Protein AF-A0A959NCQ2-F1 (afdb_monomer_lite)

Radius of gyration: 23.72 Å; chains: 1; bounding box: 54×71×57 Å

Foldseek 3Di:
DEFEFEADDLDDVLVVLVLVVVVVLVVLCVVVVFYWYKYAQFQFPQANVQGARIWIGGQAAIEGEDEFADAEEKEAFALDVCRNQLPFIAHPVRDGDACQQFSHVVNNQVVNLVVVQVCCVVQQPVPAPPVWAADSVQHAYEYEYAYYYDYHYDDHPVNVNRYYYYYPVCPSVVVVVNRPDHDPRGGHDPSSVVSVCVRGPGGGDDSPDDPPDDPDPPDDPPDPDPVPDDPVLVVLLVVLLVQLPDQFAFEEFEEDDPPPCLVVCLVVSSVSCSVVSQGGEAAEEQAPVVQVVVVVVDVDRHDHLQSNFWADDWDWPPPPPPDDDDDDDDPQQTATETATDADPDALRYEYEYAQQLQAFQDADADSRYAYHRRHSNVSSVVNNVVVVGSYHYYYYHYLPDDHDDDSLGTSNNQVSCCVVVVGHYHYD

Structure (mmCIF, N/CA/C/O backbone):
data_AF-A0A959NCQ2-F1
#
_entry.id   AF-A0A959NCQ2-F1
#
loop_
_atom_site.group_PDB
_atom_site.id
_atom_site.type_symbol
_atom_site.label_atom_id
_atom_site.label_alt_id
_atom_site.label_comp_id
_atom_site.label_asym_id
_atom_site.label_entity_id
_atom_site.label_seq_id
_atom_site.pdbx_PDB_ins_code
_atom_site.Cartn_x
_atom_site.Cartn_y
_atom_site.Cartn_z
_atom_site.occupancy
_atom_site.B_iso_or_equiv
_atom_site.auth_seq_id
_atom_site.auth_comp_id
_atom_site.auth_asym_id
_atom_site.auth_atom_id
_atom_site.pdbx_PDB_model_num
ATOM 1 N N . MET A 1 1 ? 11.828 0.399 -29.749 1.00 88.88 1 MET A N 1
ATOM 2 C CA . MET A 1 1 ? 10.495 1.011 -29.669 1.00 88.88 1 MET A CA 1
ATOM 3 C C . MET A 1 1 ? 9.910 0.740 -28.293 1.00 88.88 1 MET A C 1
ATOM 5 O O . MET A 1 1 ? 9.916 -0.409 -27.861 1.00 88.88 1 MET A O 1
ATOM 9 N N . LEU A 1 2 ? 9.439 1.788 -27.616 1.00 95.06 2 LEU A N 1
ATOM 10 C CA . LEU A 1 2 ? 8.756 1.683 -26.324 1.00 95.06 2 LEU A CA 1
ATOM 11 C C . LEU A 1 2 ? 7.277 1.329 -26.543 1.00 95.06 2 LEU A C 1
ATOM 13 O O . LEU A 1 2 ? 6.545 2.111 -27.152 1.00 95.06 2 LEU A O 1
ATOM 17 N N . GLU A 1 3 ? 6.834 0.170 -26.058 1.00 95.31 3 GLU A N 1
ATOM 18 C CA . GLU A 1 3 ? 5.405 -0.157 -25.958 1.00 95.31 3 GLU A CA 1
ATOM 19 C C . GLU A 1 3 ? 4.844 0.476 -24.677 1.00 95.31 3 GLU A C 1
ATOM 21 O O . GLU A 1 3 ? 5.456 0.363 -23.616 1.00 95.31 3 GLU A O 1
ATOM 26 N N . ILE A 1 4 ? 3.698 1.157 -24.766 1.00 95.00 4 ILE A N 1
ATOM 27 C CA . ILE A 1 4 ? 3.068 1.816 -23.615 1.00 95.00 4 ILE A CA 1
ATOM 28 C C . ILE A 1 4 ? 1.709 1.179 -23.367 1.00 95.00 4 ILE A C 1
ATOM 30 O O . ILE A 1 4 ? 0.886 1.055 -24.278 1.00 95.00 4 ILE A O 1
ATOM 34 N N . ARG A 1 5 ? 1.473 0.802 -22.116 1.00 92.69 5 ARG A N 1
ATOM 35 C CA . ARG A 1 5 ? 0.220 0.237 -21.637 1.00 92.69 5 ARG A CA 1
ATOM 36 C C . ARG A 1 5 ? -0.274 0.963 -20.405 1.00 92.69 5 ARG A C 1
ATOM 38 O O . ARG A 1 5 ? 0.516 1.490 -19.622 1.00 92.69 5 ARG A O 1
ATOM 45 N N . LYS A 1 6 ? -1.588 0.987 -20.236 1.00 86.50 6 LYS A N 1
ATOM 46 C CA . LYS A 1 6 ? -2.242 1.668 -19.130 1.00 86.50 6 LYS A CA 1
ATOM 47 C C . LYS A 1 6 ? -3.520 0.939 -18.724 1.00 86.50 6 LYS A C 1
ATOM 49 O O . LYS A 1 6 ? -4.366 0.677 -19.570 1.00 86.50 6 LYS A O 1
ATOM 54 N N . GLY A 1 7 ? -3.647 0.609 -17.443 1.00 82.19 7 GLY A N 1
ATOM 55 C CA . GLY A 1 7 ? -4.901 0.135 -16.859 1.00 82.19 7 GLY A CA 1
ATOM 56 C C . GLY A 1 7 ? -5.801 1.289 -16.406 1.00 82.19 7 GLY A C 1
ATOM 57 O O . GLY A 1 7 ? -5.586 2.462 -16.732 1.00 82.19 7 GLY A O 1
ATOM 58 N N . THR A 1 8 ? -6.825 0.974 -15.620 1.00 65.75 8 THR A N 1
ATOM 59 C CA . THR A 1 8 ? -7.712 1.979 -15.025 1.00 65.75 8 THR A CA 1
ATOM 60 C C . THR A 1 8 ? -7.016 2.724 -13.887 1.00 65.75 8 THR A C 1
ATOM 62 O O . THR A 1 8 ? -6.666 2.139 -12.868 1.00 65.75 8 THR A O 1
ATOM 65 N N . ALA A 1 9 ? -6.826 4.036 -14.045 1.00 56.16 9 ALA A N 1
ATOM 66 C CA . ALA A 1 9 ? -6.297 4.893 -12.985 1.00 56.16 9 ALA A CA 1
ATOM 67 C C . ALA A 1 9 ? -7.378 5.233 -11.950 1.00 56.16 9 ALA A C 1
ATOM 69 O O . ALA A 1 9 ? -8.510 5.543 -12.326 1.00 56.16 9 ALA A O 1
ATOM 70 N N . ALA A 1 10 ? -7.012 5.275 -10.667 1.00 47.88 10 ALA A N 1
ATOM 71 C CA . ALA A 1 10 ? -7.911 5.720 -9.603 1.00 47.88 10 ALA A CA 1
ATOM 72 C C . ALA A 1 10 ? -8.162 7.244 -9.631 1.00 47.88 10 ALA A C 1
ATOM 74 O O . ALA A 1 10 ? -9.206 7.703 -9.168 1.00 47.88 10 ALA A O 1
ATOM 75 N N . LYS A 1 11 ? -7.225 8.044 -10.178 1.00 51.47 11 LYS A N 1
ATOM 76 C CA . LYS A 1 11 ? -7.264 9.519 -10.117 1.00 51.47 11 LYS A CA 1
ATOM 77 C C . LYS A 1 11 ? -6.995 10.201 -11.461 1.00 51.47 11 LYS A C 1
ATOM 79 O O . LYS A 1 11 ? -6.108 9.827 -12.224 1.00 51.47 11 LYS A O 1
ATOM 84 N N . ASN A 1 12 ? -7.737 11.280 -11.730 1.00 49.41 12 ASN A N 1
ATOM 85 C CA . ASN A 1 12 ? -7.699 11.994 -13.013 1.00 49.41 12 ASN A CA 1
ATOM 86 C C . ASN A 1 12 ? -6.396 12.769 -13.277 1.00 49.41 12 ASN A C 1
ATOM 88 O O . ASN A 1 12 ? -5.976 12.858 -14.426 1.00 49.41 12 ASN A O 1
ATOM 92 N N . TYR A 1 13 ? -5.736 13.331 -12.257 1.00 51.50 13 TYR A N 1
ATOM 93 C CA . TYR A 1 13 ? -4.524 14.144 -12.464 1.00 51.50 13 TYR A CA 1
ATOM 94 C C . TYR A 1 13 ? -3.281 13.297 -12.790 1.00 51.50 13 TYR A C 1
ATOM 96 O O . TYR A 1 13 ? -2.416 13.736 -13.548 1.00 51.50 13 TYR A O 1
ATOM 104 N N . GLU A 1 14 ? -3.216 12.059 -12.289 1.00 58.56 14 GLU A N 1
ATOM 105 C CA . GLU A 1 14 ? -2.194 11.075 -12.670 1.00 58.56 14 GLU A CA 1
ATOM 106 C C . GLU A 1 14 ? -2.267 10.756 -14.166 1.00 58.56 14 GLU A C 1
ATOM 108 O O . GLU A 1 14 ? -1.239 10.548 -14.806 1.00 58.56 14 GLU A O 1
ATOM 113 N N . ASN A 1 15 ? -3.460 10.832 -14.768 1.00 70.31 15 ASN A N 1
ATOM 114 C CA . ASN A 1 15 ? -3.638 10.577 -16.194 1.00 70.31 15 ASN A CA 1
ATOM 115 C C . ASN A 1 15 ? -2.961 11.625 -17.083 1.00 70.31 15 ASN A C 1
ATOM 117 O O . ASN A 1 15 ? -2.410 11.252 -18.121 1.00 70.31 15 ASN A O 1
ATOM 121 N N . THR A 1 16 ? -2.996 12.903 -16.696 1.00 77.81 16 THR A N 1
ATOM 122 C CA . THR A 1 16 ? -2.387 13.991 -17.476 1.00 77.81 16 THR A CA 1
ATOM 123 C C . THR A 1 16 ? -0.868 13.931 -17.399 1.00 77.81 16 THR A C 1
ATOM 125 O O . THR A 1 16 ? -0.206 13.944 -18.436 1.00 77.81 16 THR A O 1
ATOM 128 N N . PHE A 1 17 ? -0.315 13.804 -16.186 1.00 84.44 17 PHE A N 1
ATOM 129 C CA . PHE A 1 17 ? 1.134 13.705 -16.015 1.00 84.44 17 PHE A CA 1
ATOM 130 C C . PHE A 1 17 ? 1.694 12.441 -16.672 1.00 84.44 17 PHE A C 1
ATOM 132 O O . PHE A 1 17 ? 2.692 12.523 -17.381 1.00 84.44 17 PHE A O 1
ATOM 139 N N . PHE A 1 18 ? 1.030 11.291 -16.511 1.00 88.62 18 PHE A N 1
ATOM 140 C CA . PHE A 1 18 ? 1.467 10.054 -17.153 1.00 88.62 18 PHE A CA 1
ATOM 141 C C . PHE A 1 18 ? 1.508 10.174 -18.680 1.00 88.62 18 PHE A C 1
ATOM 143 O O . PHE A 1 18 ? 2.438 9.666 -19.297 1.00 88.62 18 PHE A O 1
ATOM 150 N N . ARG A 1 19 ? 0.541 10.864 -19.306 1.00 87.56 19 ARG A N 1
ATOM 151 C CA . ARG A 1 19 ? 0.542 11.073 -20.763 1.00 87.56 19 ARG A CA 1
ATOM 152 C C . ARG A 1 19 ? 1.773 11.866 -21.212 1.00 87.56 19 ARG A C 1
ATOM 154 O O . ARG A 1 19 ? 2.469 11.411 -22.114 1.00 87.56 19 ARG A O 1
ATOM 161 N N . GLU A 1 20 ? 2.058 12.995 -20.557 1.00 89.56 20 GLU A N 1
ATOM 162 C CA . GLU A 1 20 ? 3.260 13.806 -20.824 1.00 89.56 20 GLU A CA 1
ATOM 163 C C . GLU A 1 20 ? 4.541 12.984 -20.595 1.00 89.56 20 GLU A C 1
ATOM 165 O O . GLU A 1 20 ? 5.436 12.958 -21.439 1.00 89.56 20 GLU A O 1
ATOM 170 N N . PHE A 1 21 ? 4.617 12.271 -19.470 1.00 93.19 21 PHE A N 1
ATOM 171 C CA . PHE A 1 21 ? 5.746 11.414 -19.114 1.00 93.19 21 PHE A CA 1
ATOM 172 C C . PHE A 1 21 ? 5.989 10.317 -20.163 1.00 93.19 21 PHE A C 1
ATOM 174 O O . PHE A 1 21 ? 7.114 10.146 -20.631 1.00 93.19 21 PHE A O 1
ATOM 181 N N . ALA A 1 22 ? 4.938 9.602 -20.567 1.00 93.88 22 ALA A N 1
ATOM 182 C CA . ALA A 1 22 ? 5.013 8.504 -21.522 1.00 93.88 22 ALA A CA 1
ATOM 183 C C . ALA A 1 22 ? 5.372 8.985 -22.936 1.00 93.88 22 ALA A C 1
ATOM 185 O O . ALA A 1 22 ? 6.167 8.336 -23.615 1.00 93.88 22 ALA A O 1
ATOM 186 N N . GLU A 1 23 ? 4.848 10.136 -23.372 1.00 93.69 23 GLU A N 1
ATOM 187 C CA . GLU A 1 23 ? 5.219 10.755 -24.649 1.00 93.69 23 GLU A CA 1
ATOM 188 C C . GLU A 1 23 ? 6.704 11.138 -24.677 1.00 93.69 23 GLU A C 1
ATOM 190 O O . GLU A 1 23 ? 7.433 10.784 -25.608 1.00 93.69 23 GLU A O 1
ATOM 195 N N . ASN A 1 24 ? 7.183 11.800 -23.624 1.00 94.62 24 ASN A N 1
ATOM 196 C CA . ASN A 1 24 ? 8.582 12.197 -23.520 1.00 94.62 24 ASN A CA 1
ATOM 197 C C . ASN A 1 24 ? 9.521 10.987 -23.442 1.00 94.62 24 ASN A C 1
ATOM 199 O O . ASN A 1 24 ? 10.575 10.979 -24.085 1.00 94.62 24 ASN A O 1
ATOM 203 N N . LEU A 1 25 ? 9.126 9.939 -22.715 1.00 96.00 25 LEU A N 1
ATOM 204 C CA . LEU A 1 25 ? 9.899 8.705 -22.640 1.00 96.00 25 LEU A CA 1
ATOM 205 C C . LEU A 1 25 ? 9.923 7.969 -23.985 1.00 96.00 25 LEU A C 1
ATOM 207 O O . LEU A 1 25 ? 10.978 7.495 -24.400 1.00 96.00 25 LEU A O 1
ATOM 211 N N . LYS A 1 26 ? 8.808 7.937 -24.722 1.00 95.38 26 LYS A N 1
ATOM 212 C CA . LYS A 1 26 ? 8.772 7.381 -26.081 1.00 95.38 26 LYS A CA 1
ATOM 213 C C . LYS A 1 26 ? 9.739 8.112 -27.010 1.00 95.38 26 LYS A C 1
ATOM 215 O O . LYS A 1 26 ? 10.547 7.465 -27.669 1.00 95.38 26 LYS A O 1
ATOM 220 N N . ASN A 1 27 ? 9.725 9.445 -26.994 1.00 94.88 27 ASN A N 1
ATOM 221 C CA . ASN A 1 27 ? 10.647 10.261 -27.788 1.00 94.88 27 ASN A CA 1
ATOM 222 C C . ASN A 1 27 ? 12.119 9.972 -27.446 1.00 94.88 27 ASN A C 1
ATOM 224 O O . ASN A 1 27 ? 12.967 9.924 -28.339 1.00 94.88 27 ASN A O 1
ATOM 228 N N . LEU A 1 28 ? 12.433 9.751 -26.164 1.00 95.69 28 LEU A N 1
ATOM 229 C CA . LEU A 1 28 ? 13.764 9.335 -25.721 1.00 95.69 28 LEU A CA 1
ATOM 230 C C . LEU A 1 28 ? 14.143 7.960 -26.295 1.00 95.69 28 LEU A C 1
ATOM 232 O O . LEU A 1 28 ? 15.222 7.814 -26.869 1.00 95.69 28 LEU A O 1
ATOM 236 N N . PHE A 1 29 ? 13.262 6.966 -26.169 1.00 96.19 29 PHE A N 1
ATOM 237 C CA . PHE A 1 29 ? 13.514 5.604 -26.647 1.00 96.19 29 PHE A CA 1
ATOM 238 C C . PHE A 1 29 ? 13.675 5.561 -28.168 1.00 96.19 29 PHE A C 1
ATOM 240 O O . PHE A 1 29 ? 14.603 4.925 -28.662 1.00 96.19 29 PHE A O 1
ATOM 247 N N . ASP A 1 30 ? 12.850 6.299 -28.909 1.00 95.19 30 ASP A N 1
ATOM 248 C CA . ASP A 1 30 ? 12.948 6.398 -30.366 1.00 95.19 30 ASP A CA 1
ATOM 249 C C . ASP A 1 30 ? 14.263 7.075 -30.787 1.00 95.19 30 ASP A C 1
ATOM 251 O O . ASP A 1 30 ? 14.976 6.569 -31.657 1.00 95.19 30 ASP A O 1
ATOM 255 N N . LYS A 1 31 ? 14.651 8.168 -30.113 1.00 95.25 31 LYS A N 1
ATOM 256 C CA . LYS A 1 31 ? 15.910 8.888 -30.374 1.00 95.25 31 LYS A CA 1
ATOM 257 C C . LYS A 1 31 ? 17.145 7.999 -30.219 1.00 95.25 31 LYS A C 1
ATOM 259 O O . LYS A 1 31 ? 18.093 8.145 -30.988 1.00 95.25 31 LYS A O 1
ATOM 264 N N . TYR A 1 32 ? 17.151 7.112 -29.226 1.00 95.06 32 TYR A N 1
ATOM 265 C CA . TYR A 1 32 ? 18.282 6.224 -28.937 1.00 95.06 32 TYR A CA 1
ATOM 266 C C . TYR A 1 32 ? 18.091 4.795 -29.469 1.00 95.06 32 TYR A C 1
ATOM 268 O O . TYR A 1 32 ? 18.942 3.946 -29.223 1.00 95.06 32 TYR A O 1
ATOM 276 N N . SER A 1 33 ? 17.022 4.537 -30.236 1.00 94.12 33 SER A N 1
ATOM 277 C CA . SER A 1 33 ? 16.682 3.207 -30.772 1.00 94.12 33 SER A CA 1
ATOM 278 C C . SER A 1 33 ? 16.604 2.117 -29.694 1.00 94.12 33 SER A C 1
ATOM 280 O O . SER A 1 33 ? 17.014 0.981 -29.914 1.00 94.12 33 SER A O 1
ATOM 282 N N . LEU A 1 34 ? 16.074 2.475 -28.525 1.00 94.56 34 LEU A N 1
ATOM 283 C CA . LEU A 1 34 ? 15.917 1.584 -27.381 1.00 94.56 34 LEU A CA 1
ATOM 284 C C . LEU A 1 34 ? 14.582 0.850 -27.446 1.00 94.56 34 LEU A C 1
ATOM 286 O O . LEU A 1 34 ? 13.574 1.394 -27.906 1.00 94.56 34 LEU A O 1
ATOM 290 N N . ASP A 1 35 ? 14.565 -0.377 -26.945 1.00 95.00 35 ASP A N 1
ATOM 291 C CA . ASP A 1 35 ? 13.361 -1.172 -26.741 1.00 95.00 35 ASP A CA 1
ATOM 292 C C . ASP A 1 35 ? 12.968 -1.175 -25.260 1.00 95.00 35 ASP A C 1
ATOM 294 O O . ASP A 1 35 ? 13.820 -1.120 -24.374 1.00 95.00 35 ASP A O 1
ATOM 298 N N . GLY A 1 36 ? 11.665 -1.211 -24.994 1.00 96.94 36 GLY A N 1
ATOM 299 C CA . GLY A 1 36 ? 11.150 -1.293 -23.634 1.00 96.94 36 GLY A CA 1
ATOM 300 C C . GLY A 1 36 ? 9.636 -1.403 -23.586 1.00 96.94 36 GLY A C 1
ATOM 301 O O . GLY A 1 36 ? 8.948 -1.272 -24.602 1.00 96.94 36 GLY A O 1
ATOM 302 N N . LEU A 1 37 ? 9.132 -1.596 -22.378 1.00 97.81 37 LEU A N 1
ATOM 303 C CA . LEU A 1 37 ? 7.721 -1.684 -22.051 1.00 97.81 37 LEU A CA 1
ATOM 304 C C . LEU A 1 37 ? 7.444 -0.795 -20.835 1.00 97.81 37 LEU A C 1
ATOM 306 O O . LEU A 1 37 ? 8.033 -0.987 -19.776 1.00 97.81 37 LEU A O 1
ATOM 310 N N . LEU A 1 38 ? 6.552 0.179 -20.989 1.00 97.69 38 LEU A N 1
ATOM 311 C CA . LEU A 1 38 ? 6.045 1.010 -19.901 1.00 97.69 38 LEU A CA 1
ATOM 312 C C . LEU A 1 38 ? 4.600 0.606 -19.616 1.00 97.69 38 LEU A C 1
ATOM 314 O O . LEU A 1 38 ? 3.744 0.754 -20.484 1.00 97.69 38 LEU A O 1
ATOM 318 N N . ILE A 1 39 ? 4.320 0.133 -18.407 1.00 94.88 39 ILE A N 1
ATOM 319 C CA . ILE A 1 39 ? 2.971 -0.225 -17.964 1.00 94.88 39 ILE A CA 1
ATOM 320 C C . ILE A 1 39 ? 2.580 0.686 -16.808 1.00 94.88 39 ILE A C 1
ATOM 322 O O . ILE A 1 39 ? 3.294 0.725 -15.816 1.00 94.88 39 ILE A O 1
ATOM 326 N N . ALA A 1 40 ? 1.457 1.392 -16.896 1.00 91.50 40 ALA A N 1
ATOM 327 C CA . ALA A 1 40 ? 0.923 2.165 -15.774 1.00 91.50 40 ALA A CA 1
ATOM 328 C C . ALA A 1 40 ? -0.381 1.596 -15.228 1.00 91.50 40 ALA A C 1
ATOM 330 O O . ALA A 1 40 ? -1.212 1.115 -16.000 1.00 91.50 40 ALA A O 1
ATOM 331 N N . ASN A 1 41 ? -0.569 1.711 -13.911 1.00 86.38 41 ASN A N 1
ATOM 332 C CA . ASN A 1 41 ? -1.781 1.299 -13.194 1.00 86.38 41 ASN A CA 1
ATOM 333 C C . ASN A 1 41 ? -2.262 -0.104 -13.600 1.00 86.38 41 ASN A C 1
ATOM 335 O O . ASN A 1 41 ? -3.433 -0.307 -13.918 1.00 86.38 41 ASN A O 1
ATOM 339 N N . SER A 1 42 ? -1.327 -1.052 -13.676 1.00 85.50 42 SER A N 1
ATOM 340 C CA . SER A 1 42 ? -1.610 -2.428 -14.083 1.00 85.50 42 SER A CA 1
ATOM 341 C C . SER A 1 42 ? -2.345 -3.197 -12.998 1.00 85.50 42 SER A C 1
ATOM 343 O O . SER A 1 42 ? -2.014 -3.070 -11.818 1.00 85.50 42 SER A O 1
ATOM 345 N N . GLU A 1 43 ? -3.227 -4.100 -13.403 1.00 81.69 43 GLU A N 1
ATOM 346 C CA . GLU A 1 43 ? -3.821 -5.073 -12.494 1.00 81.69 43 GLU A CA 1
ATOM 347 C C . GLU A 1 43 ? -2.957 -6.341 -12.419 1.00 81.69 43 GLU A C 1
ATOM 349 O O . GLU A 1 43 ? -2.598 -6.925 -13.444 1.00 81.69 43 GLU A O 1
ATOM 354 N N . CYS A 1 44 ? -2.641 -6.789 -11.200 1.00 86.31 44 CYS A N 1
ATOM 355 C CA . CYS A 1 44 ? -1.950 -8.053 -10.950 1.00 86.31 44 CYS A CA 1
ATOM 356 C C . CYS A 1 44 ? -2.871 -9.014 -10.186 1.00 86.31 44 CYS A C 1
ATOM 358 O O . CYS A 1 44 ? -3.057 -8.890 -8.976 1.00 86.31 44 CYS A O 1
ATOM 360 N N . GLU A 1 45 ? -3.457 -9.995 -10.880 1.00 81.94 45 GLU A N 1
ATOM 361 C CA . GLU A 1 45 ? -4.375 -10.959 -10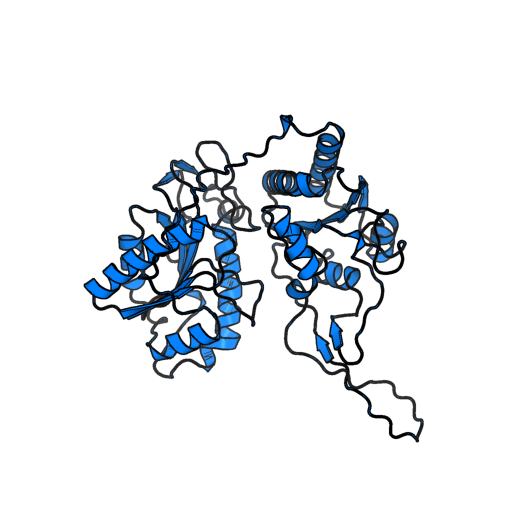.247 1.00 81.94 45 GLU A CA 1
ATOM 362 C C . GLU A 1 45 ? -3.685 -11.828 -9.187 1.00 81.94 45 GLU A C 1
ATOM 364 O O . GLU A 1 45 ? -4.304 -12.168 -8.176 1.00 81.94 45 GLU A O 1
ATOM 369 N N . ALA A 1 46 ? -2.408 -12.155 -9.409 1.00 84.69 46 ALA A N 1
ATOM 370 C CA . ALA A 1 46 ? -1.609 -12.985 -8.511 1.00 84.69 46 ALA A CA 1
ATOM 371 C C . ALA A 1 46 ? -1.346 -12.309 -7.155 1.00 84.69 46 ALA A C 1
ATOM 373 O O . ALA A 1 46 ? -1.264 -12.986 -6.132 1.00 84.69 46 ALA A O 1
ATOM 374 N N . GLU A 1 47 ? -1.253 -10.978 -7.127 1.00 88.19 47 GLU A N 1
ATOM 375 C CA . GLU A 1 47 ? -1.117 -10.196 -5.901 1.00 88.19 47 GLU A CA 1
ATOM 376 C C . GLU A 1 47 ? -1.909 -8.894 -6.029 1.00 88.19 47 GLU A C 1
ATOM 378 O O . GLU A 1 47 ? -1.384 -7.848 -6.401 1.00 88.19 47 GLU A O 1
ATOM 383 N N . LYS A 1 48 ? -3.197 -8.949 -5.672 1.00 82.25 48 LYS A N 1
ATOM 384 C CA . LYS A 1 48 ? -4.111 -7.793 -5.730 1.00 82.25 48 LYS A CA 1
ATOM 385 C C . LYS A 1 48 ? -3.670 -6.610 -4.861 1.00 82.25 48 LYS A C 1
ATOM 387 O O . LYS A 1 48 ? -4.159 -5.501 -5.045 1.00 82.25 48 LYS A O 1
ATOM 392 N N . ARG A 1 49 ? -2.765 -6.845 -3.904 1.00 85.25 49 ARG A N 1
ATOM 393 C CA . ARG A 1 49 ? -2.193 -5.822 -3.015 1.00 85.25 49 ARG A CA 1
ATOM 394 C C . ARG A 1 49 ? -0.983 -5.120 -3.642 1.00 85.25 49 ARG A C 1
ATOM 396 O O . ARG A 1 49 ? -0.412 -4.219 -3.027 1.00 85.25 49 ARG A O 1
ATOM 403 N N . LEU A 1 50 ? -0.537 -5.555 -4.821 1.00 90.00 50 LEU A N 1
ATOM 404 C CA . LEU A 1 50 ? 0.525 -4.916 -5.585 1.00 90.00 50 LEU A CA 1
ATOM 405 C C . LEU A 1 50 ? -0.090 -3.911 -6.558 1.00 90.00 50 LEU A C 1
ATOM 407 O O . LEU A 1 50 ? -0.503 -4.260 -7.659 1.00 90.00 50 LEU A O 1
ATOM 411 N N . GLN A 1 51 ? -0.127 -2.652 -6.137 1.00 86.56 51 GLN A N 1
ATOM 412 C CA . GLN A 1 51 ? -0.503 -1.527 -6.987 1.00 86.56 51 GLN A CA 1
ATOM 413 C C . GLN A 1 51 ? 0.764 -0.751 -7.323 1.00 86.56 51 GLN A C 1
ATOM 415 O O . GLN A 1 51 ? 1.505 -0.401 -6.409 1.00 86.56 51 GLN A O 1
ATOM 420 N N . ILE A 1 52 ? 1.037 -0.529 -8.607 1.00 90.62 52 ILE A N 1
ATOM 421 C CA . ILE A 1 52 ? 2.215 0.192 -9.100 1.00 90.62 52 ILE A CA 1
ATOM 422 C C . ILE A 1 52 ? 1.732 1.283 -10.058 1.00 90.62 52 ILE A C 1
ATOM 424 O O . ILE A 1 52 ? 1.040 0.969 -11.030 1.00 90.62 52 ILE A O 1
ATOM 428 N N . ASP A 1 53 ? 2.136 2.533 -9.821 1.00 91.50 53 ASP A N 1
ATOM 429 C CA . ASP A 1 53 ? 1.743 3.654 -10.681 1.00 91.50 53 ASP A CA 1
ATOM 430 C C . ASP A 1 53 ? 2.335 3.500 -12.086 1.00 91.50 53 ASP A C 1
ATOM 432 O O . ASP A 1 53 ? 1.618 3.622 -13.080 1.00 91.50 53 ASP A O 1
ATOM 436 N N . ALA A 1 54 ? 3.635 3.192 -12.182 1.00 94.94 54 ALA A N 1
ATOM 437 C CA . ALA A 1 54 ? 4.286 2.816 -13.430 1.00 94.94 54 ALA A CA 1
ATOM 438 C C . ALA A 1 54 ? 5.415 1.789 -13.242 1.00 94.94 54 ALA A C 1
ATOM 440 O O . ALA A 1 54 ? 6.247 1.888 -12.345 1.00 94.94 54 ALA A O 1
ATOM 441 N N . LEU A 1 55 ? 5.463 0.811 -14.139 1.00 97.44 55 LEU A N 1
ATOM 442 C CA . LEU A 1 55 ? 6.492 -0.209 -14.262 1.00 97.44 55 LEU A CA 1
ATOM 443 C C . LEU A 1 55 ? 7.180 -0.035 -15.618 1.00 97.44 55 LEU A C 1
ATOM 445 O O . LEU A 1 55 ? 6.555 -0.200 -16.665 1.00 97.44 55 LEU A O 1
ATOM 449 N N . LEU A 1 56 ? 8.465 0.311 -15.601 1.00 98.00 56 LEU A N 1
ATOM 450 C CA . LEU A 1 56 ? 9.297 0.400 -16.797 1.00 98.00 56 LEU A CA 1
ATOM 451 C C . LEU A 1 56 ? 10.194 -0.835 -16.876 1.00 98.00 56 LEU A C 1
ATOM 453 O O . LEU A 1 56 ? 11.024 -1.051 -15.999 1.00 98.00 56 LEU A O 1
ATOM 457 N N . ILE A 1 57 ? 10.052 -1.613 -17.940 1.00 97.75 57 ILE A N 1
ATOM 458 C CA . ILE A 1 57 ? 10.893 -2.765 -18.255 1.00 97.75 57 ILE A CA 1
ATOM 459 C C . ILE A 1 57 ? 11.732 -2.425 -19.487 1.00 97.75 57 ILE A C 1
ATOM 461 O O . ILE A 1 57 ? 11.213 -1.980 -20.510 1.00 97.75 57 ILE A O 1
ATOM 465 N N . THR A 1 58 ? 13.038 -2.642 -19.396 1.00 96.81 58 THR A N 1
ATOM 466 C CA . THR A 1 58 ? 13.995 -2.486 -20.498 1.00 96.81 58 THR A CA 1
ATOM 467 C C . THR A 1 58 ? 14.892 -3.713 -20.576 1.00 96.81 58 THR A C 1
ATOM 469 O O . THR A 1 58 ? 14.766 -4.627 -19.767 1.00 96.81 58 THR A O 1
ATOM 472 N N . GLU A 1 59 ? 15.813 -3.747 -21.539 1.00 94.94 59 GLU A N 1
ATOM 473 C CA . GLU A 1 59 ? 16.790 -4.835 -21.648 1.00 94.94 59 GLU A CA 1
ATOM 474 C C . GLU A 1 59 ? 17.637 -5.007 -20.380 1.00 94.94 59 GLU A C 1
ATOM 476 O O . GLU A 1 59 ? 17.962 -6.132 -20.019 1.00 94.94 59 GLU A O 1
ATOM 481 N N . LYS A 1 60 ? 17.982 -3.911 -19.694 1.00 94.56 60 LYS A N 1
ATOM 482 C CA . LYS A 1 60 ? 19.004 -3.909 -18.630 1.00 94.56 60 LYS A CA 1
ATOM 483 C C . LYS A 1 60 ? 18.491 -3.487 -17.261 1.00 94.56 60 LYS A C 1
ATOM 485 O O . LYS A 1 60 ? 19.227 -3.553 -16.285 1.00 94.56 60 LYS A O 1
ATOM 490 N N . ALA A 1 61 ? 17.248 -3.025 -17.182 1.00 95.25 61 ALA A N 1
ATOM 491 C CA . ALA A 1 61 ? 16.676 -2.523 -15.945 1.00 95.25 61 ALA A CA 1
ATOM 492 C C . ALA A 1 61 ? 15.163 -2.719 -15.905 1.00 95.25 61 ALA A C 1
ATOM 494 O O . ALA A 1 61 ? 14.471 -2.576 -16.919 1.00 95.25 61 ALA A O 1
ATOM 495 N N . VAL A 1 62 ? 14.666 -2.968 -14.696 1.00 97.00 62 VAL A N 1
ATOM 496 C CA . VAL A 1 62 ? 13.248 -2.919 -14.346 1.00 97.00 62 VAL A CA 1
ATOM 497 C C . VAL A 1 62 ? 13.076 -1.884 -13.243 1.00 97.00 62 VAL A C 1
ATOM 499 O O . VAL A 1 62 ? 13.763 -1.952 -12.223 1.00 97.00 62 VAL A O 1
ATOM 502 N N . CYS A 1 63 ? 12.175 -0.926 -13.445 1.00 97.31 63 CYS A N 1
ATOM 503 C CA . CYS A 1 63 ? 11.963 0.198 -12.541 1.00 97.31 63 CYS A CA 1
ATOM 504 C C . CYS A 1 63 ? 10.498 0.281 -12.110 1.00 97.31 63 CYS A C 1
ATOM 506 O O . CYS A 1 63 ? 9.612 0.408 -12.954 1.00 97.31 63 CYS A O 1
ATOM 508 N N . ILE A 1 64 ? 10.258 0.286 -10.799 1.00 97.62 64 ILE A N 1
ATOM 509 C CA . ILE A 1 64 ? 8.977 0.661 -10.194 1.00 97.62 64 ILE A CA 1
ATOM 510 C C . ILE A 1 64 ? 9.019 2.166 -9.935 1.00 97.62 64 ILE A C 1
ATOM 512 O O . ILE A 1 64 ? 9.902 2.656 -9.225 1.00 97.62 64 ILE A O 1
ATOM 516 N N . ILE A 1 65 ? 8.073 2.891 -10.517 1.00 96.81 65 ILE A N 1
ATOM 517 C CA . ILE A 1 65 ? 7.958 4.344 -10.455 1.00 96.81 65 ILE A CA 1
ATOM 518 C C . ILE A 1 65 ? 6.647 4.684 -9.749 1.00 96.81 65 ILE A C 1
ATOM 520 O O . ILE A 1 65 ? 5.585 4.221 -10.153 1.00 96.81 65 ILE A O 1
ATOM 524 N N . ASP A 1 66 ? 6.740 5.501 -8.707 1.00 94.88 66 ASP A N 1
ATOM 525 C CA . ASP A 1 66 ? 5.617 6.048 -7.947 1.00 94.88 66 ASP A CA 1
ATOM 526 C C . ASP A 1 66 ? 5.539 7.562 -8.196 1.00 94.88 66 ASP A C 1
ATOM 528 O O . ASP A 1 66 ? 6.549 8.270 -8.105 1.00 94.88 66 ASP A O 1
ATOM 532 N N . PHE A 1 67 ? 4.361 8.065 -8.565 1.00 93.12 67 PHE A N 1
ATOM 533 C CA . PHE A 1 67 ? 4.160 9.464 -8.929 1.00 93.12 67 PHE A CA 1
ATOM 534 C C . PHE A 1 67 ? 3.653 10.279 -7.739 1.00 93.12 67 PHE A C 1
ATOM 536 O O . PHE A 1 67 ? 2.749 9.880 -7.005 1.00 93.12 67 PHE A O 1
ATOM 543 N N . LYS A 1 68 ? 4.197 11.489 -7.563 1.00 92.19 68 LYS A N 1
ATOM 544 C CA . LYS A 1 68 ? 3.802 12.393 -6.472 1.00 92.19 68 LYS A CA 1
ATOM 545 C C . LYS A 1 68 ? 3.527 13.802 -6.980 1.00 92.19 68 LYS A C 1
ATOM 547 O O . LYS A 1 68 ? 4.393 14.461 -7.551 1.00 92.19 68 LYS A O 1
ATOM 552 N N . ASN A 1 69 ? 2.314 14.300 -6.748 1.00 90.25 69 ASN A N 1
ATOM 553 C CA . ASN A 1 69 ? 1.893 15.639 -7.173 1.00 90.25 69 ASN A CA 1
ATOM 554 C C . ASN A 1 69 ? 2.311 16.731 -6.167 1.00 90.25 69 ASN A C 1
ATOM 556 O O . ASN A 1 69 ? 1.492 17.501 -5.674 1.00 90.25 69 ASN A O 1
ATOM 560 N N . PHE A 1 70 ? 3.606 16.792 -5.863 1.00 90.81 70 PHE A N 1
ATOM 561 C CA . PHE A 1 70 ? 4.210 17.816 -5.009 1.00 90.81 70 PHE A CA 1
ATOM 562 C C . PHE A 1 70 ? 5.325 18.542 -5.767 1.00 90.81 70 PHE A C 1
ATOM 564 O O . PHE A 1 70 ? 5.844 18.034 -6.760 1.00 90.81 70 PHE A O 1
ATOM 571 N N . GLY A 1 71 ? 5.665 19.746 -5.311 1.00 91.50 71 GLY A N 1
ATOM 572 C CA . GLY A 1 71 ? 6.737 20.584 -5.847 1.00 91.50 71 GLY A CA 1
ATOM 573 C C . GLY A 1 71 ? 7.337 21.466 -4.754 1.00 91.50 71 GLY A C 1
ATOM 574 O O . GLY A 1 71 ? 6.810 21.513 -3.643 1.00 91.50 71 GLY A O 1
ATOM 575 N N . GLY A 1 72 ? 8.413 22.182 -5.075 1.00 94.06 72 GLY A N 1
ATOM 576 C CA . GLY A 1 72 ? 9.100 23.054 -4.118 1.00 94.06 72 GLY A CA 1
ATOM 577 C C . GLY A 1 72 ? 10.021 22.278 -3.176 1.00 94.06 72 GLY A C 1
ATOM 578 O O . GLY A 1 72 ? 10.603 21.265 -3.564 1.00 94.06 72 GLY A O 1
ATOM 579 N N . LYS A 1 73 ? 10.197 22.758 -1.942 1.00 96.56 73 LYS A N 1
ATOM 580 C CA . LYS A 1 73 ? 11.118 22.124 -0.988 1.00 96.56 73 LYS A CA 1
ATOM 581 C C . LYS A 1 73 ? 10.518 20.862 -0.389 1.00 96.56 73 LYS A C 1
ATOM 583 O O . LYS A 1 73 ? 9.444 20.910 0.209 1.00 96.56 73 LYS A O 1
ATOM 588 N N . ILE A 1 74 ? 11.253 19.761 -0.498 1.00 96.62 74 ILE A N 1
ATOM 589 C CA . ILE A 1 74 ? 10.882 18.450 0.032 1.00 96.62 74 ILE A CA 1
ATOM 590 C C . ILE A 1 74 ? 11.931 18.039 1.061 1.00 96.62 74 ILE A C 1
ATOM 592 O O . ILE A 1 74 ? 13.103 17.863 0.734 1.00 96.62 74 ILE A O 1
ATOM 596 N N . THR A 1 75 ? 11.516 17.901 2.316 1.00 95.44 75 THR A N 1
ATOM 597 C CA . THR A 1 75 ? 12.383 17.505 3.427 1.00 95.44 75 THR A CA 1
ATOM 598 C C . THR A 1 75 ? 12.296 16.005 3.639 1.00 95.44 75 THR A C 1
ATOM 600 O O . THR A 1 75 ? 11.217 15.469 3.897 1.00 95.44 75 THR A O 1
ATOM 603 N N . LEU A 1 76 ? 13.442 15.339 3.521 1.00 94.19 76 LEU A N 1
ATOM 604 C CA . LEU A 1 76 ? 13.598 13.918 3.794 1.00 94.19 76 LEU A CA 1
ATOM 605 C C . LEU A 1 76 ? 13.852 13.685 5.294 1.00 94.19 76 LEU A C 1
ATOM 607 O O . LEU A 1 76 ? 14.415 14.557 5.967 1.00 94.19 76 LEU A O 1
ATOM 611 N N . PRO A 1 77 ? 13.501 12.504 5.831 1.00 88.88 77 PRO A N 1
ATOM 612 C CA . PRO A 1 77 ? 13.869 12.135 7.187 1.00 88.88 77 PRO A CA 1
ATOM 613 C C . PRO A 1 77 ? 15.389 11.999 7.328 1.00 88.88 77 PRO A C 1
ATOM 615 O O . PRO A 1 77 ? 16.118 11.861 6.343 1.00 88.88 77 PRO A O 1
ATOM 618 N N . LYS A 1 78 ? 15.894 12.020 8.565 1.00 83.50 78 LYS A N 1
ATOM 619 C CA . LYS A 1 78 ? 17.340 11.918 8.798 1.00 83.50 78 LYS A CA 1
ATOM 620 C C . LYS A 1 78 ? 17.862 10.518 8.475 1.00 83.50 78 LYS A C 1
ATOM 622 O O . LYS A 1 78 ? 17.172 9.514 8.618 1.00 83.50 78 LYS A O 1
ATOM 627 N N . ASN A 1 79 ? 19.153 10.454 8.164 1.00 75.94 79 ASN A N 1
ATOM 628 C CA . ASN A 1 79 ? 19.861 9.223 7.797 1.00 75.94 79 ASN A CA 1
ATOM 629 C C . ASN A 1 79 ? 20.206 8.298 8.981 1.00 75.94 79 ASN A C 1
ATOM 631 O O . ASN A 1 79 ? 21.111 7.468 8.866 1.00 75.94 79 ASN A O 1
ATOM 635 N N . ALA A 1 80 ? 19.532 8.421 10.128 1.00 69.38 80 ALA A N 1
ATOM 636 C CA . ALA A 1 80 ? 19.680 7.439 11.196 1.00 69.38 80 ALA A CA 1
ATOM 637 C C . ALA A 1 80 ? 18.997 6.120 10.792 1.00 69.38 80 ALA A C 1
ATOM 639 O O . ALA A 1 80 ? 17.996 6.109 10.070 1.00 69.38 80 ALA A O 1
ATOM 640 N N . LYS A 1 81 ? 19.549 4.985 11.247 1.00 59.75 81 LYS A N 1
ATOM 641 C CA . LYS A 1 81 ? 18.949 3.657 11.029 1.00 59.75 81 LYS A CA 1
ATOM 642 C C . LYS A 1 81 ? 17.486 3.702 11.495 1.00 59.75 81 LYS A C 1
ATOM 644 O O . LYS A 1 81 ? 17.235 4.256 12.556 1.00 59.75 81 LYS A O 1
ATOM 649 N N . SER A 1 82 ? 16.575 3.166 10.678 1.00 66.81 82 SER A N 1
ATOM 650 C CA . SER A 1 82 ? 15.103 3.198 10.809 1.00 66.81 82 SER A CA 1
ATOM 651 C C . SER A 1 82 ? 14.406 4.562 10.695 1.00 66.81 82 SER A C 1
ATOM 653 O O . SER A 1 82 ? 13.225 4.581 10.368 1.00 66.81 82 SER A O 1
ATOM 655 N N . GLU A 1 83 ? 15.090 5.695 10.879 1.00 76.00 83 GLU A N 1
ATOM 656 C CA . GLU A 1 83 ? 14.461 7.022 10.755 1.00 76.00 83 GLU A CA 1
ATOM 657 C C . GLU A 1 83 ? 14.155 7.383 9.294 1.00 76.00 83 GLU A C 1
ATOM 659 O O . GLU A 1 83 ? 13.100 7.941 9.021 1.00 76.00 83 GLU A O 1
ATOM 664 N N . PHE A 1 84 ? 15.015 7.011 8.338 1.00 84.88 84 PHE A N 1
ATOM 665 C CA . PHE A 1 84 ? 14.710 7.196 6.911 1.00 84.88 84 PHE A CA 1
ATOM 666 C C . PHE A 1 84 ? 13.540 6.323 6.443 1.00 84.88 84 PHE A C 1
ATOM 668 O O . PHE A 1 84 ? 12.684 6.778 5.689 1.00 84.88 84 PHE A O 1
ATOM 675 N N . ASP A 1 85 ? 13.502 5.081 6.928 1.00 82.31 85 ASP A N 1
ATOM 676 C CA . ASP A 1 85 ? 12.448 4.119 6.628 1.00 82.31 85 ASP A CA 1
ATOM 677 C C . ASP A 1 85 ? 11.103 4.628 7.187 1.00 82.31 85 ASP A C 1
ATOM 679 O O . ASP A 1 85 ? 10.155 4.782 6.432 1.00 82.31 85 ASP A O 1
ATOM 683 N N . PHE A 1 86 ? 11.008 4.989 8.467 1.00 79.81 86 PHE A N 1
ATOM 684 C CA . PHE A 1 86 ? 9.712 5.277 9.110 1.00 79.81 86 PHE A CA 1
ATOM 685 C C . PHE A 1 86 ? 9.432 6.762 9.372 1.00 79.81 86 PHE A C 1
ATOM 687 O O . PHE A 1 86 ? 8.413 7.115 9.958 1.00 79.81 86 PHE A O 1
ATOM 694 N N . GLY A 1 87 ? 10.329 7.652 8.960 1.00 85.88 87 GLY A N 1
ATOM 695 C CA . GLY A 1 87 ? 10.172 9.088 9.145 1.00 85.88 87 GLY A CA 1
ATOM 696 C C . GLY A 1 87 ? 9.272 9.735 8.095 1.00 85.88 87 GLY A C 1
ATOM 697 O O . GLY A 1 87 ? 9.074 9.225 6.990 1.00 85.88 87 GLY A O 1
ATOM 698 N N . LYS A 1 88 ? 8.741 10.910 8.432 1.00 90.25 88 LYS A N 1
ATOM 699 C CA . LYS A 1 88 ? 7.871 11.682 7.540 1.00 90.25 88 LYS A CA 1
ATOM 700 C C . LYS A 1 88 ? 8.684 12.425 6.493 1.00 90.25 88 LYS A C 1
ATOM 702 O O . LYS A 1 88 ? 9.675 13.076 6.816 1.00 90.25 88 LYS A O 1
ATOM 707 N N . TRP A 1 89 ? 8.201 12.381 5.262 1.00 94.31 89 TRP A N 1
ATOM 708 C CA . TRP A 1 89 ? 8.606 13.321 4.228 1.00 94.31 89 TRP A CA 1
ATOM 709 C C . TRP A 1 89 ? 7.657 14.507 4.295 1.00 94.31 89 TRP A C 1
ATOM 711 O O . TRP A 1 89 ? 6.449 14.298 4.411 1.00 94.31 89 TRP A O 1
ATOM 721 N N . THR A 1 90 ? 8.167 15.732 4.232 1.00 93.25 90 THR A N 1
ATOM 722 C CA . THR A 1 90 ? 7.313 16.925 4.321 1.00 93.25 90 THR A CA 1
ATOM 723 C C . THR A 1 90 ? 7.634 17.944 3.245 1.00 93.25 90 THR A C 1
ATOM 725 O O . THR A 1 90 ? 8.787 18.079 2.838 1.00 93.25 90 THR A O 1
ATOM 728 N N . ASN A 1 91 ? 6.632 18.699 2.804 1.00 92.50 91 ASN A N 1
ATOM 729 C CA . ASN A 1 91 ? 6.875 19.886 1.987 1.00 92.50 91 ASN A CA 1
ATOM 730 C C . ASN A 1 91 ? 7.207 21.117 2.859 1.00 92.50 91 ASN A C 1
ATOM 732 O O . ASN A 1 91 ? 7.255 21.041 4.089 1.00 92.50 91 ASN A O 1
ATOM 736 N N . GLU A 1 92 ? 7.411 22.272 2.226 1.00 89.81 92 GLU A N 1
ATOM 737 C CA . GLU A 1 92 ? 7.684 23.551 2.903 1.00 89.81 92 GLU A CA 1
ATOM 738 C C . GLU A 1 92 ? 6.576 24.040 3.848 1.00 89.81 92 GLU A C 1
ATOM 740 O O . GLU A 1 92 ? 6.857 24.815 4.761 1.00 89.81 92 GLU A O 1
ATOM 745 N N . LYS A 1 93 ? 5.335 23.577 3.656 1.00 87.50 93 LYS A N 1
ATOM 746 C CA . LYS A 1 93 ? 4.191 23.882 4.527 1.00 87.50 93 LYS A CA 1
ATOM 747 C C . LYS A 1 93 ? 4.097 22.932 5.730 1.00 87.50 93 LYS A C 1
ATOM 749 O O . LYS A 1 93 ? 3.254 23.139 6.596 1.00 87.50 93 LYS A O 1
ATOM 754 N N . GLY A 1 94 ? 4.943 21.900 5.794 1.00 83.50 94 GLY A N 1
ATOM 755 C CA . GLY A 1 94 ? 4.887 20.851 6.815 1.00 83.50 94 GLY A CA 1
ATOM 756 C C . GLY A 1 94 ? 3.880 19.735 6.518 1.00 83.50 94 GLY A C 1
ATOM 757 O O . GLY A 1 94 ? 3.677 18.870 7.366 1.00 83.50 94 GLY A O 1
ATOM 758 N N . GLU A 1 95 ? 3.269 19.719 5.330 1.00 85.25 95 GLU A N 1
ATOM 759 C CA . GLU A 1 95 ? 2.335 18.666 4.921 1.00 85.25 95 GLU A CA 1
ATOM 760 C C . GLU A 1 95 ? 3.091 17.359 4.662 1.00 85.25 95 GLU A C 1
ATOM 762 O O . GLU A 1 95 ? 4.147 17.363 4.024 1.00 85.25 95 GLU A O 1
ATOM 767 N N . ILE A 1 96 ? 2.542 16.238 5.141 1.00 88.12 96 ILE A N 1
ATOM 768 C CA . ILE A 1 96 ? 3.153 14.914 4.989 1.00 88.12 96 ILE A CA 1
ATOM 769 C C . ILE A 1 96 ? 2.960 14.412 3.555 1.00 88.12 96 ILE A C 1
ATOM 771 O O . ILE A 1 96 ? 1.836 14.271 3.072 1.00 88.12 96 ILE A O 1
ATOM 775 N N . ILE A 1 97 ? 4.062 14.060 2.901 1.00 92.75 97 ILE A N 1
ATOM 776 C CA . ILE A 1 97 ? 4.070 13.415 1.589 1.00 92.75 97 ILE A CA 1
ATOM 777 C C . ILE A 1 97 ? 3.971 11.911 1.826 1.00 92.75 97 ILE A C 1
ATOM 779 O O . ILE A 1 97 ? 4.970 11.241 2.075 1.00 92.75 97 ILE A O 1
ATOM 783 N N . LYS A 1 98 ? 2.744 11.393 1.796 1.00 87.94 98 LYS A N 1
ATOM 784 C CA . LYS A 1 98 ? 2.438 9.974 2.025 1.00 87.94 98 LYS A CA 1
ATOM 785 C C . LYS A 1 98 ? 2.711 9.140 0.779 1.00 87.94 98 LYS A C 1
ATOM 787 O O . LYS A 1 98 ? 2.717 9.663 -0.336 1.00 87.94 98 LYS A O 1
ATOM 792 N N . GLY A 1 99 ? 2.879 7.839 0.977 1.00 84.88 99 GLY A N 1
ATOM 793 C CA . GLY A 1 99 ? 2.918 6.853 -0.089 1.00 84.88 99 GLY A CA 1
ATOM 794 C C . GLY A 1 99 ? 1.758 5.864 0.010 1.00 84.88 99 GLY A C 1
ATOM 795 O O . GLY A 1 99 ? 1.886 4.849 0.684 1.00 84.88 99 GLY A O 1
ATOM 796 N N . GLY A 1 100 ? 0.618 6.142 -0.628 1.00 83.44 100 GLY A N 1
ATOM 797 C CA . GLY A 1 100 ? -0.588 5.324 -0.447 1.00 83.44 100 GLY A CA 1
ATOM 798 C C . GLY A 1 100 ? -0.973 5.242 1.037 1.00 83.44 100 GLY A C 1
ATOM 799 O O . GLY A 1 100 ? -1.157 6.273 1.687 1.00 83.44 100 GLY A O 1
ATOM 800 N N . SER A 1 101 ? -1.032 4.023 1.585 1.00 83.69 101 SER A N 1
ATOM 801 C CA . SER A 1 101 ? -1.246 3.761 3.018 1.00 83.69 101 SER A CA 1
ATOM 802 C C . SER A 1 101 ? 0.019 3.868 3.882 1.00 83.69 101 SER A C 1
ATOM 804 O O . SER A 1 101 ? -0.034 3.575 5.073 1.00 83.69 101 SER A O 1
ATOM 806 N N . SER A 1 102 ? 1.171 4.210 3.305 1.00 88.81 102 SER A N 1
ATOM 807 C CA . SER A 1 102 ? 2.455 4.332 3.999 1.00 88.81 102 SER A CA 1
ATOM 808 C C . SER A 1 102 ? 2.778 5.784 4.359 1.00 88.81 102 SER A C 1
ATOM 810 O O . SER A 1 102 ? 2.452 6.723 3.628 1.00 88.81 102 SER A O 1
ATOM 812 N N . ILE A 1 103 ? 3.504 5.968 5.465 1.00 88.44 103 ILE A N 1
ATOM 813 C CA . ILE A 1 103 ? 3.909 7.281 5.995 1.00 88.44 103 ILE A CA 1
ATOM 814 C C . ILE A 1 103 ? 4.765 8.104 5.020 1.00 88.44 103 ILE A C 1
ATOM 816 O O . ILE A 1 103 ? 4.783 9.332 5.098 1.00 88.44 103 ILE A O 1
ATOM 820 N N . ASN A 1 104 ? 5.466 7.438 4.099 1.00 92.50 104 ASN A N 1
ATOM 821 C CA . ASN A 1 104 ? 6.266 8.063 3.055 1.00 92.50 104 ASN A CA 1
ATOM 822 C C . ASN A 1 104 ? 6.330 7.192 1.778 1.00 92.50 104 ASN A C 1
ATOM 824 O O . ASN A 1 104 ? 6.029 5.994 1.835 1.00 92.50 104 ASN A O 1
ATOM 828 N N . PRO A 1 105 ? 6.753 7.758 0.628 1.00 94.25 105 PRO A N 1
ATOM 829 C CA . PRO A 1 105 ? 6.830 7.032 -0.644 1.00 94.25 105 PRO A CA 1
ATOM 830 C C . PRO A 1 105 ? 7.916 5.947 -0.673 1.00 94.25 105 PRO A C 1
ATOM 832 O O . PRO A 1 105 ? 7.810 4.977 -1.419 1.00 94.25 105 PRO A O 1
ATOM 835 N N . PHE A 1 106 ? 8.969 6.082 0.140 1.00 94.69 106 PHE A N 1
ATOM 836 C CA . PHE A 1 106 ? 10.060 5.107 0.183 1.00 94.69 106 PHE A CA 1
ATOM 837 C C . PHE A 1 106 ? 9.589 3.746 0.717 1.00 94.69 106 PHE A C 1
ATOM 839 O O . PHE A 1 106 ? 9.910 2.716 0.124 1.00 94.69 106 PHE A O 1
ATOM 846 N N . ILE A 1 107 ? 8.793 3.730 1.792 1.00 92.19 107 ILE A N 1
ATOM 847 C CA . ILE A 1 107 ? 8.208 2.494 2.336 1.00 92.19 107 ILE A CA 1
ATOM 848 C C . ILE A 1 107 ? 7.187 1.893 1.387 1.00 92.19 107 ILE A C 1
ATOM 850 O O . ILE A 1 107 ? 7.216 0.681 1.183 1.00 92.19 107 ILE A O 1
ATOM 854 N N . GLN A 1 108 ? 6.351 2.720 0.754 1.00 92.56 108 GLN A N 1
ATOM 855 C CA . GLN A 1 108 ? 5.418 2.241 -0.264 1.00 92.56 108 GLN A CA 1
ATOM 856 C C . GLN A 1 108 ? 6.171 1.467 -1.358 1.00 92.56 108 GLN A C 1
ATOM 858 O O . GLN A 1 108 ? 5.864 0.305 -1.612 1.00 92.56 108 GLN A O 1
ATOM 863 N N . LEU A 1 109 ? 7.222 2.066 -1.929 1.00 95.44 109 LEU A N 1
ATOM 864 C CA . LEU A 1 109 ? 8.045 1.439 -2.968 1.00 95.44 109 LEU A CA 1
ATOM 865 C C . LEU A 1 109 ? 8.828 0.217 -2.471 1.00 95.44 109 LEU A C 1
ATOM 867 O O . LEU A 1 109 ? 9.066 -0.717 -3.236 1.00 95.44 109 LEU A O 1
ATOM 871 N N . LYS A 1 110 ? 9.259 0.203 -1.205 1.00 93.38 110 LYS A N 1
ATOM 872 C CA . LYS A 1 110 ? 9.900 -0.964 -0.579 1.00 93.38 110 LYS A CA 1
ATOM 873 C C . LYS A 1 110 ? 8.923 -2.143 -0.510 1.00 93.38 110 LYS A C 1
ATOM 875 O O . LYS A 1 110 ? 9.239 -3.207 -1.031 1.00 93.38 110 LYS A O 1
ATOM 880 N N . ASN A 1 111 ? 7.718 -1.919 0.012 1.00 92.19 111 ASN A N 1
ATOM 881 C CA . ASN A 1 111 ? 6.676 -2.941 0.125 1.00 92.19 111 ASN A CA 1
ATOM 882 C C . ASN A 1 111 ? 6.183 -3.412 -1.256 1.00 92.19 111 ASN A C 1
ATOM 884 O O . ASN A 1 111 ? 5.996 -4.609 -1.479 1.00 92.19 111 ASN A O 1
ATOM 888 N N . GLN A 1 112 ? 6.013 -2.486 -2.209 1.00 94.81 112 GLN A N 1
ATOM 889 C CA . GLN A 1 112 ? 5.685 -2.812 -3.601 1.00 94.81 112 GLN A CA 1
ATOM 890 C C . GLN A 1 112 ? 6.770 -3.687 -4.234 1.00 94.81 112 GLN A C 1
ATOM 892 O O . GLN A 1 112 ? 6.439 -4.682 -4.870 1.00 94.81 112 GLN A O 1
ATOM 897 N N . LYS A 1 113 ? 8.056 -3.372 -4.026 1.00 96.00 113 LYS A N 1
ATOM 898 C CA . LYS A 1 113 ? 9.164 -4.196 -4.524 1.00 96.00 113 LYS A CA 1
ATOM 899 C C . LYS A 1 113 ? 9.159 -5.597 -3.912 1.00 96.00 113 LYS A C 1
ATOM 901 O O . LYS A 1 113 ? 9.320 -6.561 -4.651 1.00 96.00 113 LYS A O 1
ATOM 906 N N . ASP A 1 114 ? 8.937 -5.730 -2.607 1.00 95.06 114 ASP A N 1
ATOM 907 C CA . ASP A 1 114 ? 8.896 -7.041 -1.945 1.00 95.06 114 ASP A CA 1
ATOM 908 C C . ASP A 1 114 ? 7.755 -7.918 -2.488 1.00 95.06 114 ASP A C 1
ATOM 910 O O . ASP A 1 114 ? 7.934 -9.112 -2.734 1.00 95.06 114 ASP A O 1
ATOM 914 N N . ARG A 1 115 ? 6.583 -7.324 -2.743 1.00 94.81 115 ARG A N 1
ATOM 915 C CA . ARG A 1 115 ? 5.456 -8.005 -3.403 1.00 94.81 115 ARG A CA 1
ATOM 916 C C . ARG A 1 115 ? 5.761 -8.330 -4.865 1.00 94.81 115 ARG A C 1
ATOM 918 O O . ARG A 1 115 ? 5.482 -9.438 -5.313 1.00 94.81 115 ARG A O 1
ATOM 925 N N . PHE A 1 116 ? 6.372 -7.397 -5.589 1.00 96.88 116 PHE A N 1
ATOM 926 C CA . PHE A 1 116 ? 6.794 -7.583 -6.975 1.00 96.88 116 PHE A CA 1
ATOM 927 C C . PHE A 1 116 ? 7.789 -8.740 -7.119 1.00 96.88 116 PHE A C 1
ATOM 929 O O . PHE A 1 116 ? 7.611 -9.565 -8.008 1.00 96.88 116 PHE A O 1
ATOM 936 N N . ILE A 1 117 ? 8.771 -8.864 -6.218 1.00 97.06 117 ILE A N 1
ATOM 937 C CA . ILE A 1 117 ? 9.722 -9.987 -6.195 1.00 97.06 117 ILE A CA 1
ATOM 938 C C . ILE A 1 117 ? 8.974 -11.318 -6.101 1.00 97.06 117 ILE A C 1
ATOM 940 O O . ILE A 1 117 ? 9.173 -12.178 -6.953 1.00 97.06 117 ILE A O 1
ATOM 944 N N . LYS A 1 118 ? 8.039 -11.454 -5.149 1.00 94.75 118 LYS A N 1
ATOM 945 C CA . LYS A 1 118 ? 7.229 -12.676 -5.004 1.00 94.75 118 LYS A CA 1
ATOM 946 C C . LYS A 1 118 ? 6.420 -12.981 -6.265 1.00 94.75 118 LYS A C 1
ATOM 948 O O . LYS A 1 118 ? 6.294 -14.140 -6.647 1.00 94.75 118 LYS A O 1
ATOM 953 N N . VAL A 1 119 ? 5.841 -11.965 -6.907 1.00 95.75 119 VAL A N 1
ATOM 954 C CA . VAL A 1 119 ? 5.102 -12.150 -8.166 1.00 95.75 119 VAL A CA 1
ATOM 955 C C . VAL A 1 119 ? 6.041 -12.629 -9.268 1.00 95.75 119 VAL A C 1
ATOM 957 O O . VAL A 1 119 ? 5.719 -13.593 -9.955 1.00 95.75 119 VAL A O 1
ATOM 960 N N . VAL A 1 120 ? 7.213 -12.010 -9.415 1.00 96.38 120 VAL A N 1
ATOM 961 C CA . VAL A 1 120 ? 8.196 -12.395 -10.432 1.00 96.38 120 VAL A CA 1
ATOM 962 C C . VAL A 1 120 ? 8.671 -13.830 -10.222 1.00 96.38 120 VAL A C 1
ATOM 964 O O . VAL A 1 120 ? 8.633 -14.622 -11.162 1.00 96.38 120 VAL A O 1
ATOM 967 N N . GLU A 1 121 ? 9.060 -14.176 -8.996 1.00 95.56 121 GLU A N 1
ATOM 968 C CA . GLU A 1 121 ? 9.535 -15.515 -8.636 1.00 95.56 121 GLU A CA 1
ATOM 969 C C . GLU A 1 121 ? 8.492 -16.593 -8.934 1.00 95.56 121 GLU A C 1
ATOM 971 O O . GLU A 1 121 ? 8.837 -17.643 -9.464 1.00 95.56 121 GLU A O 1
ATOM 976 N N . ASN A 1 122 ? 7.214 -16.321 -8.651 1.00 92.75 122 ASN A N 1
ATOM 977 C CA . ASN A 1 122 ? 6.152 -17.319 -8.781 1.00 92.75 122 ASN A CA 1
ATOM 978 C C . ASN A 1 122 ? 5.465 -17.348 -10.156 1.00 92.75 122 ASN A C 1
ATOM 980 O O . ASN A 1 122 ? 4.828 -18.345 -10.482 1.00 92.75 122 ASN A O 1
ATOM 984 N N . GLN A 1 123 ? 5.489 -16.251 -10.922 1.00 93.81 123 GLN A N 1
ATOM 985 C CA . GLN A 1 123 ? 4.649 -16.089 -12.122 1.00 93.81 123 GLN A CA 1
ATOM 986 C C . GLN A 1 123 ? 5.420 -15.698 -13.385 1.00 93.81 123 GLN A C 1
ATOM 988 O O . GLN A 1 123 ? 4.824 -15.715 -14.464 1.00 93.81 123 GLN A O 1
ATOM 993 N N . ILE A 1 124 ? 6.697 -15.311 -13.276 1.00 95.56 124 ILE A N 1
ATOM 994 C CA . ILE A 1 124 ? 7.474 -14.772 -14.403 1.00 95.56 124 ILE A CA 1
ATOM 995 C C . ILE A 1 124 ? 8.737 -15.587 -14.667 1.00 95.56 124 ILE A C 1
ATOM 997 O O . ILE A 1 124 ? 8.925 -15.981 -15.812 1.00 95.56 124 ILE A O 1
ATOM 1001 N N . LEU A 1 125 ? 9.578 -15.866 -13.660 1.00 95.38 125 LEU A N 1
ATOM 1002 C CA . LEU A 1 125 ? 10.919 -16.440 -13.881 1.00 95.38 125 LEU A CA 1
ATOM 1003 C C . LEU A 1 125 ? 10.901 -17.732 -14.712 1.00 95.38 125 LEU A C 1
ATOM 1005 O O . LEU A 1 125 ? 11.640 -17.830 -15.688 1.00 95.38 125 LEU A O 1
ATOM 1009 N N . ASP A 1 126 ? 10.003 -18.668 -14.400 1.00 93.88 126 ASP A N 1
ATOM 1010 C CA . ASP A 1 126 ? 9.887 -19.953 -15.113 1.00 93.88 126 ASP A CA 1
ATOM 1011 C C . ASP A 1 126 ? 9.343 -19.826 -16.548 1.00 93.88 126 ASP A C 1
ATOM 1013 O O . ASP A 1 126 ? 9.375 -20.783 -17.323 1.00 93.88 126 ASP A O 1
ATOM 1017 N N . ARG A 1 127 ? 8.815 -18.652 -16.911 1.00 95.44 127 ARG A N 1
ATOM 1018 C CA . ARG A 1 127 ? 8.246 -18.350 -18.231 1.00 95.44 127 ARG A CA 1
ATOM 1019 C C . ARG A 1 127 ? 9.177 -17.497 -19.093 1.00 95.44 127 ARG A C 1
ATOM 1021 O O . ARG A 1 127 ? 8.846 -17.262 -20.254 1.00 95.44 127 ARG A O 1
ATOM 1028 N N . LEU A 1 128 ? 10.301 -17.023 -18.550 1.00 95.38 128 LEU A N 1
ATOM 1029 C CA . LEU A 1 128 ? 11.270 -16.235 -19.310 1.00 95.38 128 LEU A CA 1
ATOM 1030 C C . LEU A 1 128 ? 11.987 -17.106 -20.361 1.00 95.38 128 LEU A C 1
ATOM 1032 O O . LEU A 1 128 ? 12.214 -18.299 -20.132 1.00 95.38 128 LEU A O 1
ATOM 1036 N N . PRO A 1 129 ? 12.384 -16.530 -21.511 1.00 94.19 129 PRO A N 1
ATOM 1037 C CA . PRO A 1 129 ? 13.238 -17.210 -2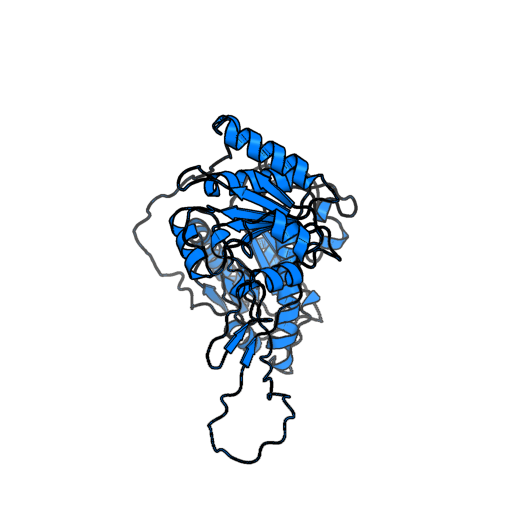2.476 1.00 94.19 129 PRO A CA 1
ATOM 1038 C C . PRO A 1 129 ? 14.557 -17.661 -21.841 1.00 94.19 129 PRO A C 1
ATOM 1040 O O . PRO A 1 129 ? 15.129 -16.973 -21.002 1.00 94.19 129 PRO A O 1
ATOM 1043 N N . THR A 1 130 ? 15.117 -18.780 -22.304 1.00 90.81 130 THR A N 1
ATOM 1044 C CA . THR A 1 130 ? 16.386 -19.315 -21.768 1.00 90.81 130 THR A CA 1
ATOM 1045 C C . THR A 1 130 ? 17.598 -18.402 -21.987 1.00 90.81 130 THR A C 1
ATOM 1047 O O . THR A 1 130 ? 18.641 -18.618 -21.376 1.00 90.81 130 THR A O 1
ATOM 1050 N N . SER A 1 131 ? 17.501 -17.443 -22.912 1.00 91.31 131 SER A N 1
ATOM 1051 C CA . SER A 1 131 ? 18.522 -16.419 -23.160 1.00 91.31 131 SER A CA 1
ATOM 1052 C C . SER A 1 131 ? 18.502 -15.283 -22.142 1.00 91.31 131 SER A C 1
ATOM 1054 O O . SER A 1 131 ? 19.467 -14.523 -22.079 1.00 91.31 131 SER A O 1
ATOM 1056 N N . ASP A 1 132 ? 17.418 -15.163 -21.381 1.00 93.88 132 ASP A N 1
ATOM 1057 C CA . ASP A 1 132 ? 17.127 -14.005 -20.557 1.00 93.88 132 ASP A CA 1
ATOM 1058 C C . ASP A 1 132 ? 17.442 -14.324 -19.094 1.00 93.88 132 ASP A C 1
ATOM 1060 O O . ASP A 1 132 ? 17.392 -15.468 -18.639 1.00 93.88 132 ASP A O 1
ATOM 1064 N N . CYS A 1 133 ? 17.802 -13.292 -18.344 1.00 94.12 133 CYS A N 1
ATOM 1065 C CA . CYS A 1 133 ? 18.118 -13.393 -16.928 1.00 94.12 133 CYS A CA 1
ATOM 1066 C C . CYS A 1 133 ? 17.512 -12.194 -16.215 1.00 94.12 133 CYS A C 1
ATOM 1068 O O . CYS A 1 133 ? 17.685 -11.058 -16.654 1.00 94.12 133 CYS A O 1
ATOM 1070 N N . PHE A 1 134 ? 16.811 -12.433 -15.113 1.00 96.50 134 PHE A N 1
ATOM 1071 C CA . PHE A 1 134 ? 16.291 -11.353 -14.292 1.00 96.50 134 PHE A CA 1
ATOM 1072 C C . PHE A 1 134 ? 16.357 -11.710 -12.818 1.00 96.50 134 PHE A C 1
ATOM 1074 O O . PHE A 1 134 ? 15.631 -12.580 -12.344 1.00 96.50 134 PHE A O 1
ATOM 1081 N N . ASN A 1 135 ? 17.207 -10.998 -12.087 1.00 96.06 135 ASN A N 1
ATOM 1082 C CA . ASN A 1 135 ? 17.178 -10.979 -10.639 1.00 96.06 135 ASN A CA 1
ATOM 1083 C C . ASN A 1 135 ? 16.196 -9.888 -10.159 1.00 96.06 135 ASN A C 1
ATOM 1085 O O . ASN A 1 135 ? 16.524 -8.697 -10.218 1.00 96.06 135 ASN A O 1
ATOM 1089 N N . PRO A 1 136 ? 15.009 -10.242 -9.628 1.00 95.88 136 PRO A N 1
ATOM 1090 C CA . PRO A 1 136 ? 14.021 -9.249 -9.210 1.00 95.88 136 PRO A CA 1
ATOM 1091 C C . PRO A 1 136 ? 14.488 -8.381 -8.032 1.00 95.88 136 PRO A C 1
ATOM 1093 O O . PRO A 1 136 ? 13.987 -7.265 -7.853 1.00 95.88 136 PRO A O 1
ATOM 1096 N N . TYR A 1 137 ? 15.494 -8.811 -7.263 1.00 95.06 137 TYR A N 1
ATOM 1097 C CA . TYR A 1 137 ? 16.100 -7.989 -6.213 1.00 95.06 137 TYR A CA 1
ATOM 1098 C C . TYR A 1 137 ? 16.852 -6.771 -6.768 1.00 95.06 137 TYR A C 1
ATOM 1100 O O . TYR A 1 137 ? 17.060 -5.806 -6.028 1.00 95.06 137 TYR A O 1
ATOM 1108 N N . HIS A 1 138 ? 17.203 -6.762 -8.056 1.00 94.88 138 HIS A N 1
ATOM 1109 C CA . HIS A 1 138 ? 17.855 -5.634 -8.732 1.00 94.88 138 HIS A CA 1
ATOM 1110 C C . HIS A 1 138 ? 16.851 -4.628 -9.319 1.00 94.88 138 HIS A C 1
ATOM 1112 O O . HIS A 1 138 ? 17.238 -3.623 -9.906 1.00 94.88 138 HIS A O 1
ATOM 1118 N N . THR A 1 139 ? 15.548 -4.836 -9.094 1.00 96.31 139 THR A N 1
ATOM 1119 C CA . THR A 1 139 ? 14.508 -3.870 -9.473 1.00 96.31 139 THR A CA 1
ATOM 1120 C C . THR A 1 139 ? 14.759 -2.514 -8.812 1.00 96.31 139 THR A C 1
ATOM 1122 O O . THR A 1 139 ? 14.859 -2.409 -7.580 1.00 96.31 139 THR A O 1
ATOM 1125 N N . VAL A 1 140 ? 14.831 -1.469 -9.628 1.00 96.81 140 VAL A N 1
ATOM 1126 C CA . VAL A 1 140 ? 15.042 -0.088 -9.199 1.00 96.81 140 VAL A CA 1
ATOM 1127 C C . VAL A 1 140 ? 13.719 0.507 -8.722 1.00 96.81 140 VAL A C 1
ATOM 1129 O O . VAL A 1 140 ? 12.662 0.255 -9.293 1.00 96.81 140 VAL A O 1
ATOM 1132 N N . ARG A 1 141 ? 13.763 1.310 -7.660 1.00 97.25 141 ARG A N 1
ATOM 1133 C CA . ARG A 1 141 ? 12.606 2.042 -7.130 1.00 97.25 141 ARG A CA 1
ATOM 1134 C C . ARG A 1 141 ? 12.784 3.528 -7.393 1.00 97.25 141 ARG A C 1
ATOM 1136 O O . ARG A 1 141 ? 13.888 4.052 -7.254 1.00 97.25 141 ARG A O 1
ATOM 1143 N N . THR A 1 142 ? 11.727 4.230 -7.768 1.00 97.56 142 THR A N 1
ATOM 1144 C CA . THR A 1 142 ? 11.821 5.646 -8.127 1.00 97.56 142 THR A CA 1
ATOM 1145 C C . THR A 1 142 ? 10.591 6.415 -7.675 1.00 97.56 142 THR A C 1
ATOM 1147 O O . THR A 1 142 ? 9.475 6.044 -8.014 1.00 97.56 142 THR A O 1
ATOM 1150 N N . VAL A 1 143 ? 10.797 7.517 -6.955 1.00 97.44 143 VAL A N 1
ATOM 1151 C CA . VAL A 1 143 ? 9.747 8.515 -6.704 1.00 97.44 143 VAL A CA 1
ATOM 1152 C C . VAL A 1 143 ? 9.882 9.605 -7.757 1.00 97.44 143 VAL A C 1
ATOM 1154 O O . VAL A 1 143 ? 10.936 10.237 -7.849 1.00 97.44 143 VAL A O 1
ATOM 1157 N N . CYS A 1 144 ? 8.835 9.833 -8.543 1.00 96.88 144 CYS A N 1
ATOM 1158 C CA . CYS A 1 144 ? 8.799 10.848 -9.587 1.00 96.88 144 CYS A CA 1
ATOM 1159 C C . CYS A 1 144 ? 7.814 11.965 -9.220 1.00 96.88 144 CYS A C 1
ATOM 1161 O O . CYS A 1 144 ? 6.593 11.788 -9.216 1.00 96.88 144 CYS A O 1
ATOM 1163 N N . PHE A 1 145 ? 8.355 13.141 -8.911 1.00 95.62 145 PHE A N 1
ATOM 1164 C CA . PHE A 1 145 ? 7.560 14.323 -8.608 1.00 95.62 145 PHE A CA 1
ATOM 1165 C C . PHE A 1 145 ? 7.074 15.009 -9.888 1.00 95.62 145 PHE A C 1
ATOM 1167 O O . PHE A 1 145 ? 7.849 15.312 -10.797 1.00 95.62 145 PHE A O 1
ATOM 1174 N N . GLN A 1 146 ? 5.775 15.307 -9.943 1.00 92.56 146 GLN A N 1
ATOM 1175 C CA . GLN A 1 146 ? 5.136 15.906 -11.121 1.00 92.56 146 GLN A CA 1
ATOM 1176 C C . GLN A 1 146 ? 5.535 17.373 -11.349 1.00 92.56 146 GLN A C 1
ATOM 1178 O O . GLN A 1 146 ? 5.315 17.931 -12.425 1.00 92.56 146 GLN A O 1
ATOM 1183 N N . LYS A 1 147 ? 6.114 18.017 -10.331 1.00 93.00 147 LYS A N 1
ATOM 1184 C CA . LYS A 1 147 ? 6.622 19.392 -10.357 1.00 93.00 147 LYS A CA 1
ATOM 1185 C C . LYS A 1 147 ? 8.088 19.380 -9.929 1.00 93.00 147 LYS A C 1
ATOM 1187 O O . LYS A 1 147 ? 8.541 18.427 -9.309 1.00 93.00 147 LYS A O 1
ATOM 1192 N N . GLN A 1 148 ? 8.818 20.443 -10.252 1.00 95.19 148 GLN A N 1
ATOM 1193 C CA . GLN A 1 148 ? 10.214 20.601 -9.840 1.00 95.19 148 GLN A CA 1
ATOM 1194 C C . GLN A 1 148 ? 10.345 20.643 -8.310 1.00 95.19 148 GLN A C 1
ATOM 1196 O O . GLN A 1 148 ? 9.517 21.278 -7.642 1.00 95.19 148 GLN A O 1
ATOM 1201 N N . ILE A 1 149 ? 11.391 20.009 -7.772 1.00 96.44 149 ILE A N 1
ATOM 1202 C CA . ILE A 1 149 ? 11.656 19.955 -6.329 1.00 96.44 149 ILE A CA 1
ATOM 1203 C C . ILE A 1 149 ? 13.058 20.453 -5.956 1.00 96.44 149 ILE A C 1
ATOM 1205 O O . ILE A 1 149 ? 13.996 20.422 -6.748 1.00 96.44 149 ILE A O 1
ATOM 1209 N N . GLU A 1 150 ? 13.205 20.849 -4.694 1.00 96.62 150 GLU A N 1
ATOM 1210 C CA . GLU A 1 150 ? 14.485 21.048 -4.012 1.00 96.62 150 GLU A CA 1
ATOM 1211 C C . GLU A 1 150 ? 14.538 20.091 -2.812 1.00 96.62 150 GLU A C 1
ATOM 1213 O O . GLU A 1 150 ? 13.733 20.202 -1.885 1.00 96.62 150 GLU A O 1
ATOM 1218 N N . LEU A 1 151 ? 15.462 19.128 -2.827 1.00 94.75 151 LEU A N 1
ATOM 1219 C CA . LEU A 1 151 ? 15.591 18.144 -1.750 1.00 94.75 151 LEU A CA 1
ATOM 1220 C C . LEU A 1 151 ? 16.396 18.706 -0.571 1.00 94.75 151 LEU A C 1
ATOM 1222 O O . LEU A 1 151 ? 17.537 19.136 -0.731 1.00 94.75 151 LEU A O 1
ATOM 1226 N N . ILE A 1 152 ? 15.816 18.636 0.627 1.00 95.12 152 ILE A N 1
ATOM 1227 C CA . ILE A 1 152 ? 16.475 18.924 1.902 1.00 95.12 152 ILE A CA 1
ATOM 1228 C C . ILE A 1 152 ? 16.729 17.594 2.614 1.00 95.12 152 ILE A C 1
ATOM 1230 O O . ILE A 1 152 ? 15.795 16.909 3.025 1.00 95.12 152 ILE A O 1
ATOM 1234 N N . GLY A 1 153 ? 18.003 17.240 2.775 1.00 91.44 153 GLY A N 1
ATOM 1235 C CA . GLY A 1 153 ? 18.432 15.923 3.251 1.00 91.44 153 GLY A CA 1
ATOM 1236 C C . GLY A 1 153 ? 19.059 15.105 2.123 1.00 91.44 153 GLY A C 1
ATOM 1237 O O . GLY A 1 153 ? 19.324 15.627 1.042 1.00 91.44 153 GLY A O 1
ATOM 1238 N N . SER A 1 154 ? 19.338 13.829 2.374 1.00 90.94 154 SER A N 1
ATOM 1239 C CA . SER A 1 154 ? 19.900 12.938 1.358 1.00 90.94 154 SER A CA 1
ATOM 1240 C C . SER A 1 154 ? 19.338 11.531 1.495 1.00 90.94 154 SER A C 1
ATOM 1242 O O . SER A 1 154 ? 18.822 11.162 2.545 1.00 90.94 154 SER A O 1
ATOM 1244 N N . ILE A 1 155 ? 19.449 10.748 0.428 1.00 92.25 155 ILE A N 1
ATOM 1245 C CA . ILE A 1 155 ? 19.148 9.318 0.461 1.00 92.25 155 ILE A CA 1
ATOM 1246 C C . ILE A 1 155 ? 20.262 8.620 1.270 1.00 92.25 155 ILE A C 1
ATOM 1248 O O . ILE A 1 155 ? 21.425 9.024 1.177 1.00 92.25 155 ILE A O 1
ATOM 1252 N N . PRO A 1 156 ? 19.959 7.603 2.096 1.00 90.94 156 PRO A N 1
ATOM 1253 C CA . PRO A 1 156 ? 20.988 6.831 2.776 1.00 90.94 156 PRO A CA 1
ATOM 1254 C C . PRO A 1 156 ? 21.897 6.112 1.765 1.00 90.94 156 PRO A C 1
ATOM 1256 O O . PRO A 1 156 ? 21.368 5.469 0.859 1.00 90.94 156 PRO A O 1
ATOM 1259 N N . PRO A 1 157 ? 23.231 6.076 1.962 1.00 89.81 157 PRO A N 1
ATOM 1260 C CA . PRO A 1 157 ? 24.169 5.486 0.995 1.00 89.81 157 PRO A CA 1
ATOM 1261 C C . PRO A 1 157 ? 23.861 4.036 0.589 1.00 89.81 157 PRO A C 1
ATOM 1263 O O . PRO A 1 157 ? 24.141 3.617 -0.528 1.00 89.81 157 PRO A O 1
ATOM 1266 N N . LYS A 1 158 ? 23.251 3.256 1.492 1.00 88.81 158 LYS A N 1
ATOM 1267 C CA . LYS A 1 158 ? 22.821 1.871 1.230 1.00 88.81 158 LYS A CA 1
ATOM 1268 C C . LYS A 1 158 ? 21.676 1.755 0.209 1.00 88.81 158 LYS A C 1
ATOM 1270 O O . LYS A 1 158 ? 21.501 0.688 -0.365 1.00 88.81 158 LYS A O 1
ATOM 1275 N N . GLU A 1 159 ? 20.888 2.813 0.018 1.00 90.50 159 GLU A N 1
ATOM 1276 C CA . GLU A 1 159 ? 19.732 2.832 -0.887 1.00 90.50 159 GLU A CA 1
ATOM 1277 C C . GLU A 1 159 ? 20.057 3.486 -2.241 1.00 90.50 159 GLU A C 1
ATOM 1279 O O . GLU A 1 159 ? 19.347 3.226 -3.207 1.00 90.50 159 GLU A O 1
ATOM 1284 N N . GLU A 1 160 ? 21.127 4.287 -2.340 1.00 88.19 160 GLU A N 1
ATOM 1285 C CA . GLU A 1 160 ? 21.449 5.132 -3.511 1.00 88.19 160 GLU A CA 1
ATOM 1286 C C . GLU A 1 160 ? 21.617 4.368 -4.833 1.00 88.19 160 GLU A C 1
ATOM 1288 O O . GLU A 1 160 ? 21.453 4.951 -5.901 1.00 88.19 160 GLU A O 1
ATOM 1293 N N . LEU A 1 161 ? 21.929 3.069 -4.781 1.00 86.56 161 LEU A N 1
ATOM 1294 C CA . LEU A 1 161 ? 22.062 2.239 -5.983 1.00 86.56 161 LEU A CA 1
ATOM 1295 C C . LEU A 1 161 ? 20.710 1.825 -6.581 1.00 86.56 161 LEU A C 1
ATOM 1297 O O . LEU A 1 161 ? 20.620 1.609 -7.782 1.00 86.56 161 LEU A O 1
ATOM 1301 N N . ASN A 1 162 ? 19.671 1.700 -5.750 1.00 90.12 162 ASN A N 1
ATOM 1302 C CA . ASN A 1 162 ? 18.399 1.063 -6.116 1.00 90.12 162 ASN A CA 1
ATOM 1303 C C . ASN A 1 162 ? 17.170 1.916 -5.758 1.00 90.12 162 ASN A C 1
ATOM 1305 O O . ASN A 1 162 ? 16.038 1.419 -5.788 1.00 90.12 162 ASN A O 1
ATOM 1309 N N . PHE A 1 163 ? 17.378 3.169 -5.356 1.00 95.88 163 PHE A N 1
ATOM 1310 C CA . PHE A 1 163 ? 16.328 4.119 -5.025 1.00 95.88 163 PHE A CA 1
ATOM 1311 C C . PHE A 1 163 ? 16.699 5.518 -5.510 1.00 95.88 163 PHE A C 1
ATOM 1313 O O . PHE A 1 163 ? 17.713 6.079 -5.098 1.00 95.88 163 PHE A O 1
ATOM 1320 N N . PHE A 1 164 ? 15.838 6.092 -6.345 1.00 96.88 164 PHE A N 1
ATOM 1321 C CA . PHE A 1 164 ? 16.031 7.421 -6.911 1.00 96.88 164 PHE A CA 1
ATOM 1322 C C . PHE A 1 164 ? 14.841 8.326 -6.612 1.00 96.88 164 PHE A C 1
ATOM 1324 O O . PHE A 1 164 ? 13.690 7.890 -6.574 1.00 96.88 164 PHE A O 1
ATOM 1331 N N . ILE A 1 165 ? 15.129 9.611 -6.436 1.00 97.19 165 ILE A N 1
ATOM 1332 C CA . ILE A 1 165 ? 14.121 10.664 -6.388 1.00 97.19 165 ILE A CA 1
ATOM 1333 C C . ILE A 1 165 ? 14.368 11.568 -7.589 1.00 97.19 165 ILE A C 1
ATOM 1335 O O . ILE A 1 165 ? 15.460 12.118 -7.738 1.00 97.19 165 ILE A O 1
ATOM 1339 N N . ILE A 1 166 ? 13.363 11.684 -8.448 1.00 97.25 166 ILE A N 1
ATOM 1340 C CA . ILE A 1 166 ? 13.412 12.450 -9.692 1.00 97.25 166 ILE A CA 1
ATOM 1341 C C . ILE A 1 166 ? 12.208 13.384 -9.767 1.00 97.25 166 ILE A C 1
ATOM 1343 O O . ILE A 1 166 ? 11.225 13.217 -9.044 1.00 97.25 166 ILE A O 1
ATOM 1347 N N . ASP A 1 167 ? 12.271 14.370 -10.650 1.00 96.12 167 ASP A N 1
ATOM 1348 C CA . ASP A 1 167 ? 11.193 15.331 -10.845 1.00 96.12 167 ASP A CA 1
ATOM 1349 C C . ASP A 1 167 ? 10.989 15.668 -12.321 1.00 96.12 167 ASP A C 1
ATOM 1351 O O . ASP A 1 167 ? 11.745 15.221 -13.187 1.00 96.12 167 ASP A O 1
ATOM 1355 N N . LYS A 1 168 ? 9.978 16.498 -12.604 1.00 92.44 168 LYS A N 1
ATOM 1356 C CA . LYS A 1 168 ? 9.630 16.970 -13.952 1.00 92.44 168 LYS A CA 1
ATOM 1357 C C . LYS A 1 168 ? 10.811 17.541 -14.760 1.00 92.44 168 LYS A C 1
ATOM 1359 O O . LYS A 1 168 ? 10.746 17.538 -15.985 1.00 92.44 168 LYS A O 1
ATOM 1364 N N . SER A 1 169 ? 11.863 18.042 -14.114 1.00 93.38 169 SER A N 1
ATOM 1365 C CA . SER A 1 169 ? 13.001 18.678 -14.782 1.00 93.38 169 SER A CA 1
ATOM 1366 C C . SER A 1 169 ? 14.140 17.725 -15.148 1.00 93.38 169 SER A C 1
ATOM 1368 O O . SER A 1 169 ? 14.963 18.103 -15.976 1.00 93.38 169 SER A O 1
ATOM 1370 N N . ASN A 1 170 ? 14.209 16.531 -14.545 1.00 95.69 170 ASN A N 1
ATOM 1371 C CA . ASN A 1 170 ? 15.369 15.639 -14.681 1.00 95.69 170 ASN A CA 1
ATOM 1372 C C . ASN A 1 170 ? 15.041 14.149 -14.890 1.00 95.69 170 ASN A C 1
ATOM 1374 O O . ASN A 1 170 ? 15.958 13.323 -14.962 1.00 95.69 170 ASN A O 1
ATOM 1378 N N . TYR A 1 171 ? 13.757 13.773 -14.947 1.00 96.38 171 TYR A N 1
ATOM 1379 C CA . TYR A 1 171 ? 13.381 12.359 -15.017 1.00 96.38 171 TYR A CA 1
ATOM 1380 C C . TYR A 1 171 ? 13.919 11.658 -16.269 1.00 96.38 171 TYR A C 1
ATOM 1382 O O . TYR A 1 171 ? 14.278 10.487 -16.189 1.00 96.38 171 TYR A O 1
ATOM 1390 N N . LEU A 1 172 ? 14.019 12.349 -17.410 1.00 96.50 172 LEU A N 1
ATOM 1391 C CA . LEU A 1 172 ? 14.515 11.752 -18.653 1.00 96.50 172 LEU A CA 1
ATOM 1392 C C . LEU A 1 172 ? 15.996 11.394 -18.553 1.00 96.50 172 LEU A C 1
ATOM 1394 O O . LEU A 1 172 ? 16.379 10.275 -18.890 1.00 96.50 172 LEU A O 1
ATOM 1398 N N . GLU A 1 173 ? 16.824 12.326 -18.078 1.00 96.06 173 GLU A N 1
ATOM 1399 C CA . GLU A 1 173 ? 18.255 12.109 -17.888 1.00 96.06 173 GLU A CA 1
ATOM 1400 C C . GLU A 1 173 ? 18.494 10.978 -16.891 1.00 96.06 173 GLU A C 1
ATOM 1402 O O . GLU A 1 173 ? 19.273 10.069 -17.163 1.00 96.06 173 GLU A O 1
ATOM 1407 N N . LYS A 1 174 ? 17.769 10.984 -15.768 1.00 95.62 174 LYS A N 1
ATOM 1408 C CA . LYS A 1 174 ? 17.927 9.968 -14.726 1.00 95.62 174 LYS A CA 1
ATOM 1409 C C . LYS A 1 174 ? 17.447 8.589 -15.149 1.00 95.62 174 LYS A C 1
ATOM 1411 O O . LYS A 1 174 ? 18.139 7.615 -14.875 1.00 95.62 174 LYS A O 1
ATOM 1416 N N . ILE A 1 175 ? 16.314 8.484 -15.843 1.00 96.31 175 ILE A N 1
ATOM 1417 C CA . ILE A 1 175 ? 15.861 7.197 -16.385 1.00 96.31 175 ILE A CA 1
ATOM 1418 C C . ILE A 1 175 ? 16.865 6.679 -17.412 1.00 96.31 175 ILE A C 1
ATOM 1420 O O . ILE A 1 175 ? 17.195 5.497 -17.377 1.00 96.31 175 ILE A O 1
ATOM 1424 N N . LYS A 1 176 ? 17.405 7.549 -18.275 1.00 95.94 176 LYS A N 1
ATOM 1425 C CA . LYS A 1 176 ? 18.459 7.165 -19.219 1.00 95.94 176 LYS A CA 1
ATOM 1426 C C . LYS A 1 176 ? 19.701 6.628 -18.496 1.00 95.94 176 LYS A C 1
ATOM 1428 O O . LYS A 1 176 ? 20.206 5.578 -18.874 1.00 95.94 176 LYS A O 1
ATOM 1433 N N . ASP A 1 177 ? 20.161 7.319 -17.454 1.00 94.00 177 ASP A N 1
ATOM 1434 C CA . ASP A 1 177 ? 21.302 6.875 -16.647 1.00 94.00 177 ASP A CA 1
ATOM 1435 C C . ASP A 1 177 ? 21.041 5.496 -16.018 1.00 94.00 177 ASP A C 1
ATOM 1437 O O . ASP A 1 177 ? 21.929 4.650 -16.022 1.00 94.00 177 ASP A O 1
ATOM 1441 N N . ILE A 1 178 ? 19.822 5.248 -15.523 1.00 93.31 178 ILE A N 1
ATOM 1442 C CA . ILE A 1 178 ? 19.432 3.965 -14.920 1.00 93.31 178 ILE A CA 1
ATOM 1443 C C . ILE A 1 178 ? 19.473 2.828 -15.950 1.00 93.31 178 ILE A C 1
ATOM 1445 O O . ILE A 1 178 ? 20.051 1.780 -15.673 1.00 93.31 178 ILE A O 1
ATOM 1449 N N . ILE A 1 179 ? 18.888 3.021 -17.137 1.00 93.19 179 ILE A N 1
ATOM 1450 C CA . ILE A 1 179 ? 18.773 1.955 -18.152 1.00 93.19 179 ILE A CA 1
ATOM 1451 C C . ILE A 1 179 ? 20.082 1.708 -18.926 1.00 93.19 179 ILE A C 1
ATOM 1453 O O . ILE A 1 179 ? 20.231 0.667 -19.565 1.00 93.19 179 ILE A O 1
ATOM 1457 N N . ASP A 1 180 ? 21.037 2.644 -18.871 1.00 90.19 180 ASP A N 1
ATOM 1458 C CA . ASP A 1 180 ? 22.364 2.495 -19.484 1.00 90.19 180 ASP A CA 1
ATOM 1459 C C . ASP A 1 180 ? 23.345 1.695 -18.600 1.00 90.19 180 ASP A C 1
ATOM 1461 O O . ASP A 1 180 ? 24.372 1.209 -19.096 1.00 90.19 180 ASP A O 1
ATOM 1465 N N . ILE A 1 181 ? 23.052 1.525 -17.303 1.00 86.56 181 ILE A N 1
ATOM 1466 C CA . ILE A 1 181 ? 23.891 0.738 -16.391 1.00 86.56 181 ILE A CA 1
ATOM 1467 C C . ILE A 1 181 ? 23.876 -0.731 -16.820 1.00 86.56 181 ILE A C 1
ATOM 1469 O O . ILE A 1 181 ? 22.839 -1.330 -17.083 1.00 86.56 181 ILE A O 1
ATOM 1473 N N . THR A 1 182 ? 25.067 -1.327 -16.903 1.00 78.56 182 THR A N 1
ATOM 1474 C CA . THR A 1 182 ? 25.198 -2.754 -17.204 1.00 78.56 182 THR A CA 1
ATOM 1475 C C . THR A 1 182 ? 25.093 -3.557 -15.920 1.00 78.56 182 THR A C 1
ATOM 1477 O O . THR A 1 182 ? 26.018 -3.552 -15.107 1.00 78.56 182 THR A O 1
ATOM 1480 N N . ASP A 1 183 ? 23.995 -4.285 -15.787 1.00 83.94 183 ASP A N 1
ATOM 1481 C CA . ASP A 1 183 ? 23.794 -5.298 -14.765 1.00 83.94 183 ASP A CA 1
ATOM 1482 C C . ASP A 1 183 ? 23.876 -6.685 -15.410 1.00 83.94 183 ASP A C 1
ATOM 1484 O O . ASP A 1 183 ? 23.225 -6.960 -16.413 1.00 83.94 183 ASP A O 1
ATOM 1488 N N . LYS A 1 184 ? 24.716 -7.570 -14.870 1.00 83.25 184 LYS A N 1
ATOM 1489 C CA . LYS A 1 184 ? 24.867 -8.930 -15.415 1.00 83.25 184 LYS A CA 1
ATOM 1490 C C . LYS A 1 184 ? 23.703 -9.842 -15.039 1.00 83.25 184 LYS A C 1
ATOM 1492 O O . LYS A 1 184 ? 23.562 -10.903 -15.638 1.00 83.25 184 LYS A O 1
ATOM 1497 N N . GLU A 1 185 ? 22.915 -9.448 -14.047 1.00 89.50 185 GLU A N 1
ATOM 1498 C CA . GLU A 1 185 ? 21.778 -10.212 -13.541 1.00 89.50 185 GLU A CA 1
ATOM 1499 C C . GLU A 1 185 ? 20.442 -9.689 -14.088 1.00 89.50 185 GLU A C 1
ATOM 1501 O O . GLU A 1 185 ? 19.382 -10.161 -13.682 1.00 89.50 185 GLU A O 1
ATOM 1506 N N . VAL A 1 186 ? 20.482 -8.738 -15.032 1.00 93.50 186 VAL A N 1
ATOM 1507 C CA . VAL A 1 186 ? 19.310 -8.234 -15.754 1.00 93.50 186 VAL A CA 1
ATOM 1508 C C . VAL A 1 186 ? 19.630 -8.140 -17.246 1.00 93.50 186 VAL A C 1
ATOM 1510 O O . VAL A 1 186 ? 20.368 -7.267 -17.697 1.00 93.50 186 VAL A O 1
ATOM 1513 N N . SER A 1 187 ? 19.071 -9.065 -18.018 1.00 94.44 187 SER A N 1
ATOM 1514 C CA . SER A 1 187 ? 19.125 -9.096 -19.476 1.00 94.44 187 SER A CA 1
ATOM 1515 C C . SER A 1 187 ? 17.802 -9.647 -20.000 1.00 94.44 187 SER A C 1
ATOM 1517 O O . SER A 1 187 ? 17.525 -10.839 -19.877 1.00 94.44 187 SER A O 1
ATOM 1519 N N . LEU A 1 188 ? 16.967 -8.758 -20.532 1.00 95.31 188 LEU A N 1
ATOM 1520 C CA . LEU A 1 188 ? 15.612 -9.054 -20.986 1.00 95.31 188 LEU A CA 1
ATOM 1521 C C . LEU A 1 188 ? 15.451 -8.730 -22.471 1.00 95.31 188 LEU A C 1
ATOM 1523 O O . LEU A 1 188 ? 15.850 -7.672 -22.951 1.00 95.31 188 LEU A O 1
ATOM 1527 N N . THR A 1 189 ? 14.793 -9.614 -23.201 1.00 93.75 189 THR A N 1
ATOM 1528 C CA . THR A 1 189 ? 14.426 -9.417 -24.602 1.00 93.75 189 THR A CA 1
ATOM 1529 C C . THR A 1 189 ? 12.957 -9.016 -24.733 1.00 93.75 189 THR A C 1
ATOM 1531 O O . THR A 1 189 ? 12.199 -8.970 -23.763 1.00 93.75 189 THR A O 1
ATOM 1534 N N . LYS A 1 190 ? 12.518 -8.738 -25.965 1.00 92.44 190 LYS A N 1
ATOM 1535 C CA . LYS A 1 190 ? 11.110 -8.426 -26.258 1.00 92.44 190 LYS A CA 1
ATOM 1536 C C . LYS A 1 190 ? 10.158 -9.559 -25.886 1.00 92.44 190 LYS A C 1
ATOM 1538 O O . LYS A 1 190 ? 9.037 -9.274 -25.487 1.00 92.44 190 LYS A O 1
ATOM 1543 N N . GLU A 1 191 ? 10.603 -10.809 -25.984 1.00 92.44 191 GLU A N 1
ATOM 1544 C CA . GLU A 1 191 ? 9.791 -11.973 -25.611 1.00 92.44 191 GLU A CA 1
ATOM 1545 C C . GLU A 1 191 ? 9.499 -11.980 -24.105 1.00 92.44 191 GLU A C 1
ATOM 1547 O O . GLU A 1 191 ? 8.378 -12.264 -23.687 1.00 92.44 191 GLU A O 1
ATOM 1552 N N . SER A 1 192 ? 10.459 -11.550 -23.280 1.00 95.75 192 SER A N 1
ATOM 1553 C CA . SER A 1 192 ? 10.224 -11.358 -21.846 1.00 95.75 192 SER A CA 1
ATOM 1554 C C . SER A 1 192 ? 9.142 -10.318 -21.565 1.00 95.75 192 SER A C 1
ATOM 1556 O O . SER A 1 192 ? 8.363 -10.486 -20.629 1.00 95.75 192 SER A O 1
ATOM 1558 N N . TYR A 1 193 ? 9.038 -9.260 -22.377 1.00 95.38 193 TYR A N 1
ATOM 1559 C CA . TYR A 1 193 ? 8.015 -8.227 -22.184 1.00 95.38 193 TYR A CA 1
ATOM 1560 C C . TYR A 1 193 ? 6.600 -8.798 -22.322 1.00 95.38 193 TYR A C 1
ATOM 1562 O O . TYR A 1 193 ? 5.702 -8.348 -21.615 1.00 95.38 193 TYR A O 1
ATOM 1570 N N . ASP A 1 194 ? 6.394 -9.810 -23.169 1.00 94.19 194 ASP A N 1
ATOM 1571 C CA . ASP A 1 194 ? 5.104 -10.496 -23.291 1.00 94.19 194 ASP A CA 1
ATOM 1572 C C . ASP A 1 194 ? 4.708 -11.210 -21.991 1.00 94.19 194 ASP A C 1
ATOM 1574 O O . ASP A 1 194 ? 3.569 -11.080 -21.541 1.00 94.19 194 ASP A O 1
ATOM 1578 N N . VAL A 1 195 ? 5.667 -11.839 -21.306 1.00 95.00 195 VAL A N 1
ATOM 1579 C CA . VAL A 1 195 ? 5.435 -12.470 -19.996 1.00 95.00 195 VAL A CA 1
ATOM 1580 C C . VAL A 1 195 ? 5.000 -11.438 -18.951 1.00 95.00 195 VAL A C 1
ATOM 1582 O O . VAL A 1 195 ? 4.051 -11.679 -18.203 1.00 95.00 195 VAL A O 1
ATOM 1585 N N . PHE A 1 196 ? 5.645 -10.264 -18.918 1.00 95.94 196 PHE A N 1
ATOM 1586 C CA . PHE A 1 196 ? 5.245 -9.176 -18.019 1.00 95.94 196 PHE A CA 1
ATOM 1587 C C . PHE A 1 196 ? 3.834 -8.663 -18.329 1.00 95.94 196 PHE A C 1
ATOM 1589 O O . PHE A 1 196 ? 3.076 -8.419 -17.395 1.00 95.94 196 PHE A O 1
ATOM 1596 N N . LYS A 1 197 ? 3.450 -8.540 -19.606 1.00 94.12 197 LYS A N 1
ATOM 1597 C CA . LYS A 1 197 ? 2.109 -8.077 -20.015 1.00 94.12 197 LYS A CA 1
ATOM 1598 C C . LYS A 1 197 ? 0.986 -9.013 -19.567 1.00 94.12 197 LYS A C 1
ATOM 1600 O O . LYS A 1 197 ? -0.102 -8.541 -19.242 1.00 94.12 197 LYS A O 1
ATOM 1605 N N . ASP A 1 198 ? 1.248 -10.316 -19.527 1.00 91.25 198 ASP A N 1
ATOM 1606 C CA . ASP A 1 198 ? 0.266 -11.303 -19.071 1.00 91.25 198 ASP A CA 1
ATOM 1607 C C . ASP A 1 198 ? 0.009 -11.224 -17.559 1.00 91.25 198 ASP A C 1
ATOM 1609 O O . ASP A 1 198 ? -1.113 -11.461 -17.099 1.00 91.25 198 ASP A O 1
ATOM 1613 N N . VAL A 1 199 ? 1.057 -10.912 -16.786 1.00 92.75 199 VAL A N 1
ATOM 1614 C CA . VAL A 1 199 ? 1.016 -10.843 -15.315 1.00 92.75 199 VAL A CA 1
ATOM 1615 C C . VAL A 1 199 ? 0.560 -9.468 -14.820 1.00 92.75 199 VAL A C 1
ATOM 1617 O O . VAL A 1 199 ? -0.207 -9.387 -13.862 1.00 92.75 199 VAL A O 1
ATOM 1620 N N . PHE A 1 200 ? 1.011 -8.401 -15.480 1.00 93.50 200 PHE A N 1
ATOM 1621 C CA . PHE A 1 200 ? 0.661 -7.009 -15.208 1.00 93.50 200 PHE A CA 1
ATOM 1622 C C . PHE A 1 200 ? -0.267 -6.505 -16.310 1.00 93.50 200 PHE A C 1
ATOM 1624 O O . PHE A 1 200 ? 0.161 -5.882 -17.286 1.00 93.50 200 PHE A O 1
ATOM 1631 N N . ARG A 1 201 ? -1.559 -6.808 -16.162 1.00 88.38 201 ARG A N 1
ATOM 1632 C CA . ARG A 1 201 ? -2.551 -6.567 -17.208 1.00 88.38 201 ARG A CA 1
ATOM 1633 C C . ARG A 1 201 ? -2.879 -5.083 -17.317 1.00 88.38 201 ARG A C 1
ATOM 1635 O O . ARG A 1 201 ? -3.182 -4.419 -16.327 1.00 88.38 201 ARG A O 1
ATOM 1642 N N . ALA A 1 202 ? -2.817 -4.582 -18.543 1.00 88.31 202 ALA A N 1
ATOM 1643 C CA . ALA A 1 202 ? -3.131 -3.211 -18.915 1.00 88.31 202 ALA A CA 1
ATOM 1644 C C . ALA A 1 202 ? -3.383 -3.135 -20.428 1.00 88.31 202 ALA A C 1
ATOM 1646 O O . ALA A 1 202 ? -2.775 -3.888 -21.206 1.00 88.31 202 ALA A O 1
ATOM 1647 N N . ASP A 1 203 ? -4.239 -2.202 -20.839 1.00 86.12 203 ASP A N 1
ATOM 1648 C CA . ASP A 1 203 ? -4.580 -1.989 -22.243 1.00 86.12 203 ASP A CA 1
ATOM 1649 C C . ASP A 1 203 ? -3.482 -1.213 -22.970 1.00 86.12 203 ASP A C 1
ATOM 1651 O O . ASP A 1 203 ? -2.708 -0.473 -22.360 1.00 86.12 203 ASP A O 1
ATOM 1655 N N . ILE A 1 204 ? -3.396 -1.377 -24.292 1.00 87.50 204 ILE A N 1
ATOM 1656 C CA . ILE A 1 204 ? -2.480 -0.582 -25.119 1.00 87.50 204 ILE A CA 1
ATOM 1657 C C . ILE A 1 204 ? -2.895 0.887 -25.022 1.00 87.50 204 ILE A C 1
ATOM 1659 O O . ILE A 1 204 ? -4.047 1.228 -25.273 1.00 87.50 204 ILE A O 1
ATOM 1663 N N . PHE A 1 205 ? -1.947 1.757 -24.674 1.00 85.12 205 PHE A N 1
ATOM 1664 C CA . PHE A 1 205 ? -2.208 3.180 -24.514 1.00 85.12 205 PHE A CA 1
ATOM 1665 C C . PHE A 1 205 ? -1.784 3.948 -25.764 1.00 85.12 205 PHE A C 1
ATOM 1667 O O . PHE A 1 205 ? -0.592 4.114 -26.038 1.00 85.12 205 PHE A O 1
ATOM 1674 N N . ASP A 1 206 ? -2.766 4.444 -26.514 1.00 78.62 206 ASP A N 1
ATOM 1675 C CA . ASP A 1 206 ? -2.509 5.286 -27.675 1.00 78.62 206 ASP A CA 1
ATOM 1676 C C . ASP A 1 206 ? -2.319 6.755 -27.253 1.00 78.62 206 ASP A C 1
ATOM 1678 O O . ASP A 1 206 ? -3.226 7.445 -26.776 1.00 78.62 206 ASP A O 1
ATOM 1682 N N . LEU A 1 207 ? -1.097 7.253 -27.449 1.00 77.38 207 LEU A N 1
ATOM 1683 C CA . LEU A 1 207 ? -0.740 8.647 -27.181 1.00 77.38 207 LEU A CA 1
ATOM 1684 C C . LEU A 1 207 ? -1.494 9.636 -28.084 1.00 77.38 207 LEU A C 1
ATOM 1686 O O . LEU A 1 207 ? -1.606 10.803 -27.717 1.00 77.38 207 LEU A O 1
ATOM 1690 N N . SER A 1 208 ? -2.017 9.184 -29.229 1.00 69.19 208 SER A N 1
ATOM 1691 C CA . SER A 1 208 ? -2.744 10.015 -30.192 1.00 69.19 208 SER A CA 1
ATOM 1692 C C . SER A 1 208 ? -4.222 10.237 -29.844 1.00 69.19 208 SER A C 1
ATOM 1694 O O . SER A 1 208 ? -4.868 11.096 -30.452 1.00 69.19 208 SER A O 1
ATOM 1696 N N . GLU A 1 209 ? -4.753 9.529 -28.839 1.00 63.53 209 GLU A N 1
ATOM 1697 C CA . GLU A 1 209 ? -6.114 9.745 -28.349 1.00 63.53 209 GLU A CA 1
ATOM 1698 C C . GLU A 1 209 ? -6.264 11.135 -27.713 1.00 63.53 209 GLU A C 1
ATOM 1700 O O . GLU A 1 209 ? -5.795 11.400 -26.602 1.00 63.53 209 GLU A O 1
ATOM 1705 N N . ASN A 1 210 ? -6.962 12.021 -28.427 1.00 53.66 210 ASN A N 1
ATOM 1706 C CA . ASN A 1 210 ? -7.358 13.345 -27.961 1.00 53.66 210 ASN A CA 1
ATOM 1707 C C . ASN A 1 210 ? -8.814 13.326 -27.489 1.00 53.66 210 ASN A C 1
ATOM 1709 O O . ASN A 1 210 ? -9.740 13.231 -28.294 1.00 53.66 210 ASN A O 1
ATOM 1713 N N . TYR A 1 211 ? -9.017 13.503 -26.188 1.00 56.06 211 TYR A N 1
ATOM 1714 C CA . TYR A 1 211 ? -10.329 13.755 -25.599 1.00 56.06 211 TYR A CA 1
ATOM 1715 C C . TYR A 1 211 ? -10.460 15.269 -25.417 1.00 56.06 211 TYR A C 1
ATOM 1717 O O . TYR A 1 211 ? -9.966 15.835 -24.448 1.00 56.06 211 TYR A O 1
ATOM 1725 N N . GLY A 1 212 ? -11.039 15.938 -26.417 1.00 42.09 212 GLY A N 1
ATOM 1726 C CA . GLY A 1 212 ? -11.076 17.400 -26.563 1.00 42.09 212 GLY A CA 1
ATOM 1727 C C . GLY A 1 212 ? -11.910 18.183 -25.539 1.00 42.09 212 GLY A C 1
ATOM 1728 O O . GLY A 1 212 ? -12.326 19.293 -25.848 1.00 42.09 212 GLY A O 1
ATOM 1729 N N . GLU A 1 213 ? -12.148 17.657 -24.339 1.00 39.22 213 GLU A N 1
ATOM 1730 C CA . GLU A 1 213 ? -12.837 18.375 -23.266 1.00 39.22 213 GLU A CA 1
ATOM 1731 C C . GLU A 1 213 ? -12.051 18.252 -21.960 1.00 39.22 213 GLU A C 1
ATOM 1733 O O . GLU A 1 213 ? -12.100 17.253 -21.245 1.00 39.22 213 GLU A O 1
ATOM 1738 N N . THR A 1 214 ? -11.302 19.303 -21.641 1.00 36.56 214 THR A N 1
ATOM 1739 C CA . THR A 1 214 ? -10.730 19.501 -20.313 1.00 36.56 214 THR A CA 1
ATOM 1740 C C . THR A 1 214 ? -11.806 20.081 -19.403 1.00 36.56 214 THR A C 1
ATOM 1742 O O . THR A 1 214 ? -12.097 21.276 -19.461 1.00 36.56 214 THR A O 1
ATOM 1745 N N . THR A 1 215 ? -12.376 19.272 -18.517 1.00 32.75 215 THR A N 1
ATOM 1746 C CA . THR A 1 215 ? -12.841 19.805 -17.233 1.00 32.75 215 THR A CA 1
ATOM 1747 C C . THR A 1 215 ? -11.609 20.072 -16.381 1.00 32.75 215 THR A C 1
ATOM 1749 O O . THR A 1 215 ? -10.922 19.143 -15.953 1.00 32.75 215 THR A O 1
ATOM 1752 N N . ASP A 1 216 ? -11.301 21.351 -16.206 1.00 34.28 216 ASP A N 1
ATOM 1753 C CA . ASP A 1 216 ? -10.234 21.841 -15.345 1.00 34.28 216 ASP A CA 1
ATOM 1754 C C . ASP A 1 216 ? -10.562 21.483 -13.885 1.00 34.28 216 ASP A C 1
ATOM 1756 O O . ASP A 1 216 ? -11.416 22.100 -13.252 1.00 34.28 216 ASP A O 1
ATOM 1760 N N . PHE A 1 217 ? -9.927 20.430 -13.370 1.00 39.53 217 PHE A N 1
ATOM 1761 C CA . PHE A 1 217 ? -9.930 20.083 -11.948 1.00 39.53 217 PHE A CA 1
ATOM 1762 C C . PHE A 1 217 ? -8.571 20.435 -11.346 1.00 39.53 217 PHE A C 1
ATOM 1764 O O . PHE A 1 217 ? -7.874 19.595 -10.772 1.00 39.53 217 PHE A O 1
ATOM 1771 N N . THR A 1 218 ? -8.141 21.680 -11.522 1.00 34.84 218 THR A N 1
ATOM 1772 C CA . THR A 1 218 ? -7.038 22.208 -10.733 1.00 34.84 218 THR A CA 1
ATOM 1773 C C . THR A 1 218 ? -7.504 22.435 -9.293 1.00 34.84 218 THR A C 1
ATOM 1775 O O . THR A 1 218 ? -8.514 23.078 -9.020 1.00 34.84 218 THR A O 1
ATOM 1778 N N . THR A 1 219 ? -6.713 21.892 -8.365 1.00 37.31 219 THR A N 1
ATOM 1779 C CA . THR A 1 219 ? -6.708 22.132 -6.910 1.00 37.31 219 THR A CA 1
ATOM 1780 C C . THR A 1 219 ? -7.904 21.631 -6.092 1.00 37.31 219 THR A C 1
ATOM 1782 O O . THR A 1 219 ? -8.809 22.381 -5.749 1.00 37.31 219 THR A O 1
ATOM 1785 N N . TYR A 1 220 ? -7.792 20.392 -5.606 1.00 35.22 220 TYR A N 1
ATOM 1786 C CA . TYR A 1 220 ? -8.273 20.046 -4.267 1.00 35.22 220 TYR A CA 1
ATOM 1787 C C . TYR A 1 220 ? -7.065 19.672 -3.399 1.00 35.22 220 TYR A C 1
ATOM 1789 O O . TYR A 1 220 ? -6.798 18.502 -3.148 1.00 35.22 220 TYR A O 1
ATOM 1797 N N . GLU A 1 221 ? -6.294 20.673 -2.966 1.00 41.53 221 GLU A N 1
ATOM 1798 C CA . GLU A 1 221 ? -5.521 20.530 -1.726 1.00 41.53 221 GLU A CA 1
ATOM 1799 C C . GLU A 1 221 ? -6.530 20.693 -0.582 1.00 41.53 221 GLU A C 1
ATOM 1801 O O . GLU A 1 221 ? -6.804 21.804 -0.136 1.00 41.53 221 GLU A O 1
ATOM 1806 N N . THR A 1 222 ? -7.155 19.603 -0.135 1.00 51.22 222 THR A N 1
ATOM 1807 C CA . THR A 1 222 ? -7.876 19.623 1.144 1.00 51.22 222 THR A CA 1
ATOM 1808 C C . THR A 1 222 ? -6.855 19.417 2.249 1.00 51.22 222 THR A C 1
ATOM 1810 O O . THR A 1 222 ? -6.648 18.296 2.713 1.00 51.22 222 THR A O 1
ATOM 1813 N N . ALA A 1 223 ? -6.182 20.500 2.639 1.00 64.62 223 ALA A N 1
ATOM 1814 C CA . ALA A 1 223 ? -5.515 20.538 3.931 1.00 64.62 223 ALA A CA 1
ATOM 1815 C C . ALA A 1 223 ? -6.551 20.178 5.010 1.00 64.62 223 ALA A C 1
ATOM 1817 O O . ALA A 1 223 ? -7.679 20.678 4.984 1.00 64.62 223 ALA A O 1
ATOM 1818 N N . LEU A 1 224 ? -6.193 19.265 5.913 1.00 81.31 224 LEU A N 1
ATOM 1819 C CA . LEU A 1 224 ? -7.082 18.865 6.998 1.00 81.31 224 LEU A CA 1
ATOM 1820 C C . LEU A 1 224 ? -7.224 20.025 7.980 1.00 81.31 224 LEU A C 1
ATOM 1822 O O . LEU A 1 224 ? -6.244 20.481 8.565 1.00 81.31 224 LEU A O 1
ATOM 1826 N N . ASP A 1 225 ? -8.453 20.494 8.158 1.00 84.19 225 ASP A N 1
ATOM 1827 C CA . ASP A 1 225 ? -8.763 21.589 9.066 1.00 84.19 225 ASP A CA 1
ATOM 1828 C C . ASP A 1 225 ? -9.256 21.041 10.407 1.00 84.19 225 ASP A C 1
ATOM 1830 O O . ASP A 1 225 ? -10.444 20.784 10.609 1.00 84.19 225 ASP A O 1
ATOM 1834 N N . PHE A 1 226 ? -8.313 20.832 11.328 1.00 86.50 226 PHE A N 1
ATOM 1835 C CA . PHE A 1 226 ? -8.609 20.349 12.677 1.00 86.50 226 PHE A CA 1
ATOM 1836 C C . PHE A 1 226 ? -9.416 21.360 13.506 1.00 86.50 226 PHE A C 1
ATOM 1838 O O . PHE A 1 226 ? -10.098 20.960 14.452 1.00 86.50 226 PHE A O 1
ATOM 1845 N N . GLU A 1 227 ? -9.377 22.656 13.178 1.00 86.06 227 GLU A N 1
ATOM 1846 C CA . GLU A 1 227 ? -10.095 23.683 13.941 1.00 86.06 227 GLU A CA 1
ATOM 1847 C C . GLU A 1 227 ? -11.604 23.604 13.711 1.00 86.06 227 GLU A C 1
ATOM 1849 O O . GLU A 1 227 ? -12.376 23.779 14.660 1.00 86.06 227 GLU A O 1
ATOM 1854 N N . ASN A 1 228 ? -12.012 23.246 12.493 1.00 87.75 228 ASN A N 1
ATOM 1855 C CA . ASN A 1 228 ? -13.412 23.129 12.087 1.00 87.75 228 ASN A CA 1
ATOM 1856 C C . ASN A 1 228 ? -14.101 21.810 12.489 1.00 87.75 228 ASN A C 1
ATOM 1858 O O . ASN A 1 228 ? -15.279 21.625 12.179 1.00 87.75 228 ASN A O 1
ATOM 1862 N N . LEU A 1 229 ? -13.421 20.911 13.208 1.00 90.31 229 LEU A N 1
ATOM 1863 C CA . LEU A 1 229 ? -14.051 19.710 13.766 1.00 90.31 229 LEU A CA 1
ATOM 1864 C C . LEU A 1 229 ? -15.014 20.043 14.913 1.00 90.31 229 LEU A C 1
ATOM 1866 O O . LEU A 1 229 ? -14.748 20.923 15.742 1.00 90.31 229 LEU A O 1
ATOM 1870 N N . TYR A 1 230 ? -16.111 19.290 15.006 1.00 91.75 230 TYR A N 1
ATOM 1871 C CA . TYR A 1 230 ? -17.037 19.404 16.131 1.00 91.75 230 TYR A CA 1
ATOM 1872 C C . TYR A 1 230 ? -16.377 18.966 17.455 1.00 91.75 230 TYR A C 1
ATOM 1874 O O . TYR A 1 230 ? -15.416 18.192 17.448 1.00 91.75 230 TYR A O 1
ATOM 1882 N N . PRO A 1 231 ? -16.855 19.452 18.618 1.00 93.00 231 PRO A N 1
ATOM 1883 C CA . PRO A 1 231 ? -16.250 19.114 19.908 1.00 93.00 231 PRO A CA 1
ATOM 1884 C C . PRO A 1 231 ? -16.168 17.607 20.195 1.00 93.00 231 PRO A C 1
ATOM 1886 O O . PRO A 1 231 ? -15.145 17.141 20.683 1.00 93.00 231 PRO A O 1
ATOM 1889 N N . ASP A 1 232 ? -17.206 16.847 19.850 1.00 91.62 232 ASP A N 1
ATOM 1890 C CA . ASP A 1 232 ? -17.256 15.385 19.975 1.00 91.62 232 ASP A CA 1
ATOM 1891 C C . ASP A 1 232 ? -16.245 14.688 19.054 1.00 91.62 232 ASP A C 1
ATOM 1893 O O . ASP A 1 232 ? -15.555 13.769 19.481 1.00 91.62 232 ASP A O 1
ATOM 1897 N N . GLN A 1 233 ? -16.080 15.176 17.824 1.00 93.06 233 GLN A N 1
ATOM 1898 C CA . GLN A 1 233 ? -15.065 14.699 16.883 1.00 93.06 233 GLN A CA 1
ATOM 1899 C C . GLN A 1 233 ? -13.639 14.958 17.389 1.00 93.06 233 GLN A C 1
ATOM 1901 O O . GLN A 1 233 ? -12.771 14.094 17.269 1.00 93.06 233 GLN A O 1
ATOM 1906 N N . LYS A 1 234 ? -13.393 16.125 18.001 1.00 94.19 234 LYS A N 1
ATOM 1907 C CA . LYS A 1 234 ? -12.110 16.438 18.651 1.00 94.19 234 LYS A CA 1
ATOM 1908 C C . LYS A 1 234 ? -11.846 15.502 19.833 1.00 94.19 234 LYS A C 1
ATOM 1910 O O . LYS A 1 234 ? -10.735 14.995 19.955 1.00 94.19 234 LYS A O 1
ATOM 1915 N N . SER A 1 235 ? -12.857 15.232 20.662 1.00 95.44 235 SER A N 1
ATOM 1916 C CA . SER A 1 235 ? -12.755 14.255 21.753 1.00 95.44 235 SER A CA 1
ATOM 1917 C C . SER A 1 235 ? -12.483 12.841 21.236 1.00 95.44 235 SER A C 1
ATOM 1919 O O . SER A 1 235 ? -11.585 12.183 21.751 1.00 95.44 235 SER A O 1
ATOM 1921 N N . ALA A 1 236 ? -13.161 12.402 20.171 1.00 96.19 236 ALA A N 1
ATOM 1922 C CA . ALA A 1 236 ? -12.899 11.109 19.542 1.00 96.19 236 ALA A CA 1
ATOM 1923 C C . ALA A 1 236 ? -11.435 10.985 19.090 1.00 96.19 236 ALA A C 1
ATOM 1925 O O . ALA A 1 236 ? -10.784 9.981 19.366 1.00 96.19 236 ALA A O 1
ATOM 1926 N N . LEU A 1 237 ? -10.882 12.022 18.447 1.00 96.25 237 LEU A N 1
ATOM 1927 C CA . LEU A 1 237 ? -9.477 12.030 18.022 1.00 96.25 237 LEU A CA 1
ATOM 1928 C C . LEU A 1 237 ? -8.493 12.003 19.198 1.00 96.25 237 LEU A C 1
ATOM 1930 O O . LEU A 1 237 ? -7.451 11.364 19.082 1.00 96.25 237 LEU A O 1
ATOM 1934 N N . GLN A 1 238 ? -8.813 12.646 20.325 1.00 95.81 238 GLN A N 1
ATOM 1935 C CA . GLN A 1 238 ? -7.997 12.576 21.544 1.00 95.81 238 GLN A CA 1
ATOM 1936 C C . GLN A 1 238 ? -8.001 11.168 22.151 1.00 95.81 238 GLN A C 1
ATOM 1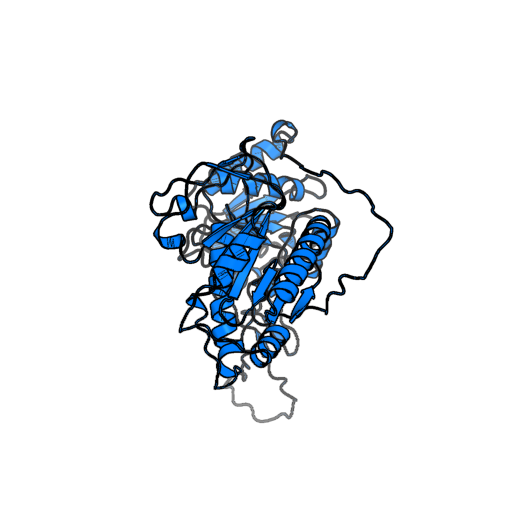938 O O . GLN A 1 238 ? -6.948 10.654 22.533 1.00 95.81 238 GLN A O 1
ATOM 1943 N N . GLU A 1 239 ? -9.166 10.520 22.204 1.00 97.44 239 GLU A N 1
ATOM 1944 C CA . GLU A 1 239 ? -9.282 9.146 22.697 1.00 97.44 239 GLU A CA 1
ATOM 1945 C C . GLU A 1 239 ? -8.565 8.153 21.778 1.00 97.44 239 GLU A C 1
ATOM 1947 O O . GLU A 1 239 ? -7.898 7.241 22.273 1.00 97.44 239 GLU A O 1
ATOM 1952 N N . ILE A 1 240 ? -8.635 8.373 20.460 1.00 97.19 240 ILE A N 1
ATOM 1953 C CA . ILE A 1 240 ? -7.865 7.619 19.467 1.00 97.19 240 ILE A CA 1
ATOM 1954 C C . ILE A 1 240 ? -6.371 7.858 19.673 1.00 97.19 240 ILE A C 1
ATOM 1956 O O . ILE A 1 240 ? -5.617 6.898 19.730 1.00 97.19 240 ILE A O 1
ATOM 1960 N N . GLU A 1 241 ? -5.913 9.099 19.846 1.00 96.62 241 GLU A N 1
ATOM 1961 C CA . GLU A 1 241 ? -4.499 9.383 20.108 1.00 96.62 241 GLU A CA 1
ATOM 1962 C C . GLU A 1 241 ? -3.991 8.671 21.374 1.00 96.62 241 GLU A C 1
ATOM 1964 O O . GLU A 1 241 ? -2.899 8.099 21.367 1.00 96.62 241 GLU A O 1
ATOM 1969 N N . SER A 1 242 ? -4.791 8.655 22.445 1.00 96.50 242 SER A N 1
ATOM 1970 C CA . SER A 1 242 ? -4.493 7.872 23.650 1.00 96.50 242 SER A CA 1
ATOM 1971 C C . SER A 1 242 ? -4.408 6.378 23.337 1.00 96.50 242 SER A C 1
ATOM 1973 O O . SER A 1 242 ? -3.477 5.713 23.791 1.00 96.50 242 SER A O 1
ATOM 1975 N N . PHE A 1 243 ? -5.343 5.864 22.537 1.00 97.06 243 PHE A N 1
ATOM 1976 C CA . PHE A 1 243 ? -5.366 4.468 22.113 1.00 97.06 243 PHE A CA 1
ATOM 1977 C C . PHE A 1 243 ? -4.123 4.086 21.315 1.00 97.06 243 PHE A C 1
ATOM 1979 O O . PHE A 1 243 ? -3.526 3.042 21.565 1.00 97.06 243 PHE A O 1
ATOM 1986 N N . LEU A 1 244 ? -3.666 4.939 20.398 1.00 95.00 244 LEU A N 1
ATOM 1987 C CA . LEU A 1 244 ? -2.464 4.673 19.606 1.00 95.00 244 LEU A CA 1
ATOM 1988 C C . LEU A 1 244 ? -1.198 4.566 20.463 1.00 95.00 244 LEU A C 1
ATOM 1990 O O . LEU A 1 244 ? -0.291 3.821 20.100 1.00 95.00 244 LEU A O 1
ATOM 1994 N N . LYS A 1 245 ? -1.147 5.281 21.593 1.00 93.25 245 LYS A N 1
ATOM 1995 C CA . LYS A 1 245 ? -0.012 5.280 22.530 1.00 93.25 245 LYS A CA 1
ATOM 1996 C C . LYS A 1 245 ? -0.051 4.133 23.545 1.00 93.25 245 LYS A C 1
ATOM 1998 O O . LYS A 1 245 ? 0.969 3.873 24.175 1.00 93.25 245 LYS A O 1
ATOM 2003 N N . SER A 1 246 ? -1.200 3.480 23.726 1.00 92.81 246 SER A N 1
ATOM 2004 C CA . SER A 1 246 ? -1.348 2.337 24.636 1.00 92.81 246 SER A CA 1
ATOM 2005 C C . SER A 1 246 ? -0.644 1.093 24.082 1.00 92.81 246 SER A C 1
ATOM 2007 O O . SER A 1 246 ? -0.706 0.838 22.880 1.00 92.81 246 SER A O 1
ATOM 2009 N N . GLU A 1 247 ? 0.003 0.295 24.931 1.00 87.06 247 GLU A N 1
ATOM 2010 C CA . GLU A 1 247 ? 0.561 -1.008 24.525 1.00 87.06 247 GLU A CA 1
ATOM 2011 C C . GLU A 1 247 ? -0.462 -2.151 24.670 1.00 87.06 247 GLU A C 1
ATOM 2013 O O . GLU A 1 247 ? -0.386 -3.131 23.927 1.00 87.06 247 GLU A O 1
ATOM 2018 N N . ASP A 1 248 ? -1.449 -1.991 25.558 1.00 87.00 248 ASP A N 1
ATOM 2019 C CA . ASP A 1 248 ? -2.423 -3.029 25.920 1.00 87.00 248 ASP A CA 1
ATOM 2020 C C . ASP A 1 248 ? -3.674 -3.003 25.025 1.00 87.00 248 ASP A C 1
ATOM 2022 O O . ASP A 1 248 ? -4.188 -4.046 24.612 1.00 87.00 248 ASP A O 1
ATOM 2026 N N . GLU A 1 249 ? -4.142 -1.805 24.663 1.00 93.19 249 GLU A N 1
ATOM 2027 C CA . GLU A 1 249 ? -5.354 -1.634 23.857 1.00 93.19 249 GLU A CA 1
ATOM 2028 C C . GLU A 1 249 ? -5.078 -1.995 22.389 1.00 93.19 249 GLU A C 1
ATOM 2030 O O . GLU A 1 249 ? -4.244 -1.369 21.724 1.00 93.19 249 GLU A O 1
ATOM 2035 N N . ARG A 1 250 ? -5.796 -2.983 21.838 1.00 95.50 250 ARG A N 1
ATOM 2036 C CA . ARG A 1 250 ? -5.626 -3.417 20.431 1.00 95.50 250 ARG A CA 1
ATOM 2037 C C . ARG A 1 250 ? -6.810 -3.094 19.540 1.00 95.50 250 ARG A C 1
ATOM 2039 O O . ARG A 1 250 ? -6.628 -2.988 18.324 1.00 95.50 250 ARG A O 1
ATOM 2046 N N . PHE A 1 251 ? -7.975 -2.872 20.139 1.00 97.94 251 PHE A N 1
ATOM 2047 C CA . PHE A 1 251 ? -9.185 -2.487 19.433 1.00 97.94 251 PHE A CA 1
ATOM 2048 C C . PHE A 1 251 ? -9.670 -1.108 19.872 1.00 97.94 251 PHE A C 1
ATOM 2050 O O . PHE A 1 251 ? -9.742 -0.812 21.064 1.00 97.94 251 PHE A O 1
ATOM 2057 N N . PHE A 1 252 ? -10.065 -0.290 18.904 1.00 98.31 252 PHE A N 1
ATOM 2058 C CA . PHE A 1 252 ? -10.837 0.922 19.142 1.00 98.31 252 PHE A CA 1
ATOM 2059 C C . PHE A 1 252 ? -12.129 0.858 18.339 1.00 98.31 252 PHE A C 1
ATOM 2061 O O . PHE A 1 252 ? -12.111 0.552 17.150 1.00 98.31 252 PHE A O 1
ATOM 2068 N N . VAL A 1 253 ? -13.252 1.164 18.969 1.00 98.06 253 VAL A N 1
ATOM 2069 C CA . VAL A 1 253 ? -14.579 1.115 18.365 1.00 98.06 253 VAL A CA 1
ATOM 2070 C C . VAL A 1 253 ? -15.144 2.532 18.340 1.00 98.06 253 VAL A C 1
ATOM 2072 O O . VAL A 1 253 ? -15.546 3.060 19.370 1.00 98.06 253 VAL A O 1
ATOM 2075 N N . LEU A 1 254 ? -15.156 3.155 17.161 1.00 97.44 254 LEU A N 1
ATOM 2076 C CA . LEU A 1 254 ? -15.740 4.477 16.938 1.00 97.44 254 LEU A CA 1
ATOM 2077 C C . LEU A 1 254 ? -17.174 4.325 16.426 1.00 97.44 254 LEU A C 1
ATOM 2079 O O . LEU A 1 254 ? -17.397 3.962 15.263 1.00 97.44 254 LEU A O 1
ATOM 2083 N N . GLN A 1 255 ? -18.148 4.629 17.282 1.00 94.25 255 GLN A N 1
ATOM 2084 C CA . GLN A 1 255 ? -19.562 4.513 16.949 1.00 94.25 255 GLN A CA 1
ATOM 2085 C C . GLN A 1 255 ? -20.250 5.861 16.804 1.00 94.25 255 GLN A C 1
ATOM 2087 O O . GLN A 1 255 ? -19.785 6.919 17.210 1.00 94.25 255 GLN A O 1
ATOM 2092 N N . GLY A 1 256 ? -21.402 5.824 16.151 1.00 91.56 256 GLY A N 1
ATOM 2093 C CA . GLY A 1 256 ? -22.254 6.985 15.984 1.00 91.56 256 GLY A CA 1
ATOM 2094 C C . GLY A 1 256 ? -23.314 6.710 14.941 1.00 91.56 256 GLY A C 1
ATOM 2095 O O . GLY A 1 256 ? -23.148 5.849 14.076 1.00 91.56 256 GLY A O 1
ATOM 2096 N N . THR A 1 257 ? -24.393 7.475 14.978 1.00 90.06 257 THR A N 1
ATOM 2097 C CA . THR A 1 257 ? -25.472 7.335 14.003 1.00 90.06 257 THR A CA 1
ATOM 2098 C C . THR A 1 257 ? -25.026 7.760 12.606 1.00 90.06 257 THR A C 1
ATOM 2100 O O . THR A 1 257 ? -24.023 8.452 12.409 1.00 90.06 257 THR A O 1
ATOM 2103 N N . SER A 1 258 ? -25.797 7.374 11.603 1.00 83.25 258 SER A N 1
ATOM 2104 C CA . SER A 1 258 ? -25.670 7.884 10.238 1.00 83.25 258 SER A CA 1
ATOM 2105 C C . SER A 1 258 ? -25.541 9.418 10.224 1.00 83.25 258 SER A C 1
ATOM 2107 O O . SER A 1 258 ? -26.193 10.106 11.008 1.00 83.25 258 SER A O 1
ATOM 2109 N N . LEU A 1 259 ? -24.686 9.949 9.342 1.00 82.19 259 LEU A N 1
ATOM 2110 C CA . LEU A 1 259 ? -24.385 11.386 9.201 1.00 82.19 259 LEU A CA 1
ATOM 2111 C C . LEU A 1 259 ? -23.675 12.062 10.395 1.00 82.19 259 LEU A C 1
ATOM 2113 O O . LEU A 1 259 ? -23.503 13.275 10.372 1.00 82.19 259 LEU A O 1
ATOM 2117 N N . SER A 1 260 ? -23.171 11.315 11.385 1.00 86.19 260 SER A N 1
ATOM 2118 C CA . SER A 1 260 ? -22.357 11.884 12.480 1.00 86.19 260 SER A CA 1
ATOM 2119 C C . SER A 1 260 ? -20.917 12.265 12.082 1.00 86.19 260 SER A C 1
ATOM 2121 O O . SER A 1 260 ? -20.130 12.709 12.912 1.00 86.19 260 SER A O 1
ATOM 2123 N N . GLY A 1 261 ? -20.532 12.068 10.817 1.00 85.94 261 GLY A N 1
ATOM 2124 C CA . GLY A 1 261 ? -19.196 12.418 10.321 1.00 85.94 261 GLY A CA 1
ATOM 2125 C C . GLY A 1 261 ? -18.083 11.416 10.659 1.00 85.94 261 GLY A C 1
ATOM 2126 O O . GLY A 1 261 ? -16.916 11.759 10.527 1.00 85.94 261 GLY A O 1
ATOM 2127 N N . LYS A 1 262 ? -18.401 10.171 11.040 1.00 92.44 262 LYS A N 1
ATOM 2128 C CA . LYS A 1 262 ? -17.392 9.122 11.310 1.00 92.44 262 LYS A CA 1
ATOM 2129 C C . LYS A 1 262 ? -16.418 8.900 10.149 1.00 92.44 262 LYS A C 1
ATOM 2131 O O . LYS A 1 262 ? -15.213 8.997 10.334 1.00 92.44 262 LYS A O 1
ATOM 2136 N N . THR A 1 263 ? -16.933 8.692 8.937 1.00 90.12 263 THR A N 1
ATOM 2137 C CA . THR A 1 263 ? -16.101 8.547 7.732 1.00 90.12 263 THR A CA 1
ATOM 2138 C C . THR A 1 263 ? -15.291 9.818 7.449 1.00 90.12 263 THR A C 1
ATOM 2140 O O . THR A 1 263 ? -14.150 9.742 7.003 1.00 90.12 263 THR A O 1
ATOM 2143 N N . HIS A 1 264 ? -15.834 10.999 7.774 1.00 90.00 264 HIS A N 1
ATOM 2144 C CA . HIS A 1 264 ? -15.112 12.270 7.658 1.00 90.00 264 HIS A CA 1
ATOM 2145 C C . HIS A 1 264 ? -13.928 12.374 8.634 1.00 90.00 264 HIS A C 1
ATOM 2147 O O . HIS A 1 264 ? -12.972 13.077 8.328 1.00 90.00 264 HIS A O 1
ATOM 2153 N N . LEU A 1 265 ? -13.943 11.653 9.762 1.00 93.75 265 LEU A N 1
ATOM 2154 C CA . LEU A 1 265 ? -12.822 11.622 10.706 1.00 93.75 265 LEU A CA 1
ATOM 2155 C C . LEU A 1 265 ? -11.647 10.759 10.236 1.00 93.75 265 LEU A C 1
ATOM 2157 O O . LEU A 1 265 ? -10.529 10.987 10.686 1.00 93.75 265 LEU A O 1
ATOM 2161 N N . ILE A 1 266 ? -11.853 9.802 9.328 1.00 94.88 266 ILE A N 1
ATOM 2162 C CA . ILE A 1 266 ? -10.814 8.844 8.905 1.00 94.88 266 ILE A CA 1
ATOM 2163 C C . ILE A 1 266 ? -9.509 9.519 8.432 1.00 94.88 266 ILE A C 1
ATOM 2165 O O . ILE A 1 266 ? -8.443 9.109 8.897 1.00 94.88 266 ILE A O 1
ATOM 2169 N N . PRO A 1 267 ? -9.527 10.578 7.598 1.00 91.19 267 PRO A N 1
ATOM 2170 C CA . PRO A 1 267 ? -8.305 11.286 7.210 1.00 91.19 267 PRO A CA 1
ATOM 2171 C C . PRO A 1 267 ? -7.553 11.900 8.399 1.00 91.19 267 PRO A C 1
ATOM 2173 O O . PRO A 1 267 ? -6.322 11.871 8.431 1.00 91.19 267 PRO A O 1
ATOM 2176 N N . PHE A 1 268 ? -8.284 12.422 9.390 1.00 94.25 268 PHE A N 1
ATOM 2177 C CA . PHE A 1 268 ? -7.716 12.973 10.622 1.00 94.25 268 PHE A CA 1
ATOM 2178 C C . PHE A 1 268 ? -7.130 11.866 11.498 1.00 94.25 268 PHE A C 1
ATOM 2180 O O . PHE A 1 268 ? -6.045 12.035 12.040 1.00 94.25 268 PHE A O 1
ATOM 2187 N N . ILE A 1 269 ? -7.792 10.707 11.579 1.00 96.00 269 ILE A N 1
ATOM 2188 C CA . ILE A 1 269 ? -7.280 9.518 12.275 1.00 96.00 269 ILE A CA 1
ATOM 2189 C C . ILE A 1 269 ? -5.961 9.058 11.647 1.00 96.00 269 ILE A C 1
ATOM 2191 O O . ILE A 1 269 ? -4.998 8.806 12.366 1.00 96.00 269 ILE A O 1
ATOM 2195 N N . GLN A 1 270 ? -5.885 8.992 10.314 1.00 93.94 270 GLN A N 1
ATOM 2196 C CA . GLN A 1 270 ? -4.639 8.667 9.619 1.00 93.94 270 GLN A CA 1
ATOM 2197 C C . GLN A 1 270 ? -3.543 9.692 9.933 1.00 93.94 270 GLN A C 1
ATOM 2199 O O . GLN A 1 270 ? -2.409 9.307 10.194 1.00 93.94 270 GLN A O 1
ATOM 2204 N N . ASP A 1 271 ? -3.859 10.990 9.926 1.00 91.06 271 ASP A N 1
ATOM 2205 C CA . ASP A 1 271 ? -2.890 12.033 10.274 1.00 91.06 271 ASP A CA 1
ATOM 2206 C C . ASP A 1 271 ? -2.389 11.907 11.722 1.00 91.06 271 ASP A C 1
ATOM 2208 O O . ASP A 1 271 ? -1.181 11.906 11.956 1.00 91.06 271 ASP A O 1
ATOM 2212 N N . VAL A 1 272 ? -3.291 11.676 12.683 1.00 93.38 272 VAL A N 1
ATOM 2213 C CA . VAL A 1 272 ? -2.953 11.375 14.084 1.00 93.38 272 VAL A CA 1
ATOM 2214 C C . VAL A 1 272 ? -2.072 10.123 14.180 1.00 93.38 272 VAL A C 1
ATOM 2216 O O . VAL A 1 272 ? -1.081 10.139 14.912 1.00 93.38 272 VAL A O 1
ATOM 2219 N N . ALA A 1 273 ? -2.354 9.070 13.408 1.00 93.88 273 ALA A N 1
ATOM 2220 C CA . ALA A 1 273 ? -1.534 7.860 13.362 1.00 93.88 273 ALA A CA 1
ATOM 2221 C C . ALA A 1 273 ? -0.111 8.135 12.865 1.00 93.88 273 ALA A C 1
ATOM 2223 O O . ALA A 1 273 ? 0.860 7.833 13.565 1.00 93.88 273 ALA A O 1
ATOM 2224 N N . TYR A 1 274 ? 0.032 8.797 11.716 1.00 91.75 274 TYR A N 1
ATOM 2225 C CA . TYR A 1 274 ? 1.342 9.178 11.189 1.00 91.75 274 TYR A CA 1
ATOM 2226 C C . TYR A 1 274 ? 2.076 10.144 12.130 1.00 91.75 274 TYR A C 1
ATOM 2228 O O . TYR A 1 274 ? 3.302 10.087 12.262 1.00 91.75 274 TYR A O 1
ATOM 2236 N N . ASN A 1 275 ? 1.348 11.014 12.838 1.00 87.69 275 ASN A N 1
ATOM 2237 C CA . ASN A 1 275 ? 1.914 11.894 13.857 1.00 87.69 275 ASN A CA 1
ATOM 2238 C C . ASN A 1 275 ? 2.487 11.147 15.061 1.00 87.69 275 ASN A C 1
ATOM 2240 O O . ASN A 1 275 ? 3.492 11.595 15.614 1.00 87.69 275 ASN A O 1
ATOM 2244 N N . ASN A 1 276 ? 1.938 9.976 15.367 1.00 89.12 276 ASN A N 1
ATOM 2245 C CA . ASN A 1 276 ? 2.425 9.052 16.385 1.00 89.12 276 ASN A CA 1
ATOM 2246 C C . ASN A 1 276 ? 3.391 7.989 15.829 1.00 89.12 276 ASN A C 1
ATOM 2248 O O . ASN A 1 276 ? 3.576 6.949 16.449 1.00 89.12 276 ASN A O 1
ATOM 2252 N N . GLN A 1 277 ? 4.045 8.262 14.692 1.00 86.12 277 GLN A N 1
ATOM 2253 C CA . GLN A 1 277 ? 5.088 7.410 14.094 1.00 86.12 277 GLN A CA 1
ATOM 2254 C C . GLN A 1 277 ? 4.597 6.025 13.649 1.00 86.12 277 GLN A C 1
ATOM 2256 O O . GLN A 1 277 ? 5.405 5.116 13.464 1.00 86.12 277 GLN A O 1
ATOM 2261 N N . ILE A 1 278 ? 3.290 5.863 13.428 1.00 91.69 278 ILE A N 1
ATOM 2262 C CA . ILE A 1 278 ? 2.754 4.647 12.820 1.00 91.69 278 ILE A CA 1
ATOM 2263 C C . ILE A 1 278 ? 3.117 4.661 11.330 1.00 91.69 278 ILE A C 1
ATOM 2265 O O . ILE A 1 278 ? 2.738 5.599 10.625 1.00 91.69 278 ILE A O 1
ATOM 2269 N N . PRO A 1 279 ? 3.853 3.658 10.826 1.00 86.25 279 PRO A N 1
ATOM 2270 C CA . PRO A 1 279 ? 4.394 3.689 9.471 1.00 86.25 279 PRO A CA 1
ATOM 2271 C C . PRO A 1 279 ? 3.353 3.382 8.390 1.00 86.25 279 PRO A C 1
ATOM 2273 O O . PRO A 1 279 ? 3.571 3.702 7.220 1.00 86.25 279 PRO A O 1
ATOM 2276 N N . GLU A 1 280 ? 2.229 2.771 8.765 1.00 92.88 280 GLU A N 1
ATOM 2277 C CA . GLU A 1 280 ? 1.223 2.282 7.831 1.00 92.88 280 GLU A CA 1
ATOM 2278 C C . GLU A 1 280 ? -0.191 2.379 8.414 1.00 92.88 280 GLU A C 1
ATOM 2280 O O . GLU A 1 280 ? -0.454 1.844 9.489 1.00 92.88 280 GLU A O 1
ATOM 2285 N N . ALA A 1 281 ? -1.106 3.038 7.695 1.00 95.25 281 ALA A N 1
ATOM 2286 C CA . ALA A 1 281 ? -2.517 3.156 8.062 1.00 95.25 281 ALA A CA 1
ATOM 2287 C C . ALA A 1 281 ? -3.425 2.751 6.894 1.00 95.25 281 ALA A C 1
ATOM 2289 O O . ALA A 1 281 ? -3.619 3.510 5.939 1.00 95.25 281 ALA A O 1
ATOM 2290 N N . ARG A 1 282 ? -3.985 1.543 6.984 1.00 94.94 282 ARG A N 1
ATOM 2291 C CA . ARG A 1 282 ? -4.805 0.896 5.950 1.00 94.94 282 ARG A CA 1
ATOM 2292 C C . ARG A 1 282 ? -6.282 1.166 6.171 1.00 94.94 282 ARG A C 1
ATOM 2294 O O . ARG A 1 282 ? -6.748 1.114 7.308 1.00 94.94 282 ARG A O 1
ATOM 2301 N N . LEU A 1 283 ? -7.010 1.404 5.085 1.00 96.62 283 LEU A N 1
ATOM 2302 C CA . LEU A 1 283 ? -8.453 1.611 5.110 1.00 96.62 283 LEU A CA 1
ATOM 2303 C C . LEU A 1 283 ? -9.151 0.384 4.539 1.00 96.62 283 LEU A C 1
ATOM 2305 O O . LEU A 1 283 ? -8.860 -0.029 3.420 1.00 96.62 283 LEU A O 1
ATOM 2309 N N . PHE A 1 284 ? -10.091 -0.172 5.290 1.00 97.44 284 PHE A N 1
ATOM 2310 C CA . PHE A 1 284 ? -10.808 -1.378 4.918 1.00 97.44 284 PHE A CA 1
ATOM 2311 C C . PHE A 1 284 ? -12.316 -1.177 4.914 1.00 97.44 284 PHE A C 1
ATOM 2313 O O . PHE A 1 284 ? -12.873 -0.423 5.707 1.00 97.44 284 PHE A O 1
ATOM 2320 N N . ALA A 1 285 ? -12.975 -1.931 4.045 1.00 95.56 285 ALA A N 1
ATOM 2321 C CA . ALA A 1 285 ? -14.399 -2.196 4.091 1.00 95.56 285 ALA A CA 1
ATOM 2322 C C . ALA A 1 285 ? -14.636 -3.706 3.993 1.00 95.56 285 ALA A C 1
ATOM 2324 O O . ALA A 1 285 ? -13.802 -4.452 3.471 1.00 95.56 285 ALA A O 1
ATOM 2325 N N . SER A 1 286 ? -15.801 -4.170 4.446 1.00 93.19 286 SER A N 1
ATOM 2326 C CA . SER A 1 286 ? -16.114 -5.605 4.480 1.00 93.19 286 SER A CA 1
ATOM 2327 C C . SER A 1 286 ? -15.943 -6.283 3.112 1.00 93.19 286 SER A C 1
ATOM 2329 O O . SER A 1 286 ? -15.271 -7.306 3.008 1.00 93.19 286 SER A O 1
ATOM 2331 N N . SER A 1 287 ? -16.474 -5.688 2.037 1.00 91.81 287 SER A N 1
ATOM 2332 C CA . SER A 1 287 ? -16.452 -6.236 0.672 1.00 91.81 287 SER A CA 1
ATOM 2333 C C . SER A 1 287 ? -16.107 -5.183 -0.386 1.00 91.81 287 SER A C 1
ATOM 2335 O O . SER A 1 287 ? -16.266 -3.985 -0.154 1.00 91.81 287 SER A O 1
ATOM 2337 N N . GLY A 1 288 ? -15.722 -5.626 -1.590 1.00 87.94 288 GLY A N 1
ATOM 2338 C CA . GLY A 1 288 ? -15.423 -4.724 -2.712 1.00 87.94 288 GLY A CA 1
ATOM 2339 C C . GLY A 1 288 ? -16.614 -3.846 -3.101 1.00 87.94 288 GLY A C 1
ATOM 2340 O O . GLY A 1 288 ? -16.447 -2.685 -3.458 1.00 87.94 288 GLY A O 1
ATOM 2341 N N . ARG A 1 289 ? -17.843 -4.353 -2.941 1.00 87.94 289 ARG A N 1
ATOM 2342 C CA . ARG A 1 289 ? -19.063 -3.564 -3.160 1.00 87.94 289 ARG A CA 1
ATOM 2343 C C . ARG A 1 289 ? -19.180 -2.405 -2.170 1.00 87.94 289 ARG A C 1
ATOM 2345 O O . ARG A 1 289 ? -19.593 -1.320 -2.570 1.00 87.94 289 ARG A O 1
ATOM 2352 N N . VAL A 1 290 ? -18.843 -2.635 -0.901 1.00 90.38 290 VAL A N 1
ATOM 2353 C CA . VAL A 1 290 ? -18.893 -1.600 0.143 1.00 90.38 290 VAL A CA 1
ATOM 2354 C C . VAL A 1 290 ? -17.768 -0.590 -0.070 1.00 90.38 290 VAL A C 1
ATOM 2356 O O . VAL A 1 290 ? -18.052 0.602 -0.130 1.00 90.38 290 VAL A O 1
ATOM 2359 N N . ALA A 1 291 ? -16.540 -1.054 -0.324 1.00 88.56 291 ALA A N 1
ATOM 2360 C CA . ALA A 1 291 ? -15.404 -0.196 -0.670 1.00 88.56 291 ALA A CA 1
ATOM 2361 C C . ALA A 1 291 ? -15.718 0.738 -1.856 1.00 88.56 291 ALA A C 1
ATOM 2363 O O . ALA A 1 291 ? -15.579 1.955 -1.753 1.00 88.56 291 ALA A O 1
ATOM 2364 N N . ASN A 1 292 ? -16.261 0.190 -2.949 1.00 83.75 292 ASN A N 1
ATOM 2365 C CA . ASN A 1 292 ? -16.644 0.967 -4.132 1.00 83.75 292 ASN A CA 1
ATOM 2366 C C . ASN A 1 292 ? -17.774 1.968 -3.859 1.00 83.75 292 ASN A C 1
ATOM 2368 O O . ASN A 1 292 ? -17.859 3.002 -4.518 1.00 83.75 292 ASN A O 1
ATOM 2372 N N . ASN A 1 293 ? -18.677 1.670 -2.923 1.00 85.19 293 ASN A N 1
ATOM 2373 C CA . ASN A 1 293 ? -19.724 2.610 -2.534 1.00 85.19 293 ASN A CA 1
ATOM 2374 C C . ASN A 1 293 ? -19.171 3.752 -1.670 1.00 85.19 293 ASN A C 1
ATOM 2376 O O . ASN A 1 293 ? -19.598 4.889 -1.855 1.00 85.19 293 ASN A O 1
ATOM 2380 N N . LEU A 1 294 ? -18.210 3.480 -0.782 1.00 84.25 294 LEU A N 1
ATOM 2381 C CA . LEU A 1 294 ? -17.530 4.508 0.015 1.00 84.25 294 LEU A CA 1
ATOM 2382 C C . LEU A 1 294 ? -16.692 5.447 -0.863 1.00 84.25 294 LEU A C 1
ATOM 2384 O O . LEU A 1 294 ? -16.740 6.665 -0.675 1.00 84.25 294 LEU A O 1
ATOM 2388 N N . LEU A 1 295 ? -16.016 4.903 -1.880 1.00 77.38 295 LEU A N 1
ATOM 2389 C CA . LEU A 1 295 ? -15.234 5.675 -2.854 1.00 77.38 295 LEU A CA 1
ATOM 2390 C C . LEU A 1 295 ? -16.094 6.647 -3.684 1.00 77.38 295 LEU A C 1
ATOM 2392 O O . LEU A 1 295 ? -15.623 7.689 -4.120 1.00 77.38 295 LEU A O 1
ATOM 2396 N N . LYS A 1 296 ? -17.385 6.360 -3.897 1.00 72.62 296 LYS A N 1
ATOM 2397 C CA . LYS A 1 296 ? -18.284 7.306 -4.592 1.00 72.62 296 LYS A CA 1
ATOM 2398 C C . LYS A 1 296 ? -18.565 8.566 -3.778 1.00 72.62 296 LYS A C 1
ATOM 2400 O O . LYS A 1 296 ? -18.887 9.601 -4.352 1.00 72.62 296 LYS A O 1
ATOM 2405 N N . ASN A 1 297 ? -18.493 8.457 -2.455 1.00 69.38 297 ASN A N 1
ATOM 2406 C CA . ASN A 1 297 ? -18.879 9.518 -1.528 1.00 69.38 297 ASN A CA 1
ATOM 2407 C C . ASN A 1 297 ? -17.666 10.218 -0.901 1.00 69.38 297 ASN A C 1
ATOM 2409 O O . ASN A 1 297 ? -17.827 11.237 -0.232 1.00 69.38 297 ASN A O 1
ATOM 2413 N N . THR A 1 298 ? -16.464 9.667 -1.082 1.00 75.00 298 THR A N 1
ATOM 2414 C CA . THR A 1 298 ? -15.222 10.141 -0.469 1.00 75.00 298 THR A CA 1
ATOM 2415 C C . THR A 1 298 ? -14.048 9.913 -1.417 1.00 75.00 298 THR A C 1
ATOM 2417 O O . THR A 1 298 ? -14.050 8.960 -2.183 1.00 75.00 298 THR A O 1
ATOM 2420 N N . ASN A 1 299 ? -12.993 10.723 -1.321 1.00 72.75 299 ASN A N 1
ATOM 2421 C CA . ASN A 1 299 ? -11.740 10.477 -2.051 1.00 72.75 299 ASN A CA 1
ATOM 2422 C C . ASN A 1 299 ? -10.830 9.455 -1.333 1.00 72.75 299 ASN A C 1
ATOM 2424 O O . ASN A 1 299 ? -9.614 9.478 -1.517 1.00 72.75 299 ASN A O 1
ATOM 2428 N N . LEU A 1 300 ? -11.398 8.621 -0.455 1.00 80.88 300 LEU A N 1
ATOM 2429 C CA . LEU A 1 300 ? -10.663 7.630 0.322 1.00 80.88 300 LEU A CA 1
ATOM 2430 C C . LEU A 1 300 ? -10.697 6.282 -0.390 1.00 80.88 300 LEU A C 1
ATOM 2432 O O . LEU A 1 300 ? -11.758 5.772 -0.746 1.00 80.88 300 LEU A O 1
ATOM 2436 N N . GLU A 1 301 ? -9.519 5.698 -0.564 1.00 82.94 301 GLU A N 1
ATOM 2437 C CA . GLU A 1 301 ? -9.347 4.387 -1.177 1.00 82.94 301 GLU A CA 1
ATOM 2438 C C . GLU A 1 301 ? -9.447 3.310 -0.095 1.00 82.94 301 GLU A C 1
ATOM 2440 O O . GLU A 1 301 ? -8.521 3.106 0.688 1.00 82.94 301 GLU A O 1
ATOM 2445 N N . PHE A 1 302 ? -10.603 2.647 -0.034 1.00 89.25 302 PHE A N 1
ATOM 2446 C CA . PHE A 1 302 ? -10.836 1.510 0.853 1.00 89.25 302 PHE A CA 1
ATOM 2447 C C . PHE A 1 302 ? -10.512 0.195 0.144 1.00 89.25 302 PHE A C 1
ATOM 2449 O O . PHE A 1 302 ? -10.973 -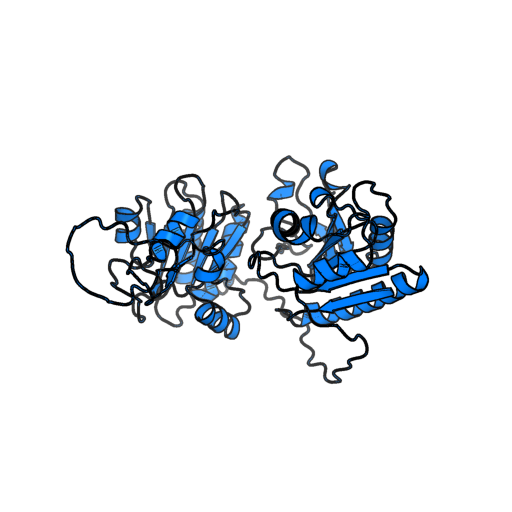0.056 -0.970 1.00 89.25 302 PHE A O 1
ATOM 2456 N N . GLU A 1 303 ? -9.788 -0.687 0.822 1.00 92.50 303 GLU A N 1
ATOM 2457 C CA . GLU A 1 303 ? -9.556 -2.059 0.383 1.00 92.50 303 GLU A CA 1
ATOM 2458 C C . GLU A 1 303 ? -10.665 -2.979 0.909 1.00 92.50 303 GLU A C 1
ATOM 2460 O O . GLU A 1 303 ? -11.199 -2.800 2.004 1.00 92.50 303 GLU A O 1
ATOM 2465 N N . SER A 1 304 ? -11.030 -4.011 0.149 1.00 94.44 304 SER A N 1
ATOM 2466 C CA . SER A 1 304 ? -11.944 -5.032 0.664 1.00 94.44 304 SER A CA 1
ATOM 2467 C C . SER A 1 304 ? -11.190 -6.046 1.511 1.00 94.44 304 SER A C 1
ATOM 2469 O O . SER A 1 304 ? -10.269 -6.683 1.001 1.00 94.44 304 SER A O 1
ATOM 2471 N N . ILE A 1 305 ? -11.660 -6.288 2.740 1.00 96.75 305 ILE A N 1
ATOM 2472 C CA . ILE A 1 305 ? -11.104 -7.327 3.622 1.00 96.75 305 ILE A CA 1
ATOM 2473 C C . ILE A 1 305 ? -11.043 -8.668 2.886 1.00 96.75 305 ILE A C 1
ATOM 2475 O O . ILE A 1 305 ? -9.972 -9.261 2.819 1.00 96.75 305 ILE A O 1
ATOM 2479 N N . TYR A 1 306 ? -12.141 -9.101 2.248 1.00 92.56 306 TYR A N 1
ATOM 2480 C CA . TYR A 1 306 ? -12.174 -10.364 1.497 1.00 92.56 306 TYR A CA 1
ATOM 2481 C C . TYR A 1 306 ? -11.049 -10.490 0.460 1.00 92.56 306 TYR A C 1
ATOM 2483 O O . TYR A 1 306 ? -10.334 -11.488 0.447 1.00 92.56 306 TYR A O 1
ATOM 2491 N N . SER A 1 307 ? -10.867 -9.496 -0.415 1.00 90.50 307 SER A N 1
ATOM 2492 C CA . SER A 1 307 ? -9.803 -9.565 -1.428 1.00 90.50 307 SER A CA 1
ATOM 2493 C C . SER A 1 307 ? -8.404 -9.404 -0.836 1.00 90.50 307 SER A C 1
ATOM 2495 O O . SER A 1 307 ? -7.422 -9.846 -1.438 1.00 90.50 307 SER A O 1
ATOM 2497 N N . TYR A 1 308 ? -8.317 -8.739 0.316 1.00 94.19 308 TYR A N 1
ATOM 2498 C CA . TYR A 1 308 ? -7.062 -8.444 0.977 1.00 94.19 308 TYR A CA 1
ATOM 2499 C C . TYR A 1 308 ? -6.499 -9.686 1.667 1.00 94.19 308 TYR A C 1
ATOM 2501 O O . TYR A 1 308 ? -5.391 -10.115 1.333 1.00 94.19 308 TYR A O 1
ATOM 2509 N N . ILE A 1 309 ? -7.285 -10.300 2.558 1.00 95.75 309 ILE A N 1
ATOM 2510 C CA . ILE A 1 309 ? -6.814 -11.361 3.457 1.00 95.75 309 ILE A CA 1
ATOM 2511 C C . ILE A 1 309 ? -6.898 -12.761 2.855 1.00 95.75 309 ILE A C 1
ATOM 2513 O O . ILE A 1 309 ? -6.131 -13.619 3.268 1.00 95.75 309 ILE A O 1
ATOM 2517 N N . TYR A 1 310 ? -7.770 -13.014 1.875 1.00 94.06 310 TYR A N 1
ATOM 2518 C CA . TYR A 1 310 ? -7.895 -14.342 1.264 1.00 94.06 310 TYR A CA 1
ATOM 2519 C C . TYR A 1 310 ? -7.211 -14.429 -0.099 1.00 94.06 310 TYR A C 1
ATOM 2521 O O . TYR A 1 310 ? -7.169 -13.464 -0.870 1.00 94.06 310 TYR A O 1
ATOM 2529 N N . GLY A 1 311 ? -6.675 -15.607 -0.410 1.00 87.75 311 GLY A N 1
ATOM 2530 C CA . GLY A 1 311 ? -6.098 -15.945 -1.712 1.00 87.75 311 GLY A CA 1
ATOM 2531 C C . GLY A 1 311 ? -5.015 -17.015 -1.607 1.00 87.75 311 GLY A C 1
ATOM 2532 O O . GLY A 1 311 ? -4.681 -17.458 -0.515 1.00 87.75 311 GLY A O 1
ATOM 2533 N N . GLY A 1 312 ? -4.445 -17.402 -2.746 1.00 78.75 312 GLY A N 1
ATOM 2534 C CA . GLY A 1 312 ? -3.510 -18.526 -2.850 1.00 78.75 312 GLY A CA 1
ATOM 2535 C C . GLY A 1 312 ? -4.175 -19.771 -3.436 1.00 78.75 312 GLY A C 1
ATOM 2536 O O . GLY A 1 312 ? -5.302 -19.706 -3.928 1.00 78.75 312 GLY A O 1
ATOM 2537 N N . SER A 1 313 ? -3.457 -20.894 -3.417 1.00 73.00 313 SER A N 1
ATOM 2538 C CA . SER A 1 313 ? -3.946 -22.157 -3.974 1.00 73.00 313 SER A CA 1
ATOM 2539 C C . SER A 1 313 ? -5.128 -22.686 -3.168 1.00 73.00 313 SER A C 1
ATOM 2541 O O . SER A 1 313 ? -5.017 -22.895 -1.961 1.00 73.00 313 SER A O 1
ATOM 2543 N N . ILE A 1 314 ? -6.248 -22.905 -3.854 1.00 80.19 314 ILE A N 1
ATOM 2544 C CA . ILE A 1 314 ? -7.471 -23.467 -3.278 1.00 80.19 314 ILE A CA 1
ATOM 2545 C C . ILE A 1 314 ? -7.178 -24.880 -2.769 1.00 80.19 314 ILE A C 1
ATOM 2547 O O . ILE A 1 314 ? -6.541 -25.682 -3.456 1.00 80.19 314 ILE A O 1
ATOM 2551 N N . THR A 1 315 ? -7.634 -25.175 -1.555 1.00 73.12 315 THR A N 1
ATOM 2552 C CA . THR A 1 315 ? -7.556 -26.518 -0.974 1.00 73.12 315 THR A CA 1
ATOM 2553 C C . THR A 1 315 ? -8.936 -27.153 -0.957 1.00 73.12 315 THR A C 1
ATOM 2555 O O . THR A 1 315 ? -9.876 -26.541 -0.449 1.00 73.12 315 THR A O 1
ATOM 2558 N N . ASN A 1 316 ? -9.040 -28.395 -1.427 1.00 72.88 316 ASN A N 1
ATOM 2559 C CA . ASN A 1 316 ? -10.269 -29.175 -1.317 1.00 72.88 316 ASN A CA 1
ATOM 2560 C C . ASN A 1 316 ? -10.253 -29.906 0.023 1.00 72.88 316 ASN A C 1
ATOM 2562 O O . ASN A 1 316 ? -9.364 -30.727 0.271 1.00 72.88 316 ASN A O 1
ATOM 2566 N N . SER A 1 317 ? -11.224 -29.633 0.892 1.00 54.62 317 SER A N 1
ATOM 2567 C CA . SER A 1 317 ? -11.451 -30.504 2.040 1.00 54.62 317 SER A CA 1
ATOM 2568 C C . SER A 1 317 ? -12.314 -31.673 1.580 1.00 54.62 317 SER A C 1
ATOM 2570 O O . SER A 1 317 ? -13.538 -31.553 1.529 1.00 54.62 317 SER A O 1
ATOM 2572 N N . ALA A 1 318 ? -11.693 -32.813 1.263 1.00 46.38 318 ALA A N 1
ATOM 2573 C CA . ALA A 1 318 ? -12.424 -34.071 1.330 1.00 46.38 318 ALA A CA 1
ATOM 2574 C C . ALA A 1 318 ? -12.936 -34.186 2.771 1.00 46.38 318 ALA A C 1
ATOM 2576 O O . ALA A 1 318 ? -12.159 -34.049 3.716 1.00 46.38 318 ALA A O 1
ATOM 2577 N N . THR A 1 319 ? -14.244 -34.326 2.946 1.00 41.31 319 THR A N 1
ATOM 2578 C CA . THR A 1 319 ? -14.878 -34.437 4.262 1.00 41.31 319 THR A CA 1
ATOM 2579 C C . THR A 1 319 ? -14.287 -35.635 5.013 1.00 41.31 319 THR A C 1
ATOM 2581 O O . THR A 1 319 ? -14.691 -36.775 4.803 1.00 41.31 319 THR A O 1
ATOM 2584 N N . GLU A 1 320 ? -13.313 -35.390 5.893 1.00 35.25 320 GLU A N 1
ATOM 2585 C CA . GLU A 1 320 ? -12.864 -36.341 6.911 1.00 35.25 320 GLU A CA 1
ATOM 2586 C C . GLU A 1 320 ? -13.905 -36.405 8.038 1.00 35.25 320 GLU A C 1
ATOM 2588 O O . GLU A 1 320 ? -13.644 -36.047 9.180 1.00 35.25 320 GLU A O 1
ATOM 2593 N N . GLU A 1 321 ? -15.103 -36.892 7.724 1.00 35.25 321 GLU A N 1
ATOM 2594 C CA . GLU A 1 321 ? -15.975 -37.494 8.729 1.00 35.25 321 GLU A CA 1
ATOM 2595 C C . GLU A 1 321 ? -16.020 -38.993 8.443 1.00 35.25 321 GLU A C 1
ATOM 2597 O O . GLU A 1 321 ? -16.775 -39.493 7.610 1.00 35.25 321 GLU A O 1
ATOM 2602 N N . LYS A 1 322 ? -15.126 -39.719 9.124 1.00 37.16 322 LYS A N 1
ATOM 2603 C CA . LYS A 1 322 ? -15.260 -41.160 9.322 1.00 37.16 322 LYS A CA 1
ATOM 2604 C C . LYS A 1 322 ? -16.448 -41.400 10.251 1.00 37.16 322 LYS A C 1
ATOM 2606 O O . LYS A 1 322 ? -16.255 -41.532 11.453 1.00 37.16 322 LYS A O 1
ATOM 2611 N N . GLU A 1 323 ? -17.636 -41.537 9.686 1.00 34.06 323 GLU A N 1
ATOM 2612 C CA . GLU A 1 323 ? -18.637 -42.446 10.236 1.00 34.06 323 GLU A CA 1
ATOM 2613 C C . GLU A 1 323 ? -19.123 -43.367 9.118 1.00 34.06 323 GLU A C 1
ATOM 2615 O O . GLU A 1 323 ? -19.681 -42.944 8.106 1.00 34.06 323 GLU A O 1
ATOM 2620 N N . GLU A 1 324 ? -18.819 -44.652 9.296 1.00 41.62 324 GLU A N 1
ATOM 2621 C CA . GLU A 1 324 ? -19.306 -45.755 8.481 1.00 41.62 324 GLU A CA 1
ATOM 2622 C C . GLU A 1 324 ? -20.840 -45.740 8.477 1.00 41.62 324 GLU A C 1
ATOM 2624 O O . GLU A 1 324 ? -21.492 -46.215 9.405 1.00 41.62 324 GLU A O 1
ATOM 2629 N N . SER A 1 325 ? -21.433 -45.218 7.409 1.00 35.12 325 SER A N 1
ATOM 2630 C CA . SER A 1 325 ? -22.786 -45.588 7.017 1.00 35.12 325 SER A CA 1
ATOM 2631 C C . SER A 1 325 ? -22.802 -45.829 5.514 1.00 35.12 325 SER A C 1
ATOM 2633 O O . SER A 1 325 ? -22.702 -44.926 4.688 1.00 35.12 325 SER A O 1
ATOM 2635 N N . GLU A 1 326 ? -22.837 -47.113 5.163 1.00 44.84 326 GLU A N 1
ATOM 2636 C CA . GLU A 1 326 ? -23.108 -47.564 3.808 1.00 44.84 326 GLU A CA 1
ATOM 2637 C C . GLU A 1 326 ? -24.511 -47.093 3.395 1.00 44.84 326 GLU A C 1
ATOM 2639 O O . GLU A 1 326 ? -25.480 -47.292 4.136 1.00 44.84 326 GLU A O 1
ATOM 2644 N N . ASN A 1 327 ? -24.590 -46.561 2.170 1.00 41.06 327 ASN A N 1
ATOM 2645 C CA . ASN A 1 327 ? -25.758 -46.088 1.411 1.00 41.06 327 ASN A CA 1
ATOM 2646 C C . ASN A 1 327 ? -26.036 -44.576 1.475 1.00 41.06 327 ASN A C 1
ATOM 2648 O O . ASN A 1 327 ? -26.772 -44.117 2.342 1.00 41.06 327 ASN A O 1
ATOM 2652 N N . GLN A 1 328 ? -25.594 -43.845 0.447 1.00 38.09 328 GLN A N 1
ATOM 2653 C CA . GLN A 1 328 ? -26.464 -43.293 -0.608 1.00 38.09 328 GLN A CA 1
ATOM 2654 C C . GLN A 1 328 ? -25.620 -42.504 -1.625 1.00 38.09 328 GLN A C 1
ATOM 2656 O O . GLN A 1 328 ? -24.740 -41.736 -1.248 1.00 38.09 328 GLN A O 1
ATOM 2661 N N . ASP A 1 329 ? -25.884 -42.738 -2.913 1.00 46.16 329 ASP A N 1
ATOM 2662 C CA . ASP A 1 329 ? -25.459 -41.879 -4.018 1.00 46.16 329 ASP A CA 1
ATOM 2663 C C . ASP A 1 329 ? -26.072 -40.480 -3.824 1.00 46.16 329 ASP A C 1
ATOM 2665 O O . ASP A 1 329 ? -27.226 -40.246 -4.178 1.00 46.16 329 ASP A O 1
ATOM 2669 N N . GLU A 1 330 ? -25.309 -39.555 -3.251 1.00 44.16 330 GLU A N 1
ATOM 2670 C CA . GLU A 1 330 ? -25.556 -38.119 -3.364 1.00 44.16 330 GLU A CA 1
ATOM 2671 C C . GLU A 1 330 ? -24.264 -37.470 -3.857 1.00 44.16 330 GLU A C 1
ATOM 2673 O O . GLU A 1 330 ? -23.188 -37.717 -3.305 1.00 44.16 330 GLU A O 1
ATOM 2678 N N . ASP A 1 331 ? -24.375 -36.677 -4.924 1.00 46.34 331 ASP A N 1
ATOM 2679 C CA . ASP A 1 331 ? -23.309 -35.860 -5.501 1.00 46.34 331 ASP A CA 1
ATOM 2680 C C . ASP A 1 331 ? -22.677 -34.975 -4.407 1.00 46.34 331 ASP A C 1
ATOM 2682 O O . ASP A 1 331 ? -23.124 -33.854 -4.154 1.00 46.34 331 ASP A O 1
ATOM 2686 N N . LYS A 1 332 ? -21.651 -35.479 -3.707 1.00 57.66 332 LYS A N 1
ATOM 2687 C CA . LYS A 1 332 ? -20.881 -34.692 -2.740 1.00 57.66 332 LYS A CA 1
ATOM 2688 C C . LYS A 1 332 ? -20.118 -33.627 -3.516 1.00 57.66 332 LYS A C 1
ATOM 2690 O O . LYS A 1 332 ? -19.128 -33.917 -4.178 1.00 57.66 332 LYS A O 1
ATOM 2695 N N . ILE A 1 333 ? -20.615 -32.399 -3.444 1.00 66.75 333 ILE A N 1
ATOM 2696 C CA . ILE A 1 333 ? -19.937 -31.225 -3.979 1.00 66.75 333 ILE A CA 1
ATOM 2697 C C . ILE A 1 333 ? -18.685 -30.994 -3.127 1.00 66.75 333 ILE A C 1
ATOM 2699 O O . ILE A 1 333 ? -18.785 -30.820 -1.909 1.00 66.75 333 ILE A O 1
ATOM 2703 N N . ASP A 1 334 ? -17.512 -31.033 -3.759 1.00 79.31 334 ASP A N 1
ATOM 2704 C CA . ASP A 1 334 ? -16.248 -30.728 -3.096 1.00 79.31 334 ASP A CA 1
ATOM 2705 C C . ASP A 1 334 ? -16.257 -29.267 -2.630 1.00 79.31 334 ASP A C 1
ATOM 2707 O O . ASP A 1 334 ? -16.522 -28.352 -3.407 1.00 79.31 334 ASP A O 1
ATOM 2711 N N . LEU A 1 335 ? -15.975 -29.051 -1.343 1.00 84.50 335 LEU A N 1
ATOM 2712 C CA . LEU A 1 335 ? -15.857 -27.710 -0.782 1.00 84.50 335 LEU A CA 1
ATOM 2713 C C . LEU A 1 335 ? -14.467 -27.149 -1.090 1.00 84.50 335 LEU A C 1
ATOM 2715 O O . LEU A 1 335 ? -13.460 -27.604 -0.534 1.00 84.50 335 LEU A O 1
ATOM 2719 N N . GLU A 1 336 ? -14.431 -26.122 -1.928 1.00 88.25 336 GLU A N 1
ATOM 2720 C CA . GLU A 1 336 ? -13.260 -25.300 -2.183 1.00 88.25 336 GLU A CA 1
ATOM 2721 C C . GLU A 1 336 ? -13.052 -24.316 -1.030 1.00 88.25 336 GLU A C 1
ATOM 2723 O O . GLU A 1 336 ? -13.918 -23.498 -0.700 1.00 88.25 336 GLU A O 1
ATOM 2728 N N . ILE A 1 337 ? -11.878 -24.377 -0.402 1.00 89.94 337 ILE A N 1
ATOM 2729 C CA . ILE A 1 337 ? -11.494 -23.430 0.643 1.00 89.94 337 ILE A CA 1
ATOM 2730 C C . ILE A 1 337 ? -10.439 -22.482 0.089 1.00 89.94 337 ILE A C 1
ATOM 2732 O O . ILE A 1 337 ? -9.335 -22.900 -0.270 1.00 89.94 337 ILE A O 1
ATOM 2736 N N . VAL A 1 338 ? -10.769 -21.191 0.065 1.00 91.00 338 VAL A N 1
ATOM 2737 C CA . VAL A 1 338 ? -9.806 -20.126 -0.224 1.00 91.00 338 VAL A CA 1
ATOM 2738 C C . VAL A 1 338 ? -9.055 -19.808 1.069 1.00 91.00 338 VAL A C 1
ATOM 2740 O O . VAL A 1 338 ? -9.680 -19.339 2.028 1.00 91.00 338 VAL A O 1
ATOM 2743 N N . PRO A 1 339 ? -7.737 -20.059 1.137 1.00 93.19 339 PRO A N 1
ATOM 2744 C CA . PRO A 1 339 ? -7.004 -19.938 2.385 1.00 93.19 339 PRO A CA 1
ATOM 2745 C C . PRO A 1 339 ? -6.780 -18.478 2.792 1.00 93.19 339 PRO A C 1
ATOM 2747 O O . PRO A 1 339 ? -6.852 -17.544 1.984 1.00 93.19 339 PRO A O 1
ATOM 2750 N N . LEU A 1 340 ? -6.492 -18.305 4.083 1.00 94.00 340 LEU A N 1
ATOM 2751 C CA . LEU A 1 340 ? -6.059 -17.043 4.665 1.00 94.00 340 LEU A CA 1
ATOM 2752 C C . LEU A 1 340 ? -4.585 -16.795 4.316 1.00 94.00 340 LEU A C 1
ATOM 2754 O O . LEU A 1 340 ? -3.731 -17.665 4.496 1.00 94.00 340 LEU A O 1
ATOM 2758 N N . LYS A 1 341 ? -4.277 -15.597 3.823 1.00 92.94 341 LYS A N 1
ATOM 2759 C CA . LYS A 1 341 ? -2.905 -15.141 3.599 1.00 92.94 341 LYS A CA 1
ATOM 2760 C C . LYS A 1 341 ? -2.235 -14.829 4.933 1.00 92.94 341 LYS A C 1
ATOM 2762 O O . LYS A 1 341 ? -2.886 -14.506 5.920 1.00 92.94 341 LYS A O 1
ATOM 2767 N N . LYS A 1 342 ? -0.905 -14.823 4.939 1.00 91.44 342 LYS A N 1
ATOM 2768 C CA . LYS A 1 342 ? -0.136 -14.225 6.032 1.00 91.44 342 LYS A CA 1
ATOM 2769 C C . LYS A 1 342 ? 0.032 -12.727 5.774 1.00 91.44 342 LYS A C 1
ATOM 2771 O O . LYS A 1 342 ? 0.402 -12.354 4.659 1.00 91.44 342 LYS A O 1
ATOM 2776 N N . SER A 1 343 ? -0.206 -11.887 6.782 1.00 92.38 343 SER A N 1
ATOM 2777 C CA . SER A 1 343 ? 0.066 -10.452 6.663 1.00 92.38 343 SER A CA 1
ATOM 2778 C C . SER A 1 343 ? 1.561 -10.201 6.438 1.00 92.38 343 SER A C 1
ATOM 2780 O O . SER A 1 343 ? 2.419 -10.780 7.108 1.00 92.38 343 SER A O 1
ATOM 2782 N N . ASP A 1 344 ? 1.855 -9.343 5.463 1.00 89.31 344 ASP A N 1
ATOM 2783 C CA . ASP A 1 344 ? 3.176 -8.765 5.200 1.00 89.31 344 ASP A CA 1
ATOM 2784 C C . ASP A 1 344 ? 3.197 -7.256 5.486 1.00 89.31 344 ASP A C 1
ATOM 2786 O O . ASP A 1 344 ? 4.057 -6.530 4.991 1.00 89.31 344 ASP A O 1
ATOM 2790 N N . ASP A 1 345 ? 2.234 -6.798 6.284 1.00 92.69 345 ASP A N 1
ATOM 2791 C CA . ASP A 1 345 ? 2.097 -5.408 6.704 1.00 92.69 345 ASP A CA 1
ATOM 2792 C C . ASP A 1 345 ? 3.105 -5.105 7.809 1.00 92.69 345 ASP A C 1
ATOM 2794 O O . ASP A 1 345 ? 3.587 -6.012 8.493 1.00 92.69 345 ASP A O 1
ATOM 2798 N N . THR A 1 346 ? 3.417 -3.831 8.028 1.00 90.69 346 THR A N 1
ATOM 2799 C CA . THR A 1 346 ? 4.328 -3.448 9.119 1.00 90.69 346 THR A CA 1
ATOM 2800 C C . THR A 1 346 ? 3.819 -3.930 10.484 1.00 90.69 346 THR A C 1
ATOM 2802 O O . THR A 1 346 ? 2.612 -4.051 10.709 1.00 90.69 346 THR A O 1
ATOM 2805 N N . GLU A 1 347 ? 4.735 -4.237 11.407 1.00 93.38 347 GLU A N 1
ATOM 2806 C CA . GLU A 1 347 ? 4.389 -4.759 12.740 1.00 93.38 347 GLU A CA 1
ATOM 2807 C C . GLU A 1 347 ? 3.587 -3.747 13.569 1.00 93.38 347 GLU A C 1
ATOM 2809 O O . GLU A 1 347 ? 2.846 -4.132 14.464 1.00 93.38 347 GLU A O 1
ATOM 2814 N N . GLU A 1 348 ? 3.698 -2.458 13.255 1.00 94.31 348 GLU A N 1
ATOM 2815 C CA . GLU A 1 348 ? 2.990 -1.347 13.890 1.00 94.31 348 GLU A CA 1
ATOM 2816 C C . GLU A 1 348 ? 1.795 -0.831 13.068 1.00 94.31 348 GLU A C 1
ATOM 2818 O O . GLU A 1 348 ? 1.228 0.204 13.414 1.00 94.31 348 GLU A O 1
ATOM 2823 N N . ALA A 1 349 ? 1.412 -1.507 11.975 1.00 96.06 349 ALA A N 1
ATOM 2824 C CA . ALA A 1 349 ? 0.337 -1.052 11.094 1.00 96.06 349 ALA A CA 1
ATOM 2825 C C . ALA A 1 349 ? -0.993 -0.845 11.837 1.00 96.06 349 ALA A C 1
ATOM 2827 O O . ALA A 1 349 ? -1.363 -1.614 12.729 1.00 96.06 349 ALA A O 1
ATOM 2828 N N . ILE A 1 350 ? -1.761 0.157 11.408 1.00 97.62 350 ILE A N 1
ATOM 2829 C CA . ILE A 1 350 ? -3.134 0.358 11.866 1.00 97.62 350 ILE A CA 1
ATOM 2830 C C . ILE A 1 350 ? -4.141 0.045 10.767 1.00 97.62 350 ILE A C 1
ATOM 2832 O O . ILE A 1 350 ? -4.013 0.504 9.630 1.00 97.62 350 ILE A O 1
ATOM 2836 N N . PHE A 1 351 ? -5.157 -0.736 11.115 1.00 98.31 351 PHE A N 1
ATOM 2837 C CA . PHE A 1 351 ? -6.245 -1.115 10.225 1.00 98.31 351 PHE A CA 1
ATOM 2838 C C . PHE A 1 351 ? -7.506 -0.360 10.628 1.00 98.31 351 PHE A C 1
ATOM 2840 O O . PHE A 1 351 ? -8.060 -0.591 11.697 1.00 98.31 351 PHE A O 1
ATOM 2847 N N . ILE A 1 352 ? -7.955 0.562 9.785 1.00 98.38 352 ILE A N 1
ATOM 2848 C CA . ILE A 1 352 ? -9.158 1.362 10.007 1.00 98.38 352 ILE A CA 1
ATOM 2849 C C . ILE A 1 352 ? -10.252 0.781 9.126 1.00 98.38 352 ILE A C 1
ATOM 2851 O O . ILE A 1 352 ? -10.145 0.801 7.903 1.00 98.38 352 ILE A O 1
ATOM 2855 N N . VAL A 1 353 ? -11.297 0.249 9.741 1.00 98.00 353 VAL A N 1
ATOM 2856 C CA . VAL A 1 353 ? -12.357 -0.476 9.050 1.00 98.00 353 VAL A CA 1
ATOM 2857 C C . VAL A 1 353 ? -13.638 0.343 9.117 1.00 98.00 353 VAL A C 1
ATOM 2859 O O . VAL A 1 353 ? -14.181 0.537 10.201 1.00 98.00 353 VAL A O 1
ATOM 2862 N N . ASP A 1 354 ? -14.132 0.837 7.984 1.00 95.94 354 ASP A N 1
ATOM 2863 C CA . ASP A 1 354 ? -15.423 1.534 7.930 1.00 95.94 354 ASP A CA 1
ATOM 2864 C C . ASP A 1 354 ? -16.569 0.553 7.653 1.00 95.94 354 ASP A C 1
ATOM 2866 O O . ASP A 1 354 ? -16.358 -0.574 7.192 1.00 95.94 354 ASP A O 1
ATOM 2870 N N . GLU A 1 355 ? -17.794 0.974 7.969 1.00 94.25 355 GLU A N 1
ATOM 2871 C CA . GLU A 1 355 ? -19.005 0.153 7.867 1.00 94.25 355 GLU A CA 1
ATOM 2872 C C . GLU A 1 355 ? -18.869 -1.183 8.639 1.00 94.25 355 GLU A C 1
ATOM 2874 O O . GLU A 1 355 ? -19.365 -2.237 8.231 1.00 94.25 355 GLU A O 1
ATOM 2879 N N . SER A 1 356 ? -18.197 -1.143 9.798 1.00 96.31 356 SER A N 1
ATOM 2880 C CA . SER A 1 356 ? -17.822 -2.326 10.593 1.00 96.31 356 SER A CA 1
ATOM 2881 C C . SER A 1 356 ? -19.003 -3.107 11.175 1.00 96.31 356 SER A C 1
ATOM 2883 O O . SER A 1 356 ? -18.846 -4.255 11.578 1.00 96.31 356 SER A O 1
ATOM 2885 N N . HIS A 1 357 ? -20.212 -2.539 11.169 1.00 94.19 357 HIS A N 1
ATOM 2886 C CA . HIS A 1 357 ? -21.436 -3.265 11.524 1.00 94.19 357 HIS A CA 1
ATOM 2887 C C . HIS A 1 357 ? -21.724 -4.443 10.567 1.00 94.19 357 HIS A C 1
ATOM 2889 O O . HIS A 1 357 ? -22.479 -5.352 10.909 1.00 94.19 357 HIS A O 1
ATOM 2895 N N . LEU A 1 358 ? -21.101 -4.460 9.382 1.00 95.19 358 LEU A N 1
ATOM 2896 C CA . LEU A 1 358 ? -21.164 -5.556 8.410 1.00 95.19 358 LEU A CA 1
ATOM 2897 C C . LEU A 1 358 ? -20.156 -6.683 8.690 1.00 95.19 358 LEU A C 1
ATOM 2899 O O . LEU A 1 358 ? -20.047 -7.610 7.889 1.00 95.19 358 LEU A O 1
ATOM 2903 N N . ILE A 1 359 ? -19.391 -6.597 9.779 1.00 96.06 359 ILE A N 1
ATOM 2904 C CA . ILE A 1 359 ? -18.334 -7.548 10.122 1.00 96.06 359 ILE A CA 1
ATOM 2905 C C . ILE A 1 359 ? -18.681 -8.209 11.457 1.00 96.06 359 ILE A C 1
ATOM 2907 O O . ILE A 1 359 ? -18.979 -7.541 12.452 1.00 96.06 359 ILE A O 1
ATOM 2911 N N . SER A 1 360 ? -18.665 -9.539 11.461 1.00 95.25 360 SER A N 1
ATOM 2912 C CA . SER A 1 360 ? -18.982 -10.368 12.621 1.00 95.25 360 SER A CA 1
ATOM 2913 C C . SER A 1 360 ? -18.364 -11.759 12.494 1.00 95.25 360 SER A C 1
ATOM 2915 O O . SER A 1 360 ? -17.841 -12.134 11.439 1.00 95.25 360 SER A O 1
ATOM 2917 N N . ASP A 1 361 ? -18.474 -12.527 13.574 1.00 95.25 361 ASP A N 1
ATOM 2918 C CA . ASP A 1 361 ? -18.075 -13.936 13.654 1.00 95.25 361 ASP A CA 1
ATOM 2919 C C . ASP A 1 361 ? -19.168 -14.928 13.237 1.00 95.25 361 ASP A C 1
ATOM 2921 O O . ASP A 1 361 ? -19.083 -16.137 13.491 1.00 95.25 361 ASP A O 1
ATOM 2925 N N . ASN A 1 362 ? -20.181 -14.425 12.530 1.00 93.44 362 ASN A N 1
ATOM 2926 C CA . ASN A 1 362 ? -21.217 -15.253 11.947 1.00 93.44 362 ASN A CA 1
ATOM 2927 C C . ASN A 1 362 ? -20.648 -16.133 10.827 1.00 93.44 362 ASN A C 1
ATOM 2929 O O . ASN A 1 362 ? -20.034 -15.637 9.882 1.00 93.44 362 ASN A O 1
ATOM 2933 N N . TYR A 1 363 ? -20.915 -17.436 10.911 1.00 93.81 363 TYR A N 1
ATOM 2934 C CA . TYR A 1 363 ? -20.444 -18.403 9.924 1.00 93.81 363 TYR A CA 1
ATOM 2935 C C . TYR A 1 363 ? -21.109 -18.186 8.560 1.00 93.81 363 TYR A C 1
ATOM 2937 O O . TYR A 1 363 ? -22.337 -18.121 8.459 1.00 93.81 363 TYR A O 1
ATOM 2945 N N . HIS A 1 364 ? -20.295 -18.110 7.510 1.00 89.94 364 HIS A N 1
ATOM 2946 C CA . HIS A 1 364 ? -20.733 -17.962 6.132 1.00 89.94 364 HIS A CA 1
ATOM 2947 C C . HIS A 1 364 ? -19.967 -18.921 5.213 1.00 89.94 364 HIS A C 1
ATOM 2949 O O . HIS A 1 364 ? -18.739 -18.921 5.148 1.00 89.94 364 HIS A O 1
ATOM 2955 N N . GLN A 1 365 ? -20.717 -19.724 4.468 1.00 90.00 365 GLN A N 1
ATOM 2956 C CA . GLN A 1 365 ? -20.215 -20.676 3.484 1.00 90.00 365 GLN A CA 1
ATOM 2957 C C . GLN A 1 365 ? -21.227 -20.736 2.329 1.00 90.00 365 GLN A C 1
ATOM 2959 O O . GLN A 1 365 ? -22.435 -20.735 2.566 1.00 90.00 365 GLN A O 1
ATOM 2964 N N . SER A 1 366 ? -20.732 -20.759 1.091 1.00 86.00 366 SER A N 1
ATOM 2965 C CA . SER A 1 366 ? -21.536 -21.086 -0.094 1.00 86.00 366 SER A CA 1
ATOM 2966 C C . SER A 1 366 ? -21.581 -22.605 -0.289 1.00 86.00 366 SER A C 1
ATOM 2968 O O . SER A 1 366 ? -20.913 -23.343 0.425 1.00 86.00 366 SER A O 1
ATOM 2970 N N . ILE A 1 367 ? -22.360 -23.093 -1.252 1.00 84.44 367 ILE A N 1
ATOM 2971 C CA . ILE A 1 367 ? -22.551 -24.539 -1.472 1.00 84.44 367 ILE A CA 1
ATOM 2972 C C . ILE A 1 367 ? -21.208 -25.270 -1.660 1.00 84.44 367 ILE A C 1
ATOM 2974 O O . ILE A 1 367 ? -20.981 -26.307 -1.047 1.00 84.44 367 ILE A O 1
ATOM 2978 N N . ASP A 1 368 ? -20.321 -24.681 -2.450 1.00 85.88 368 ASP A N 1
ATOM 2979 C CA . ASP A 1 368 ? -19.048 -25.229 -2.920 1.00 85.88 368 ASP A CA 1
ATOM 2980 C C . ASP A 1 368 ? -17.834 -24.381 -2.521 1.00 85.88 368 ASP A C 1
ATOM 2982 O O . ASP A 1 368 ? -16.709 -24.769 -2.800 1.00 85.88 368 ASP A O 1
ATOM 2986 N N . LEU A 1 369 ? -18.028 -23.240 -1.849 1.00 87.69 369 LEU A N 1
ATOM 2987 C CA . LEU A 1 369 ? -16.951 -22.287 -1.566 1.00 87.69 369 LEU A CA 1
ATOM 2988 C C . LEU A 1 369 ? -17.000 -21.749 -0.134 1.00 87.69 369 LEU A C 1
ATOM 2990 O O . LEU A 1 369 ? -18.020 -21.209 0.315 1.00 87.69 369 LEU A O 1
ATOM 2994 N N . ARG A 1 370 ? -15.857 -21.783 0.556 1.00 93.81 370 ARG A N 1
ATOM 2995 C CA . ARG A 1 370 ? -15.648 -21.108 1.845 1.00 93.81 370 ARG A CA 1
ATOM 2996 C C . ARG A 1 370 ? -14.345 -20.313 1.852 1.00 93.81 370 ARG A C 1
ATOM 2998 O O . ARG A 1 370 ? -13.307 -20.782 1.402 1.00 93.81 370 ARG A O 1
ATOM 3005 N N . PHE A 1 371 ? -14.385 -19.115 2.423 1.00 93.25 371 PHE A N 1
ATOM 3006 C CA . PHE A 1 371 ? -13.186 -18.328 2.703 1.00 93.25 371 PHE A CA 1
ATOM 3007 C C . PHE A 1 371 ? -12.715 -18.608 4.128 1.00 93.25 371 PHE A C 1
ATOM 3009 O O . PHE A 1 371 ? -13.522 -18.510 5.050 1.00 93.25 371 PHE A O 1
ATOM 3016 N N . GLY A 1 372 ? -11.442 -18.979 4.292 1.00 94.12 372 GLY A N 1
ATOM 3017 C CA . GLY A 1 372 ? -10.829 -19.248 5.594 1.00 94.12 372 GLY A CA 1
ATOM 3018 C C . GLY A 1 372 ? -11.665 -20.171 6.483 1.00 94.12 372 GLY A C 1
ATOM 3019 O O . GLY A 1 372 ? -12.077 -21.266 6.076 1.00 94.12 372 GLY A O 1
ATOM 3020 N N . SER A 1 373 ? -11.930 -19.713 7.707 1.00 94.56 373 SER A N 1
ATOM 3021 C CA . SER A 1 373 ? -12.763 -20.422 8.681 1.00 94.56 373 SER A CA 1
ATOM 3022 C C . SER A 1 373 ? -14.266 -20.229 8.454 1.00 94.56 373 SER A C 1
ATOM 3024 O O . SER A 1 373 ? -15.071 -20.881 9.119 1.00 94.56 373 SER A O 1
ATOM 3026 N N . GLY A 1 374 ? -14.660 -19.359 7.520 1.00 94.19 374 GLY A N 1
ATOM 3027 C CA . GLY A 1 374 ? -16.041 -18.941 7.292 1.00 94.19 374 GLY A CA 1
ATOM 3028 C C . GLY A 1 374 ? -16.498 -17.819 8.227 1.00 94.19 374 GLY A C 1
ATOM 3029 O O . GLY A 1 374 ? -17.674 -17.470 8.204 1.00 94.19 374 GLY A O 1
ATOM 3030 N N . LYS A 1 375 ? -15.607 -17.252 9.049 1.00 96.38 375 LYS A N 1
ATOM 3031 C CA . LYS A 1 375 ? -15.909 -16.170 9.996 1.00 96.38 375 LYS A CA 1
ATOM 3032 C C . LYS A 1 375 ? -15.014 -14.967 9.721 1.00 96.38 375 LYS A C 1
ATOM 3034 O O . LYS A 1 375 ? -13.828 -14.985 10.034 1.00 96.38 375 LYS A O 1
ATOM 3039 N N . LEU A 1 376 ? -15.584 -13.913 9.135 1.00 96.44 376 LEU A N 1
ATOM 3040 C CA . LEU A 1 376 ? -14.802 -12.788 8.615 1.00 96.44 376 LEU A CA 1
ATOM 3041 C C . LEU A 1 376 ? -14.037 -12.026 9.705 1.00 96.44 376 LEU A C 1
ATOM 3043 O O . LEU A 1 376 ? -12.891 -11.655 9.468 1.00 96.44 376 LEU A O 1
ATOM 3047 N N . LEU A 1 377 ? -14.652 -11.773 10.867 1.00 97.31 377 LEU A N 1
ATOM 3048 C CA . LEU A 1 377 ? -13.994 -11.034 11.951 1.00 97.31 377 LEU A CA 1
ATOM 3049 C C . LEU A 1 377 ? -12.808 -11.824 12.520 1.00 97.31 377 LEU A C 1
ATOM 3051 O O . LEU A 1 377 ? -11.698 -11.296 12.573 1.00 97.31 377 LEU A O 1
ATOM 3055 N N . LYS A 1 378 ? -13.019 -13.100 12.850 1.00 96.94 378 LYS A N 1
ATOM 3056 C CA . LYS A 1 378 ? -11.978 -14.022 13.301 1.00 96.94 378 LYS A CA 1
ATOM 3057 C C . LYS A 1 378 ? -10.826 -14.109 12.311 1.00 96.94 378 LYS A C 1
ATOM 3059 O O . LYS A 1 378 ? -9.681 -13.928 12.710 1.00 96.94 378 LYS A O 1
ATOM 3064 N N . ASP A 1 379 ? -11.125 -14.342 11.037 1.00 97.62 379 ASP A N 1
ATOM 3065 C CA . ASP A 1 379 ? -10.102 -14.482 10.000 1.00 97.62 379 ASP A CA 1
ATOM 3066 C C . ASP A 1 379 ? -9.338 -13.160 9.789 1.00 97.62 379 ASP A C 1
ATOM 3068 O O . ASP A 1 379 ? -8.127 -13.167 9.574 1.00 97.62 379 ASP A O 1
ATOM 3072 N N . PHE A 1 380 ? -10.007 -12.007 9.917 1.00 97.94 380 PHE A N 1
ATOM 3073 C CA . PHE A 1 380 ? -9.355 -10.696 9.856 1.00 97.94 380 PHE A CA 1
ATOM 3074 C C . PHE A 1 380 ? -8.430 -10.436 11.055 1.00 97.94 380 PHE A C 1
ATOM 3076 O O . PHE A 1 380 ? -7.328 -9.915 10.877 1.00 97.94 380 PHE A O 1
ATOM 3083 N N . ILE A 1 381 ? -8.836 -10.828 12.265 1.00 97.06 381 ILE A N 1
ATOM 3084 C CA . ILE A 1 381 ? -8.013 -10.705 13.479 1.00 97.06 381 ILE A CA 1
ATOM 3085 C C . ILE A 1 381 ? -6.831 -11.683 13.448 1.00 97.06 381 ILE A C 1
ATOM 3087 O O . ILE A 1 381 ? -5.726 -11.322 13.857 1.00 97.06 381 ILE A O 1
ATOM 3091 N N . GLU A 1 382 ? -7.033 -12.895 12.924 1.00 96.94 382 GLU A N 1
ATOM 3092 C CA . GLU A 1 382 ? -5.964 -13.869 12.692 1.00 96.94 382 GLU A CA 1
ATOM 3093 C C . GLU A 1 382 ? -4.954 -13.346 11.664 1.00 96.94 382 GLU A C 1
ATOM 3095 O O . GLU A 1 382 ? -3.752 -13.368 11.923 1.00 96.94 382 GLU A O 1
ATOM 3100 N N . PHE A 1 383 ? -5.430 -12.778 10.550 1.00 97.12 383 PHE A N 1
ATOM 3101 C CA . PHE A 1 383 ? -4.582 -12.120 9.554 1.00 97.12 383 PHE A CA 1
ATOM 3102 C C . PHE A 1 383 ? -3.775 -10.963 10.152 1.00 97.12 383 PHE A C 1
ATOM 3104 O O . PHE A 1 383 ? -2.584 -10.829 9.867 1.00 97.12 383 PHE A O 1
ATOM 3111 N N . ALA A 1 384 ? -4.411 -10.133 10.986 1.00 96.75 384 ALA A N 1
ATOM 3112 C CA . ALA A 1 384 ? -3.755 -9.011 11.648 1.00 96.75 384 ALA A CA 1
ATOM 3113 C C . ALA A 1 384 ? -2.642 -9.450 12.609 1.00 96.75 384 ALA A C 1
ATOM 3115 O O . ALA A 1 384 ? -1.762 -8.648 12.919 1.00 96.75 384 ALA A O 1
ATOM 3116 N N . ASP A 1 385 ? -2.650 -10.711 13.048 1.00 95.75 385 ASP A N 1
ATOM 3117 C CA . ASP A 1 385 ? -1.635 -11.312 13.912 1.00 95.75 385 ASP A CA 1
ATOM 3118 C C . ASP A 1 385 ? -1.331 -10.441 15.140 1.00 95.75 385 ASP A C 1
ATOM 3120 O O . ASP A 1 385 ? -0.186 -10.101 15.450 1.00 95.75 385 ASP A O 1
ATOM 3124 N N . LEU A 1 386 ? -2.390 -10.015 15.837 1.00 94.12 386 LEU A N 1
ATOM 3125 C CA . LEU A 1 386 ? -2.268 -9.081 16.958 1.00 94.12 386 LEU A CA 1
ATOM 3126 C C . LEU A 1 386 ? -1.395 -9.651 18.092 1.00 94.12 386 LEU A C 1
ATOM 3128 O O . LEU A 1 386 ? -0.763 -8.908 18.832 1.00 94.12 386 LEU A O 1
ATOM 3132 N N . LYS A 1 387 ? -1.299 -10.978 18.222 1.00 91.25 387 LYS A N 1
ATOM 3133 C CA . LYS A 1 387 ? -0.493 -11.620 19.273 1.00 91.25 387 LYS A CA 1
ATOM 3134 C C . LYS A 1 387 ? 1.010 -11.457 19.053 1.00 91.25 387 LYS A C 1
ATOM 3136 O O . LYS A 1 387 ? 1.738 -11.325 20.031 1.00 91.25 387 LYS A O 1
ATOM 3141 N N . ASN A 1 388 ? 1.466 -11.479 17.800 1.00 92.94 388 ASN A N 1
ATOM 3142 C CA . ASN A 1 388 ? 2.893 -11.431 17.469 1.00 92.94 388 ASN A CA 1
ATOM 3143 C C . ASN A 1 388 ? 3.349 -10.075 16.910 1.00 92.94 388 ASN A C 1
ATOM 3145 O O . ASN A 1 388 ? 4.544 -9.884 16.704 1.00 92.94 388 ASN A O 1
ATOM 3149 N N . SER A 1 389 ? 2.418 -9.139 16.718 1.00 94.06 389 SER A N 1
ATOM 3150 C CA . SER A 1 389 ? 2.670 -7.789 16.210 1.00 94.06 389 SER A CA 1
ATOM 3151 C C . SER A 1 389 ? 2.189 -6.711 17.184 1.00 94.06 389 SER A C 1
ATOM 3153 O O . SER A 1 389 ? 1.509 -6.996 18.172 1.00 94.06 389 SER A O 1
ATOM 3155 N N . LYS A 1 390 ? 2.482 -5.445 16.878 1.00 94.38 390 LYS A N 1
ATOM 3156 C CA . LYS A 1 390 ? 1.933 -4.252 17.546 1.00 94.38 390 LYS A CA 1
ATOM 3157 C C . LYS A 1 390 ? 0.770 -3.624 16.771 1.00 94.38 390 LYS A C 1
ATOM 3159 O O . LYS A 1 390 ? 0.361 -2.506 17.084 1.00 94.38 390 LYS A O 1
ATOM 3164 N N . ARG A 1 391 ? 0.233 -4.324 15.764 1.00 96.69 391 ARG A N 1
ATOM 3165 C CA . ARG A 1 391 ? -0.833 -3.800 14.908 1.00 96.69 391 ARG A CA 1
ATOM 3166 C C . ARG A 1 391 ? -2.073 -3.462 15.724 1.00 96.69 391 ARG A C 1
ATOM 3168 O O . ARG A 1 391 ? -2.367 -4.118 16.724 1.00 96.69 391 ARG A O 1
ATOM 3175 N N . LYS A 1 392 ? -2.815 -2.449 15.306 1.00 97.69 392 LYS A N 1
ATOM 3176 C CA . LYS A 1 392 ? -4.041 -1.997 15.982 1.00 97.69 392 LYS A CA 1
ATOM 3177 C C . LYS A 1 392 ? -5.191 -1.952 14.991 1.00 97.69 392 LYS A C 1
ATOM 3179 O O . LYS A 1 392 ? -4.968 -1.726 13.803 1.00 97.69 392 LYS A O 1
ATOM 3184 N N . ILE A 1 393 ? -6.416 -2.141 15.472 1.00 98.44 393 ILE A N 1
ATOM 3185 C CA . ILE A 1 393 ? -7.613 -2.086 14.628 1.00 98.44 393 ILE A CA 1
ATOM 3186 C C . ILE A 1 393 ? -8.580 -1.034 15.169 1.00 98.44 393 ILE A C 1
ATOM 3188 O O . ILE A 1 393 ? -8.908 -1.034 16.354 1.00 98.44 393 ILE A O 1
ATOM 3192 N N . ILE A 1 394 ? -9.035 -0.141 14.292 1.00 98.56 394 ILE A N 1
ATOM 3193 C CA . ILE A 1 394 ? -10.096 0.828 14.563 1.00 98.56 394 ILE A CA 1
ATOM 3194 C C . ILE A 1 394 ? -11.329 0.412 13.763 1.00 98.56 394 ILE A C 1
ATOM 3196 O O . ILE A 1 394 ? -11.344 0.534 12.540 1.00 98.56 394 ILE A O 1
ATOM 3200 N N . PHE A 1 395 ? -12.369 -0.054 14.447 1.00 98.31 395 PHE A N 1
ATOM 3201 C CA . PHE A 1 395 ? -13.668 -0.342 13.853 1.00 98.31 395 PHE A CA 1
ATOM 3202 C C . PHE A 1 395 ? -14.548 0.904 13.901 1.00 98.31 395 PHE A C 1
ATOM 3204 O O . PHE A 1 395 ? -14.860 1.426 14.968 1.00 98.31 395 PHE A O 1
ATOM 3211 N N . VAL A 1 396 ? -14.961 1.377 12.732 1.00 97.56 396 VAL A N 1
ATOM 3212 C CA . VAL A 1 396 ? -15.831 2.536 12.546 1.00 97.56 396 VAL A CA 1
ATOM 3213 C C . VAL A 1 396 ? -17.184 2.054 12.030 1.00 97.56 396 VAL A C 1
ATOM 3215 O O . VAL A 1 396 ? -17.253 1.267 11.083 1.00 97.56 396 VAL A O 1
ATOM 3218 N N . GLY A 1 397 ? -18.286 2.480 12.653 1.00 95.38 397 GLY A N 1
ATOM 3219 C CA . GLY A 1 397 ? -19.611 2.061 12.192 1.00 95.38 397 GLY A CA 1
ATOM 3220 C C . GLY A 1 397 ? -20.795 2.579 13.003 1.00 95.38 397 GLY A C 1
ATOM 3221 O O . GLY A 1 397 ? -20.663 3.437 13.872 1.00 95.38 397 GLY A O 1
ATOM 3222 N N . ASP A 1 398 ? -21.980 2.072 12.671 1.00 94.00 398 ASP A N 1
ATOM 3223 C CA . ASP A 1 398 ? -23.259 2.429 13.287 1.00 94.00 398 ASP A CA 1
ATOM 3224 C C . ASP A 1 398 ? -23.950 1.146 13.777 1.00 94.00 398 ASP A C 1
ATOM 3226 O O . ASP A 1 398 ? -24.365 0.306 12.980 1.00 94.00 398 ASP A O 1
ATOM 3230 N N . SER A 1 399 ? -24.071 0.979 15.096 1.00 90.00 399 SER A N 1
ATOM 3231 C CA . SER A 1 399 ? -24.677 -0.204 15.726 1.00 90.00 399 SER A CA 1
ATOM 3232 C C . SER A 1 399 ? -26.203 -0.290 15.538 1.00 90.00 399 SER A C 1
ATOM 3234 O O . SER A 1 399 ? -26.817 -1.333 15.816 1.00 90.00 399 SER A O 1
ATOM 3236 N N . PHE A 1 400 ? -26.830 0.778 15.028 1.00 88.81 400 PHE A N 1
ATOM 3237 C CA . PHE A 1 400 ? -28.248 0.819 14.668 1.00 88.81 400 PHE A CA 1
ATOM 3238 C C . PHE A 1 400 ? -28.514 0.460 13.201 1.00 88.81 400 PHE A C 1
ATOM 3240 O O . PHE A 1 400 ? -29.670 0.218 12.848 1.00 88.81 400 PHE A O 1
ATOM 3247 N N . GLN A 1 401 ? -27.480 0.389 12.358 1.00 90.25 401 GLN A N 1
ATOM 3248 C CA . GLN A 1 401 ? -27.614 -0.084 10.982 1.00 90.25 401 GLN A CA 1
ATOM 3249 C C . GLN A 1 401 ? -27.723 -1.615 10.902 1.00 90.25 401 GLN A C 1
ATOM 3251 O O . GLN A 1 401 ? -27.572 -2.341 11.890 1.00 90.25 401 GLN A O 1
ATOM 3256 N N . LEU A 1 402 ? -28.075 -2.108 9.712 1.00 88.31 402 LEU A N 1
ATOM 3257 C CA . LEU A 1 402 ? -28.316 -3.526 9.467 1.00 88.31 402 LEU A CA 1
ATOM 3258 C C . LEU A 1 402 ? -27.000 -4.306 9.534 1.00 88.31 402 LEU A C 1
ATOM 3260 O O . LEU A 1 402 ? -26.178 -4.211 8.629 1.00 88.31 402 LEU A O 1
ATOM 3264 N N . SER A 1 403 ? -26.822 -5.096 10.590 1.00 87.88 403 SER A N 1
ATOM 3265 C CA . SER A 1 403 ? -25.644 -5.939 10.778 1.00 87.88 403 SER A CA 1
ATOM 3266 C C . SER A 1 403 ? -25.768 -7.283 10.064 1.00 87.88 403 SER A C 1
ATOM 3268 O O . SER A 1 403 ? -26.867 -7.807 9.863 1.00 87.88 403 SER A O 1
ATOM 3270 N N . ILE A 1 404 ? -24.626 -7.878 9.728 1.00 84.12 404 ILE A N 1
ATOM 3271 C CA . ILE A 1 404 ? -24.556 -9.273 9.283 1.00 84.12 404 ILE A CA 1
ATOM 3272 C C . ILE A 1 404 ? -24.357 -10.149 10.520 1.00 84.12 404 ILE A C 1
ATOM 3274 O O . ILE A 1 404 ? -23.384 -9.974 11.248 1.00 84.12 404 ILE A O 1
ATOM 3278 N N . GLY A 1 405 ? -25.264 -11.097 10.759 1.00 85.69 405 GLY A N 1
ATOM 3279 C CA . GLY A 1 405 ? -25.199 -11.982 11.924 1.00 85.69 405 GLY A CA 1
ATOM 3280 C C . GLY A 1 405 ? -25.690 -11.340 13.225 1.00 85.69 405 GLY A C 1
ATOM 3281 O O . GLY A 1 405 ? -26.433 -10.354 13.217 1.00 85.69 405 GLY A O 1
ATOM 3282 N N . LYS A 1 406 ? -25.303 -11.944 14.353 1.00 87.69 406 LYS A N 1
ATOM 3283 C CA . LYS A 1 406 ? -25.695 -11.502 15.696 1.00 87.69 406 LYS A CA 1
ATOM 3284 C C . LYS A 1 406 ? -24.929 -10.248 16.110 1.00 87.69 406 LYS A C 1
ATOM 3286 O O . LYS A 1 406 ? -23.734 -10.140 15.851 1.00 87.69 406 LYS A O 1
ATOM 3291 N N . LYS A 1 407 ? -25.604 -9.319 16.794 1.00 86.88 407 LYS A N 1
ATOM 3292 C CA . LYS A 1 407 ? -24.976 -8.074 17.270 1.00 86.88 407 LYS A CA 1
ATOM 3293 C C . LYS A 1 407 ? -23.929 -8.341 18.345 1.00 86.88 407 LYS A C 1
ATOM 3295 O O . LYS A 1 407 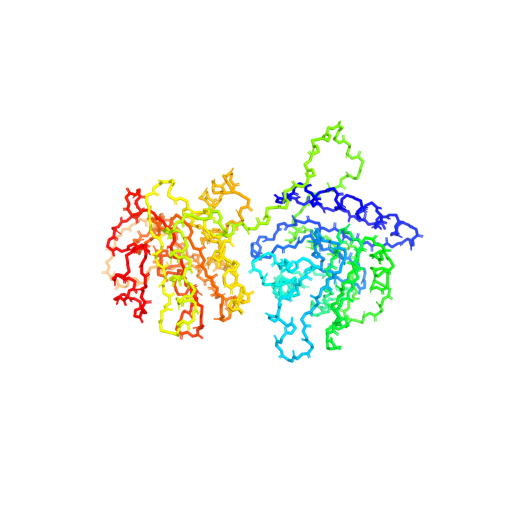? -22.940 -7.623 18.427 1.00 86.88 407 LYS A O 1
ATOM 3300 N N . GLU A 1 408 ? -24.144 -9.390 19.128 1.00 91.38 408 GLU A N 1
ATOM 3301 C CA . GLU A 1 408 ? -23.254 -9.828 20.195 1.00 91.38 408 GLU A CA 1
ATOM 3302 C C . GLU A 1 408 ? -21.902 -10.285 19.639 1.00 91.38 408 GLU A C 1
ATOM 3304 O O . GLU A 1 408 ? -20.898 -10.086 20.304 1.00 91.38 408 GLU A O 1
ATOM 3309 N N . GLU A 1 409 ? -21.873 -10.806 18.409 1.00 92.94 409 GLU A N 1
ATOM 3310 C CA . GLU A 1 409 ? -20.677 -11.308 17.712 1.00 92.94 409 GLU A CA 1
ATOM 3311 C C . GLU A 1 409 ? -20.116 -10.270 16.708 1.00 92.94 409 GLU A C 1
ATOM 3313 O O . GLU A 1 409 ? -19.372 -10.616 15.787 1.00 92.94 409 GLU A O 1
ATOM 3318 N N . SER A 1 410 ? -20.529 -8.998 16.812 1.00 94.62 410 SER A N 1
ATOM 3319 C CA . SER A 1 410 ? -20.143 -7.933 15.876 1.00 94.62 410 SER A CA 1
ATOM 3320 C C . SER A 1 410 ? -18.791 -7.305 16.216 1.00 94.62 410 SER A C 1
ATOM 3322 O O . SER A 1 410 ? -18.448 -7.126 17.382 1.00 94.62 410 SER A O 1
ATOM 3324 N N . ALA A 1 411 ? -18.090 -6.820 15.187 1.00 96.44 411 ALA A N 1
ATOM 3325 C CA . ALA A 1 411 ? -16.884 -6.002 15.328 1.00 96.44 411 ALA A CA 1
ATOM 3326 C C . ALA A 1 411 ? -17.117 -4.660 16.054 1.00 96.44 411 ALA A C 1
ATOM 3328 O O . ALA A 1 411 ? -16.169 -4.002 16.470 1.00 96.44 411 ALA A O 1
ATOM 3329 N N . LEU A 1 412 ? -18.376 -4.236 16.210 1.00 96.44 412 LEU A N 1
ATOM 3330 C CA . LEU A 1 412 ? -18.739 -3.058 16.998 1.00 96.44 412 LEU A CA 1
ATOM 3331 C C . LEU A 1 412 ? -19.022 -3.383 18.475 1.00 96.44 412 LEU A C 1
ATOM 3333 O O . LEU A 1 412 ? -19.395 -2.485 19.220 1.00 96.44 412 LEU A O 1
ATOM 3337 N N . ASN A 1 413 ? -18.873 -4.627 18.929 1.00 95.88 413 ASN A N 1
ATOM 3338 C CA . ASN A 1 413 ? -19.079 -4.977 20.333 1.00 95.88 413 ASN A CA 1
ATOM 3339 C C . ASN A 1 413 ? -17.732 -5.055 21.089 1.00 95.88 413 ASN A C 1
ATOM 3341 O O . ASN A 1 413 ? -17.035 -6.063 20.963 1.00 95.88 413 ASN A O 1
ATOM 3345 N N . PRO A 1 414 ? -17.346 -4.036 21.885 1.00 95.38 414 PRO A N 1
ATOM 3346 C CA . PRO A 1 414 ? -16.060 -4.031 22.588 1.00 95.38 414 PRO A CA 1
ATOM 3347 C C . PRO A 1 414 ? -15.946 -5.130 23.657 1.00 95.38 414 PRO A C 1
ATOM 3349 O O . PRO A 1 414 ? -14.853 -5.657 23.859 1.00 95.38 414 PRO A O 1
ATOM 3352 N N . GLU A 1 415 ? -17.052 -5.513 24.307 1.00 96.06 415 GLU A N 1
ATOM 3353 C CA . GLU A 1 415 ? -17.061 -6.606 25.292 1.00 96.06 415 GLU A CA 1
ATOM 3354 C C . GLU A 1 415 ? -16.722 -7.934 24.606 1.00 96.06 415 GLU A C 1
ATOM 3356 O O . GLU A 1 415 ? -15.809 -8.638 25.025 1.00 96.06 415 GLU A O 1
ATOM 3361 N N . TYR A 1 416 ? -17.367 -8.216 23.469 1.00 95.75 416 TYR A N 1
ATOM 3362 C CA . TYR A 1 416 ? -17.085 -9.414 22.676 1.00 95.75 416 TYR A CA 1
ATOM 3363 C C . TYR A 1 416 ? -15.652 -9.448 22.140 1.00 95.75 416 TYR A C 1
ATOM 3365 O O . TYR A 1 416 ? -14.995 -10.484 22.220 1.00 95.75 416 TYR A O 1
ATOM 3373 N N . LEU A 1 417 ? -15.146 -8.317 21.631 1.00 95.88 417 LEU A N 1
ATOM 3374 C CA . LEU A 1 417 ? -13.760 -8.224 21.166 1.00 95.88 417 LEU A CA 1
ATOM 3375 C C . LEU A 1 417 ? -12.760 -8.547 22.286 1.00 95.88 417 LEU A C 1
ATOM 3377 O O . LEU A 1 417 ? -11.748 -9.206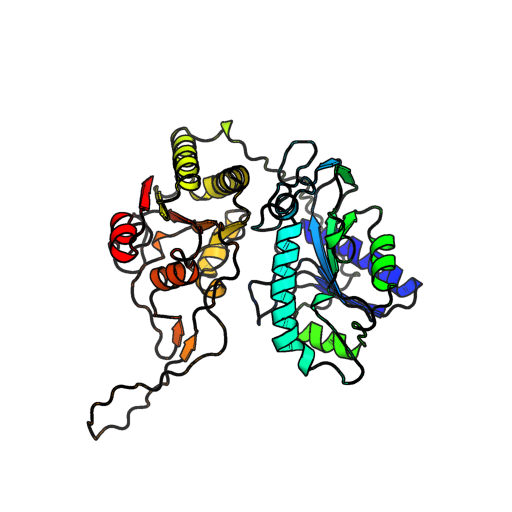 22.037 1.00 95.88 417 LEU A O 1
ATOM 3381 N N . THR A 1 418 ? -13.064 -8.105 23.508 1.00 95.19 418 THR A N 1
ATOM 3382 C CA . THR A 1 418 ? -12.225 -8.344 24.684 1.00 95.19 418 THR A CA 1
ATOM 3383 C C . THR A 1 418 ? -12.271 -9.803 25.119 1.00 95.19 418 THR A C 1
ATOM 3385 O O . THR A 1 418 ? -11.217 -10.420 25.279 1.00 95.19 418 THR A O 1
ATOM 3388 N N . ASP A 1 419 ? -13.471 -10.368 25.246 1.00 94.94 419 ASP A N 1
ATOM 3389 C CA . ASP A 1 419 ? -13.684 -11.717 25.775 1.00 94.94 419 ASP A CA 1
ATOM 3390 C C . ASP A 1 419 ? -13.247 -12.822 24.798 1.00 94.94 419 ASP A C 1
ATOM 3392 O O . ASP A 1 419 ? -12.624 -13.800 25.210 1.00 94.94 419 ASP A O 1
ATOM 3396 N N . GLU A 1 420 ? -13.550 -12.685 23.502 1.00 95.62 420 GLU A N 1
ATOM 3397 C CA . GLU A 1 420 ? -13.260 -13.724 22.501 1.00 95.62 420 GLU A CA 1
ATOM 3398 C C . GLU A 1 420 ? -11.787 -13.706 22.063 1.00 95.62 420 GLU A C 1
ATOM 3400 O O . GLU A 1 420 ? -11.168 -14.760 21.891 1.00 95.62 420 GLU A O 1
ATOM 3405 N N . TYR A 1 421 ? -11.195 -12.516 21.890 1.00 93.50 421 TYR A N 1
ATOM 3406 C CA . TYR A 1 421 ? -9.838 -12.383 21.342 1.00 93.50 421 TYR A CA 1
ATOM 3407 C C . TYR A 1 421 ? -8.763 -12.076 22.389 1.00 93.50 421 TYR A C 1
ATOM 3409 O O . TYR A 1 421 ? -7.579 -12.108 22.045 1.00 93.50 421 TYR A O 1
ATOM 3417 N N . ASN A 1 422 ? -9.140 -11.873 23.658 1.00 91.31 422 ASN A N 1
ATOM 3418 C CA . ASN A 1 422 ? -8.243 -11.577 24.781 1.00 91.31 422 ASN A CA 1
ATOM 3419 C C . ASN A 1 422 ? -7.375 -10.324 24.563 1.00 91.31 422 ASN A C 1
ATOM 3421 O O . ASN A 1 422 ? -6.177 -10.339 24.854 1.00 91.31 422 ASN A O 1
ATOM 3425 N N . PHE A 1 423 ? -7.969 -9.245 24.050 1.00 91.12 423 PHE A N 1
ATOM 3426 C CA . PHE A 1 423 ? -7.306 -7.945 23.927 1.00 91.12 423 PHE A CA 1
ATOM 3427 C C . PHE A 1 423 ? -8.212 -6.815 24.390 1.00 91.12 423 PHE A C 1
ATOM 3429 O O . PHE A 1 423 ? -9.399 -6.824 24.089 1.00 91.12 423 PHE A O 1
ATOM 3436 N N . GLU A 1 424 ? -7.651 -5.801 25.045 1.00 93.00 424 GLU A N 1
ATOM 3437 C CA . GLU A 1 424 ? -8.456 -4.671 25.498 1.00 93.00 424 GLU A CA 1
ATOM 3438 C C . GLU A 1 424 ? -9.030 -3.882 24.312 1.00 93.00 424 GLU A C 1
ATOM 3440 O O . GLU A 1 424 ? -8.321 -3.522 23.358 1.00 93.00 424 GLU A O 1
ATOM 3445 N N . ALA A 1 425 ? -10.335 -3.624 24.397 1.00 94.56 425 ALA A N 1
ATOM 3446 C CA . ALA A 1 425 ? -11.080 -2.811 23.457 1.00 94.56 425 ALA A CA 1
ATOM 3447 C C . ALA A 1 425 ? -11.562 -1.520 24.121 1.00 94.56 425 ALA A C 1
ATOM 3449 O O . ALA A 1 425 ? -12.187 -1.533 25.182 1.00 94.56 425 ALA A O 1
ATOM 3450 N N . LYS A 1 426 ? -11.328 -0.399 23.445 1.00 95.75 426 LYS A N 1
ATOM 3451 C CA . LYS A 1 426 ? -11.855 0.912 23.817 1.00 95.75 426 LYS A CA 1
ATOM 3452 C C . LYS A 1 426 ? -12.998 1.294 22.886 1.00 95.75 426 LYS A C 1
ATOM 3454 O O . LYS A 1 426 ? -12.967 0.949 21.709 1.00 95.75 426 LYS A O 1
ATOM 3459 N N . ALA A 1 427 ? -13.995 2.013 23.389 1.00 94.56 427 ALA A N 1
ATOM 3460 C CA . ALA A 1 427 ? -15.114 2.492 22.584 1.00 94.56 427 ALA A CA 1
ATOM 3461 C C . ALA A 1 427 ? -15.381 3.980 22.829 1.00 94.56 427 ALA A C 1
ATOM 3463 O O . ALA A 1 427 ? -15.179 4.466 23.945 1.00 94.56 427 ALA A O 1
ATOM 3464 N N . PHE A 1 428 ? -15.837 4.671 21.785 1.00 93.81 428 PHE A N 1
ATOM 3465 C CA . PHE A 1 428 ? -16.274 6.065 21.818 1.00 93.81 428 PHE A CA 1
ATOM 3466 C C . PHE A 1 428 ? -17.613 6.232 21.101 1.00 93.81 428 PHE A C 1
ATOM 3468 O O . PHE A 1 428 ? -17.743 5.711 19.963 1.00 93.81 428 PHE A O 1
#

pLDDT: mean 87.33, std 14.64, range [32.75, 98.56]

Secondary structure (DSSP, 8-state):
-EEEEE---S-HHHHHHHHHHHHHHHHHHHHHT--EEEEES-B-GGGTT---SEEEEESS-EEEEEEE---EEEEPPPSSTTHHHHSPPEETT--B--BTTBSSHHHHHHHHHHHHHHHHHHHTGGGS-TT-EE-GGG-EEEEEESS-EEEES---TTTTTTEEEEETTTHHHHHHHHHHS--TTEE--HHHHHHHHHHSB-EE--TT-----------------STTS-HHHHHHHHHHHHHHH-SSEEEEEEE--TTSSHHHHHHHHHHHHHHTT-SBEEEEESSHHHHHHHHHHSS--PEEHHHHHB-SS-EEE-----------------EEEEPBPPP-S-TT-EEEESSGGG-BS-----SSEEETTS-HHHHHHHHHTTTTS--EEEEEE-TTS--SS-GGGBTT-HHHHHHHH-SEEEE-

Sequence (428 aa):
MLEIRKGTAAKNYENTFFREFAENLKNLFDKYSLDGLLIANSECEAEKRLQIDALLITEKAVCIIDFKNFGGKITLPKNAKSEFDFGKWTNEKGEIIKGGSSINPFIQLKNQKDRFIKVVENQILDRLPTSDCFNPYHTVRTVCFQKQIELIGSIPPKEELNFFIIDKSNYLEKIKDIIDITDKEVSLTKESYDVFKDVFRADIFDLSENYGETTDFTTYETALDFENLYPDQKSALQEIESFLKSEDERFFVLQGTSLSGKTHLIPFIQDVAYNNQIPEARLFASSGRVANNLLKNTNLEFESIYSYIYGGSITNSATEEKEESENQDEDKIDLEIVPLKKSDDTEEAIFIVDESHLISDNYHQSIDLRFGSGKLLKDFIEFADLKNSKRKIIFVGDSFQLSIGKKEESALNPEYLTDEYNFEAKAF